Protein AF-A0A2S7NUE1-F1 (afdb_monomer_lite)

Radius of gyration: 26.09 Å; chains: 1; bounding box: 68×55×71 Å

pLDDT: mean 79.26, std 17.47, range [28.33, 97.88]

Foldseek 3Di:
DPPPPVVPVVVVVQVVLLVVLLVLLLVLLVLAQDPDPVLSVVLSVLLSQLQSSPNVLSVLLSVVLNVDNDSVVSSVSSVPDHRYDLRSVLVLLCVLVDPPDDPVLSVLLLQLLLCQLLAQAFDALQLSQLLSLDDLVHLAFDLVSGDDSCSVVSNPPQWDADPPRTIHGPAFDDDPLYTCGPVSCQQDPNDNDPRDHVDDNLNSLVSNLLSLLSLVLVLVCLFVVNDDLLSLLQVVLLPSNLNLLRSLQPNLVSVLSNLQVCVVVVHDDDPSSVVSLVSQLVQFDDCPPPPDDDDPPDDPPPDPPSVSLVSCVVPVSSSVLSVLQVVLLVCLLPDLCLPPDLVRLLVVSCVSRRGNSSVSVVSSLVSLVCLLDPCNCVVRVPDDPVSSVVSCVNQLQASAFASSSNDSCRSRHHNDPVVNVVVNVQSNQPAADPDPPDPRNVRHHNDPVVVVVVVVVVPD

Structure (mmCIF, N/CA/C/O backbone):
data_AF-A0A2S7NUE1-F1
#
_entry.id   AF-A0A2S7NUE1-F1
#
loop_
_atom_site.group_PDB
_atom_site.id
_atom_site.type_symbol
_atom_site.label_atom_id
_atom_site.label_alt_id
_atom_site.label_comp_id
_atom_site.label_asym_id
_atom_site.label_entity_id
_atom_site.label_seq_id
_atom_site.pdbx_PDB_ins_code
_atom_site.Cartn_x
_atom_site.Cartn_y
_atom_site.Cartn_z
_atom_site.occupancy
_atom_site.B_iso_or_equiv
_atom_site.auth_seq_id
_atom_site.auth_comp_id
_atom_site.auth_asym_id
_atom_site.auth_atom_id
_atom_site.pdbx_PDB_model_num
ATOM 1 N N . MET A 1 1 ? -44.461 29.853 4.801 1.00 36.41 1 MET A N 1
ATOM 2 C CA . MET A 1 1 ? -45.159 28.548 4.831 1.00 36.41 1 MET A CA 1
ATOM 3 C C . MET A 1 1 ? -44.475 27.494 3.939 1.00 36.41 1 MET A C 1
ATOM 5 O O . MET A 1 1 ? -45.148 26.612 3.442 1.00 36.41 1 MET A O 1
ATOM 9 N N . LEU A 1 2 ? -43.142 27.528 3.774 1.00 31.33 2 LEU A N 1
ATOM 10 C CA . LEU A 1 2 ? -42.403 26.625 2.865 1.00 31.33 2 LEU A CA 1
ATOM 11 C C . LEU A 1 2 ? -41.577 25.531 3.582 1.00 31.33 2 LEU A C 1
ATOM 13 O O . LEU A 1 2 ? -40.894 24.762 2.923 1.00 31.33 2 LEU A O 1
ATOM 17 N N . ASN A 1 3 ? -41.654 25.419 4.917 1.00 33.75 3 ASN A N 1
ATOM 18 C CA . ASN A 1 3 ? -40.869 24.433 5.685 1.00 33.75 3 ASN A CA 1
ATOM 19 C C . ASN A 1 3 ? -41.588 23.097 5.957 1.00 33.75 3 ASN A C 1
ATOM 21 O O . ASN A 1 3 ? -40.927 22.139 6.346 1.00 33.75 3 ASN A O 1
ATOM 25 N N . ASN A 1 4 ? -42.905 22.999 5.740 1.00 40.47 4 ASN A N 1
ATOM 26 C CA . ASN A 1 4 ? -43.677 21.817 6.157 1.00 40.47 4 ASN A CA 1
ATOM 27 C C . ASN A 1 4 ? -43.806 20.726 5.076 1.00 40.47 4 ASN A C 1
ATOM 29 O O . ASN A 1 4 ? -44.105 19.584 5.414 1.00 40.47 4 ASN A O 1
ATOM 33 N N . GLU A 1 5 ? -43.559 21.025 3.797 1.00 42.06 5 GLU A N 1
ATOM 34 C CA . GLU A 1 5 ? -43.763 20.052 2.704 1.00 42.06 5 GLU A CA 1
ATOM 35 C C . GLU A 1 5 ? -42.556 19.127 2.462 1.00 42.06 5 GLU A C 1
ATOM 37 O O . GLU A 1 5 ? -42.725 18.014 1.970 1.00 42.06 5 GLU A O 1
ATOM 42 N N . ILE A 1 6 ? -41.350 19.516 2.896 1.00 43.47 6 ILE A N 1
ATOM 43 C CA . ILE A 1 6 ? -40.135 18.679 2.805 1.00 43.47 6 ILE A CA 1
ATOM 44 C C . ILE A 1 6 ? -39.987 17.757 4.037 1.00 43.47 6 ILE A C 1
ATOM 46 O O . ILE A 1 6 ? -39.360 16.701 3.964 1.00 43.47 6 ILE A O 1
ATOM 50 N N . GLN A 1 7 ? -40.615 18.099 5.169 1.00 40.34 7 GLN A N 1
ATOM 51 C CA . GLN A 1 7 ? -40.546 17.308 6.407 1.00 40.34 7 GLN A CA 1
ATOM 52 C C . GLN A 1 7 ? -41.349 16.001 6.346 1.00 40.34 7 GLN A C 1
ATOM 54 O O . GLN A 1 7 ? -40.914 15.001 6.913 1.00 40.34 7 GLN A O 1
ATOM 59 N N . GLY A 1 8 ? -42.493 15.976 5.654 1.00 44.50 8 GLY A N 1
ATOM 60 C CA . GLY A 1 8 ? -43.377 14.803 5.585 1.00 44.50 8 GLY A CA 1
ATOM 61 C C . GLY A 1 8 ? -42.723 13.542 4.990 1.00 44.50 8 GLY A C 1
ATOM 62 O O . GLY A 1 8 ? -42.775 12.490 5.630 1.00 44.50 8 GLY A O 1
ATOM 63 N N . PRO A 1 9 ? -42.073 13.618 3.812 1.00 44.88 9 PRO A N 1
ATOM 64 C CA . PRO A 1 9 ? -41.364 12.484 3.209 1.00 44.88 9 PRO A CA 1
ATOM 65 C C . PRO A 1 9 ? -40.135 12.046 4.018 1.00 44.88 9 PRO A C 1
ATOM 67 O O . PRO A 1 9 ? -39.892 10.851 4.170 1.00 44.88 9 PRO A O 1
ATOM 70 N N . PHE A 1 10 ? -39.395 13.002 4.590 1.00 40.25 10 PHE A N 1
ATOM 71 C CA . PHE A 1 10 ? -38.196 12.740 5.391 1.00 40.25 10 PHE A CA 1
ATOM 72 C C . PHE A 1 10 ? -38.527 12.025 6.713 1.00 40.25 10 PHE A C 1
ATOM 74 O O . PHE A 1 10 ? -37.901 11.027 7.059 1.00 40.25 10 PHE A O 1
ATOM 81 N N . LEU A 1 11 ? -39.582 12.470 7.408 1.00 49.50 11 LEU A N 1
ATOM 82 C CA . LEU A 1 11 ? -40.103 11.822 8.618 1.00 49.50 11 LEU A CA 1
ATOM 83 C C . LEU A 1 11 ? -40.633 10.408 8.346 1.00 49.50 11 LEU A C 1
ATOM 85 O O . LEU A 1 11 ? -40.583 9.555 9.231 1.00 49.50 11 LEU A O 1
ATOM 89 N N . LYS A 1 12 ? -41.153 10.151 7.141 1.00 49.84 12 LYS A N 1
ATOM 90 C CA . LYS A 1 12 ? -41.652 8.830 6.743 1.00 49.84 12 LYS A CA 1
ATOM 91 C C . LYS A 1 12 ? -40.500 7.852 6.500 1.00 49.84 12 LYS A C 1
ATOM 93 O O . LYS A 1 12 ? -40.519 6.763 7.062 1.00 49.84 12 LYS A O 1
ATOM 98 N N . LEU A 1 13 ? -39.464 8.292 5.782 1.00 52.88 13 LEU A N 1
ATOM 99 C CA . LEU A 1 13 ? -38.241 7.516 5.552 1.00 52.88 13 LEU A CA 1
ATOM 100 C C . LEU A 1 13 ? -37.524 7.179 6.870 1.00 52.88 13 LEU A C 1
ATOM 102 O O . LEU A 1 13 ? -37.065 6.062 7.072 1.00 52.88 13 LEU A O 1
ATOM 106 N N . GLN A 1 14 ? -37.473 8.135 7.801 1.00 56.03 14 GLN A N 1
ATOM 107 C CA . GLN A 1 14 ? -36.833 7.945 9.103 1.00 56.03 14 GLN A CA 1
ATOM 108 C C . GLN A 1 14 ? -37.578 6.919 9.977 1.00 56.03 14 GLN A C 1
ATOM 110 O O . GLN A 1 14 ? -36.945 6.105 10.642 1.00 56.03 14 GLN A O 1
ATOM 115 N N . ARG A 1 15 ? -38.917 6.885 9.912 1.00 60.28 15 ARG A N 1
ATOM 116 C CA . ARG A 1 15 ? -39.732 5.865 10.598 1.00 60.28 15 ARG A CA 1
ATOM 117 C C . ARG A 1 15 ? -39.576 4.466 10.000 1.00 60.28 15 ARG A C 1
ATOM 119 O O . ARG A 1 15 ? -39.628 3.496 10.751 1.00 60.28 15 ARG A O 1
ATOM 126 N N . GLU A 1 16 ? -39.407 4.356 8.683 1.00 64.00 16 GLU A N 1
ATOM 127 C CA . GLU A 1 16 ? -39.150 3.073 8.010 1.00 64.00 16 GLU A CA 1
ATOM 128 C C . GLU A 1 16 ? -37.773 2.518 8.404 1.00 64.00 16 GLU A C 1
ATOM 130 O O . GLU A 1 16 ? -37.672 1.364 8.817 1.00 64.00 16 GLU A O 1
ATOM 135 N N . VAL A 1 17 ? -36.742 3.371 8.422 1.00 66.81 17 VAL A N 1
ATOM 136 C CA . VAL A 1 17 ? -35.389 3.000 8.871 1.00 66.81 17 VAL A CA 1
ATOM 137 C C . VAL A 1 17 ? -35.377 2.550 10.335 1.00 66.81 17 VAL A C 1
ATOM 139 O O . VAL A 1 17 ? -34.770 1.530 10.655 1.00 66.81 17 VAL A O 1
ATOM 142 N N . ASP A 1 18 ? -36.068 3.258 11.230 1.00 69.88 18 ASP A N 1
ATOM 143 C CA . ASP A 1 18 ? -36.134 2.874 12.646 1.00 69.88 18 ASP A CA 1
ATOM 144 C C . ASP A 1 18 ? -36.863 1.533 12.852 1.00 69.88 18 ASP A C 1
ATOM 146 O O . ASP A 1 18 ? -36.486 0.749 13.728 1.00 69.88 18 ASP A O 1
ATOM 150 N N . TRP A 1 19 ? -37.876 1.228 12.032 1.00 76.00 19 TRP A N 1
ATOM 151 C CA . TRP A 1 19 ? -38.579 -0.059 12.066 1.00 76.00 19 TRP A CA 1
ATOM 152 C C . TRP A 1 19 ? -37.692 -1.218 11.591 1.00 76.00 19 TRP A C 1
ATOM 154 O O . TRP A 1 19 ? -37.645 -2.271 12.240 1.00 76.00 19 TRP A O 1
ATOM 164 N N . ASP A 1 20 ? -36.936 -1.011 10.514 1.00 79.00 20 ASP A N 1
ATOM 165 C CA . ASP A 1 20 ? -35.977 -1.997 10.017 1.00 79.00 20 ASP A CA 1
ATOM 166 C C . ASP A 1 20 ? -34.842 -2.229 11.028 1.00 79.00 20 ASP A C 1
ATOM 168 O O . ASP A 1 20 ? -34.466 -3.375 11.297 1.00 79.00 20 ASP A O 1
ATOM 172 N N . ILE A 1 21 ? -34.331 -1.165 11.662 1.00 78.69 21 ILE A N 1
ATOM 173 C CA . ILE A 1 21 ? -33.324 -1.267 12.730 1.00 78.69 21 ILE A CA 1
ATOM 174 C C . ILE A 1 21 ? -33.877 -2.053 13.906 1.00 78.69 21 ILE A C 1
ATOM 176 O O . ILE A 1 21 ? -33.193 -2.936 14.414 1.00 78.69 21 ILE A O 1
ATOM 180 N N . ARG A 1 22 ? -35.113 -1.785 14.327 1.00 81.19 22 ARG A N 1
ATOM 181 C CA . ARG A 1 22 ? -35.749 -2.507 15.431 1.00 81.19 22 ARG A CA 1
ATOM 182 C C . ARG A 1 22 ? -35.871 -4.001 15.138 1.00 81.19 22 ARG A C 1
ATOM 184 O O . ARG A 1 22 ? -35.537 -4.825 15.988 1.00 81.19 22 ARG A O 1
ATOM 191 N N . SER A 1 23 ? -36.265 -4.355 13.916 1.00 82.69 23 SER A N 1
ATOM 192 C CA . SER A 1 23 ? -36.314 -5.747 13.454 1.00 82.69 23 SER A CA 1
ATOM 193 C C . SER A 1 23 ? -34.923 -6.394 13.435 1.00 82.69 23 SER A C 1
ATOM 195 O O . SER A 1 23 ? -34.749 -7.528 13.890 1.00 82.69 23 SER A O 1
ATOM 197 N N . PHE A 1 24 ? -33.908 -5.658 12.981 1.00 81.94 24 PHE A N 1
ATOM 198 C CA . PHE A 1 24 ? -32.519 -6.114 12.963 1.00 81.94 24 PHE A CA 1
ATOM 199 C C . PHE A 1 24 ? -31.927 -6.292 14.370 1.00 81.94 24 PHE A C 1
ATOM 201 O O . PHE A 1 24 ? -31.268 -7.301 14.630 1.00 81.94 24 PHE A O 1
ATOM 208 N N . VAL A 1 25 ? -32.192 -5.356 15.289 1.00 83.75 25 VAL A N 1
ATOM 209 C CA . VAL A 1 25 ? -31.811 -5.434 16.707 1.00 83.75 25 VAL A CA 1
ATOM 210 C C . VAL A 1 25 ? -32.432 -6.678 17.325 1.00 83.75 25 VAL A C 1
ATOM 212 O O . VAL A 1 25 ? -31.682 -7.502 17.839 1.00 83.75 25 VAL A O 1
ATOM 215 N N . LYS A 1 26 ? -33.754 -6.876 17.197 1.00 84.12 26 LYS A N 1
ATOM 216 C CA . LYS A 1 26 ? -34.457 -8.072 17.699 1.00 84.12 26 LYS A CA 1
ATOM 217 C C . LYS A 1 26 ? -33.812 -9.369 17.219 1.00 84.12 26 LYS A C 1
ATOM 219 O O . LYS A 1 26 ? -33.516 -10.252 18.020 1.00 84.12 26 LYS A O 1
ATOM 224 N N . TYR A 1 27 ? -33.533 -9.465 15.919 1.00 84.38 27 TYR A N 1
ATOM 225 C CA . TYR A 1 27 ? -32.870 -10.634 15.340 1.00 84.38 27 TYR A CA 1
ATOM 226 C C . TYR A 1 27 ? -31.459 -10.870 15.913 1.00 84.38 27 TYR A C 1
ATOM 228 O O . TYR A 1 27 ? -31.027 -12.014 16.074 1.00 84.38 27 TYR A O 1
ATOM 236 N N . LYS A 1 28 ? -30.719 -9.799 16.213 1.00 80.00 28 LYS A N 1
ATOM 237 C CA . LYS A 1 28 ? -29.347 -9.869 16.727 1.00 80.00 28 LYS A CA 1
ATOM 238 C C . LYS A 1 28 ? -29.286 -10.160 18.230 1.00 80.00 28 LYS A C 1
ATOM 240 O O . LYS A 1 28 ? -28.474 -10.997 18.620 1.00 80.00 28 LYS A O 1
ATOM 245 N N . ILE A 1 29 ? -30.135 -9.535 19.048 1.00 82.81 29 ILE A N 1
ATOM 246 C CA . ILE A 1 29 ? -30.161 -9.733 20.509 1.00 82.81 29 ILE A CA 1
ATOM 247 C C . ILE A 1 29 ? -30.726 -11.096 20.912 1.00 82.81 29 ILE A C 1
ATOM 249 O O . ILE A 1 29 ? -30.341 -11.622 21.948 1.00 82.81 29 ILE A O 1
ATOM 253 N N . ALA A 1 30 ? -31.546 -11.725 20.061 1.00 79.12 30 ALA A N 1
ATOM 254 C CA . ALA A 1 30 ? -32.018 -13.098 20.267 1.00 79.12 30 ALA A CA 1
ATOM 255 C C . ALA A 1 30 ? -30.879 -14.137 20.345 1.00 79.12 30 ALA A C 1
ATOM 257 O O . ALA A 1 30 ? -31.111 -15.286 20.709 1.00 79.12 30 ALA A O 1
ATOM 258 N N . LYS A 1 31 ? -29.649 -13.751 19.978 1.00 73.19 31 LYS A N 1
ATOM 259 C CA . LYS A 1 31 ? -28.441 -14.583 20.065 1.00 73.19 31 LYS A CA 1
ATOM 260 C C . LYS A 1 31 ? -27.600 -14.310 21.321 1.00 73.19 31 LYS A C 1
ATOM 262 O O . LYS A 1 31 ? -26.503 -14.851 21.412 1.00 73.19 31 LYS A O 1
ATOM 267 N N . LEU A 1 32 ? -28.056 -13.452 22.238 1.00 75.88 32 LEU A N 1
ATOM 268 C CA . LEU A 1 32 ? -27.384 -13.185 23.513 1.00 75.88 32 LEU A CA 1
ATOM 269 C C . LEU A 1 32 ? -27.686 -14.290 24.534 1.00 75.88 32 LEU A C 1
ATOM 271 O O . LEU A 1 32 ? -28.730 -14.936 24.482 1.00 75.88 32 LEU A O 1
ATOM 275 N N . HIS A 1 33 ? -26.771 -14.496 25.481 1.00 66.69 33 HIS A N 1
ATOM 276 C CA . HIS A 1 33 ? -26.870 -15.525 26.519 1.00 66.69 33 HIS A CA 1
ATOM 277 C C . HIS A 1 33 ? -27.750 -15.090 27.708 1.00 66.69 33 HIS A C 1
ATOM 279 O O . HIS A 1 33 ? -27.334 -15.217 28.854 1.00 66.69 33 HIS A O 1
ATOM 285 N N . THR A 1 34 ? -28.959 -14.579 27.452 1.00 68.56 34 THR A N 1
ATOM 286 C CA . THR A 1 34 ? -29.926 -14.223 28.506 1.00 68.56 34 THR A CA 1
ATOM 287 C C . THR A 1 34 ? -31.323 -14.750 28.175 1.00 68.56 34 THR A C 1
ATOM 289 O O . THR A 1 34 ? -31.729 -14.777 27.013 1.00 68.56 34 THR A O 1
ATOM 292 N N . SER A 1 35 ? -32.045 -15.228 29.193 1.00 73.12 35 SER A N 1
ATOM 293 C CA . SER A 1 35 ? -33.427 -15.728 29.063 1.00 73.12 35 SER A CA 1
ATOM 294 C C . SER A 1 35 ? -34.472 -14.715 29.549 1.00 73.12 35 SER A C 1
ATOM 296 O O . SER A 1 35 ? -35.669 -14.962 29.396 1.00 73.12 35 SER A O 1
ATOM 298 N N . ASP A 1 36 ? -34.033 -13.586 30.117 1.00 80.06 36 ASP A N 1
ATOM 299 C CA . ASP A 1 36 ? -34.903 -12.530 30.633 1.00 80.06 36 ASP A CA 1
ATOM 300 C C . ASP A 1 36 ? -35.465 -11.675 29.483 1.00 80.06 36 ASP A C 1
ATOM 302 O O . ASP A 1 36 ? -34.748 -10.950 28.788 1.00 80.06 36 ASP A O 1
ATOM 306 N N . GLN A 1 37 ? -36.779 -11.772 29.273 1.00 79.38 37 GLN A N 1
ATOM 307 C CA . GLN A 1 37 ? -37.479 -11.036 28.221 1.00 79.38 37 GLN A CA 1
ATOM 308 C C . GLN A 1 37 ? -37.615 -9.543 28.529 1.00 79.38 37 GLN A C 1
ATOM 310 O O . GLN A 1 37 ? -37.609 -8.732 27.601 1.00 79.38 37 GLN A O 1
ATOM 315 N N . ASP A 1 38 ? -37.707 -9.158 29.800 1.00 81.56 38 ASP A N 1
ATOM 316 C CA . ASP A 1 38 ? -37.833 -7.756 30.191 1.00 81.56 38 ASP A CA 1
ATOM 317 C C . ASP A 1 38 ? -36.501 -7.031 29.987 1.00 81.56 38 ASP A C 1
ATOM 319 O O . ASP A 1 38 ? -36.466 -5.933 29.416 1.00 81.56 38 ASP A O 1
ATOM 323 N N . LEU A 1 39 ? -35.391 -7.692 30.331 1.00 78.19 39 LEU A N 1
ATOM 324 C CA . LEU A 1 39 ? -34.050 -7.201 30.030 1.00 78.19 39 LEU A CA 1
ATOM 325 C C . LEU A 1 39 ? -33.822 -7.083 28.516 1.00 78.19 39 LEU A C 1
ATOM 327 O O . LEU A 1 39 ? -33.367 -6.039 28.049 1.00 78.19 39 LEU A O 1
ATOM 331 N N . LEU A 1 40 ? -34.198 -8.091 27.721 1.00 81.25 40 LEU A N 1
ATOM 332 C CA . LEU A 1 40 ? -34.079 -8.034 26.257 1.00 81.25 40 LEU A CA 1
ATOM 333 C C . LEU A 1 40 ? -34.885 -6.880 25.641 1.00 81.25 40 LEU A C 1
ATOM 335 O O . LEU A 1 40 ? -34.367 -6.179 24.771 1.00 81.25 40 LEU A O 1
ATOM 339 N N . ASN A 1 41 ? -36.108 -6.627 26.119 1.00 81.81 41 ASN A N 1
ATOM 340 C CA . ASN A 1 41 ? -36.934 -5.500 25.668 1.00 81.81 41 ASN A CA 1
ATOM 341 C C . ASN A 1 41 ? -36.305 -4.139 26.021 1.00 81.81 41 ASN A C 1
ATOM 343 O O . ASN A 1 41 ? -36.368 -3.179 25.237 1.00 81.81 41 ASN A O 1
ATOM 347 N N . ARG A 1 42 ? -35.675 -4.045 27.199 1.00 81.88 42 ARG A N 1
ATOM 348 C CA . ARG A 1 42 ? -34.966 -2.840 27.642 1.00 81.88 42 ARG A CA 1
ATOM 349 C C . ARG A 1 42 ? -33.712 -2.597 26.805 1.00 81.88 42 ARG A C 1
ATOM 351 O O . ARG A 1 42 ? -33.508 -1.481 26.326 1.00 81.88 42 ARG A O 1
ATOM 358 N N . ILE A 1 43 ? -32.931 -3.648 26.556 1.00 83.38 43 ILE A N 1
ATOM 359 C CA . ILE A 1 43 ? -31.753 -3.615 25.684 1.00 83.38 43 ILE A CA 1
ATOM 360 C C . ILE A 1 43 ? -32.156 -3.216 24.263 1.00 83.38 43 ILE A C 1
ATOM 362 O O . ILE A 1 43 ? -31.538 -2.319 23.697 1.00 83.38 43 ILE A O 1
ATOM 366 N N . GLU A 1 44 ? -33.213 -3.810 23.700 1.00 84.75 44 GLU A N 1
ATOM 367 C CA . GLU A 1 44 ? -33.727 -3.448 22.375 1.00 84.75 44 GLU A CA 1
ATOM 368 C C . GLU A 1 44 ? -34.001 -1.945 22.279 1.00 84.75 44 GLU A C 1
ATOM 370 O O . GLU A 1 44 ? -33.530 -1.284 21.352 1.00 84.75 44 GLU A O 1
ATOM 375 N N . SER A 1 45 ? -34.727 -1.398 23.256 1.00 83.62 45 SER A N 1
ATOM 376 C CA . SER A 1 45 ? -35.112 0.014 23.266 1.00 83.62 45 SER A CA 1
ATOM 377 C C . SER A 1 45 ? -33.890 0.937 23.329 1.00 83.62 45 SER A C 1
ATOM 379 O O . SER A 1 45 ? -33.804 1.891 22.555 1.00 83.62 45 SER A O 1
ATOM 381 N N . ILE A 1 46 ? -32.908 0.614 24.181 1.00 82.75 46 ILE A N 1
ATOM 382 C CA . ILE A 1 46 ? -31.658 1.382 24.304 1.00 82.75 46 ILE A CA 1
ATOM 383 C C . ILE A 1 46 ? -30.837 1.304 23.011 1.00 82.75 46 ILE A C 1
ATOM 385 O O . ILE A 1 46 ? -30.295 2.314 22.557 1.00 82.75 46 ILE A O 1
ATOM 389 N N . LEU A 1 47 ? -30.743 0.121 22.398 1.00 83.31 47 LEU A N 1
ATOM 390 C CA . LEU A 1 47 ? -29.982 -0.075 21.167 1.00 83.31 47 LEU A CA 1
ATOM 391 C C . LEU A 1 47 ? -30.603 0.676 19.988 1.00 83.31 47 LEU A C 1
ATOM 393 O O . LEU A 1 47 ? -29.865 1.309 19.241 1.00 83.31 47 LEU A O 1
ATOM 397 N N . VAL A 1 48 ? -31.929 0.654 19.827 1.00 83.94 48 VAL A N 1
ATOM 398 C CA . VAL A 1 48 ? -32.616 1.406 18.761 1.00 83.94 48 VAL A CA 1
ATOM 399 C C . VAL A 1 48 ? -32.390 2.910 18.930 1.00 83.94 48 VAL A C 1
ATOM 401 O O . VAL A 1 48 ? -32.031 3.585 17.966 1.00 83.94 48 VAL A O 1
ATOM 404 N N . GLU A 1 49 ? -32.515 3.431 20.154 1.00 81.81 49 GLU A N 1
ATOM 405 C CA . GLU A 1 49 ? -32.300 4.857 20.428 1.00 81.81 49 GLU A CA 1
ATOM 406 C C . GLU A 1 49 ? -30.845 5.286 20.164 1.00 81.81 49 GLU A C 1
ATOM 408 O O . GLU A 1 49 ? -30.583 6.334 19.562 1.00 81.81 49 GLU A O 1
ATOM 413 N N . LYS A 1 50 ? -29.872 4.475 20.598 1.00 78.00 50 LYS A N 1
ATOM 414 C CA . LYS A 1 50 ? -28.444 4.786 20.447 1.00 78.00 50 LYS A CA 1
ATOM 415 C C . LYS A 1 50 ? -27.905 4.528 19.039 1.00 78.00 50 LYS A C 1
ATOM 417 O O . LYS A 1 50 ? -26.938 5.188 18.648 1.00 78.00 50 LYS A O 1
ATOM 422 N N . ALA A 1 51 ? -28.532 3.633 18.273 1.00 74.44 51 ALA A N 1
ATOM 423 C CA . ALA A 1 51 ? -28.160 3.333 16.893 1.00 74.44 51 ALA A CA 1
ATOM 424 C C . ALA A 1 51 ? -28.321 4.537 15.965 1.00 74.44 51 ALA A C 1
ATOM 426 O O . ALA A 1 51 ? -27.570 4.637 14.996 1.00 74.44 51 ALA A O 1
ATOM 427 N N . ASN A 1 52 ? -29.263 5.446 16.254 1.00 73.62 52 ASN A N 1
ATOM 428 C CA . ASN A 1 52 ? -29.483 6.692 15.513 1.00 73.62 52 ASN A CA 1
ATOM 429 C C . ASN A 1 52 ? -29.473 6.484 13.981 1.00 73.62 52 ASN A C 1
ATOM 431 O O . ASN A 1 52 ? -28.710 7.132 13.262 1.00 73.62 52 ASN A O 1
ATOM 435 N N . GLY A 1 53 ? -30.261 5.519 13.494 1.00 70.12 53 GLY A N 1
ATOM 436 C CA . GLY A 1 53 ? -30.369 5.215 12.063 1.00 70.12 53 GLY A CA 1
ATOM 437 C C . GLY A 1 53 ? -29.277 4.301 11.479 1.00 70.12 53 GLY A C 1
ATOM 438 O O . GLY A 1 53 ? -29.231 4.131 10.264 1.00 70.12 53 GLY A O 1
ATOM 439 N N . MET A 1 54 ? -28.382 3.710 12.288 1.00 71.00 54 MET A N 1
ATOM 440 C CA . MET A 1 54 ? -27.214 2.967 11.781 1.00 71.00 54 MET A CA 1
ATOM 441 C C . MET A 1 54 ? -27.208 1.480 12.174 1.00 71.00 54 MET A C 1
ATOM 443 O O . MET A 1 54 ? -26.823 1.109 13.282 1.00 71.00 54 MET A O 1
ATOM 447 N N . PHE A 1 55 ? -27.513 0.597 11.217 1.00 73.94 55 PHE A N 1
ATOM 448 C CA . PHE A 1 55 ? -27.441 -0.868 11.384 1.00 73.94 55 PHE A CA 1
ATOM 449 C C . PHE A 1 55 ? -26.050 -1.380 11.771 1.00 73.94 55 PHE A C 1
ATOM 451 O O . PHE A 1 55 ? -25.926 -2.333 12.540 1.00 73.94 55 PHE A O 1
ATOM 458 N N . LEU A 1 56 ? -24.988 -0.756 11.253 1.00 70.25 56 LEU A N 1
ATOM 459 C CA . LEU A 1 56 ? -23.621 -1.159 11.579 1.00 70.25 56 LEU A CA 1
ATOM 460 C C . LEU A 1 56 ? -23.309 -0.942 13.060 1.00 70.25 56 LEU A C 1
ATOM 462 O O . LEU A 1 56 ? -22.678 -1.798 13.669 1.00 70.25 56 LEU A O 1
ATOM 466 N N . TRP A 1 57 ? -23.782 0.163 13.642 1.00 78.19 57 TRP A N 1
ATOM 467 C CA . TRP A 1 57 ? -23.617 0.415 15.071 1.00 78.19 57 TRP A CA 1
ATOM 468 C C . TRP A 1 57 ? -24.236 -0.726 15.883 1.00 78.19 57 TRP A C 1
ATOM 470 O O . TRP A 1 57 ? -23.568 -1.286 16.747 1.00 78.19 57 TRP A O 1
ATOM 480 N N . VAL A 1 58 ? -25.452 -1.156 15.519 1.00 77.94 58 VAL A N 1
ATOM 481 C CA . VAL A 1 58 ? -26.115 -2.311 16.147 1.00 77.94 58 VAL A CA 1
ATOM 482 C C . VAL A 1 58 ? -25.279 -3.575 15.982 1.00 77.94 58 VAL A C 1
ATOM 484 O O . VAL A 1 58 ? -25.108 -4.318 16.940 1.00 77.94 58 VAL A O 1
ATOM 487 N N . ARG A 1 59 ? -24.735 -3.834 14.787 1.00 75.19 59 ARG A N 1
ATOM 488 C CA . ARG A 1 59 ? -23.896 -5.015 14.545 1.00 75.19 59 ARG A CA 1
ATOM 489 C C . ARG A 1 59 ? -22.649 -5.008 15.434 1.00 75.19 59 ARG A C 1
ATOM 491 O O . ARG A 1 59 ? -22.407 -6.004 16.101 1.00 75.19 59 ARG A O 1
ATOM 498 N N . LEU A 1 60 ? -21.905 -3.898 15.452 1.00 71.75 60 LEU A N 1
ATOM 499 C CA . LEU A 1 60 ? -20.675 -3.732 16.236 1.00 71.75 60 LEU A CA 1
ATOM 500 C C . LEU A 1 60 ? -20.940 -3.914 17.730 1.00 71.75 60 LEU A C 1
ATOM 502 O O . LEU A 1 60 ? -20.256 -4.679 18.397 1.00 71.75 60 LEU A O 1
ATOM 506 N N . VAL A 1 61 ? -21.972 -3.244 18.235 1.00 76.19 61 VAL A N 1
ATOM 507 C CA . VAL A 1 61 ? -22.331 -3.275 19.649 1.00 76.19 61 VAL A CA 1
ATOM 508 C C . VAL A 1 61 ? -22.875 -4.637 20.067 1.00 76.19 61 VAL A C 1
ATOM 510 O O . VAL A 1 61 ? -22.458 -5.164 21.089 1.00 76.19 61 VAL A O 1
ATOM 513 N N . VAL A 1 62 ? -23.783 -5.243 19.298 1.00 77.31 62 VAL A N 1
ATOM 514 C CA . VAL A 1 62 ? -24.352 -6.544 19.682 1.00 77.31 62 VAL A CA 1
ATOM 515 C C . VAL A 1 62 ? -23.317 -7.662 19.577 1.00 77.31 62 VAL A C 1
ATOM 517 O O . VAL A 1 62 ? -23.360 -8.590 20.380 1.00 77.31 62 VAL A O 1
ATOM 520 N N . ASP A 1 63 ? -22.377 -7.591 18.631 1.00 72.19 63 ASP A N 1
ATOM 521 C CA . ASP A 1 63 ? -21.275 -8.554 18.578 1.00 72.19 63 ASP A CA 1
ATOM 522 C C . ASP A 1 63 ? -20.361 -8.444 19.816 1.00 72.19 63 ASP A C 1
ATOM 524 O O . ASP A 1 63 ? -19.937 -9.481 20.318 1.00 72.19 63 ASP A O 1
ATOM 528 N N . GLU A 1 64 ? -20.155 -7.245 20.377 1.00 69.31 64 GLU A N 1
ATOM 529 C CA . GLU A 1 64 ? -19.478 -7.064 21.675 1.00 69.31 64 GLU A CA 1
ATOM 530 C C . GLU A 1 64 ? -20.308 -7.617 22.845 1.00 69.31 64 GLU A C 1
ATOM 532 O O . GLU A 1 64 ? -19.777 -8.286 23.731 1.00 69.31 64 GLU A O 1
ATOM 537 N N . LEU A 1 65 ? -21.628 -7.399 22.835 1.00 74.81 65 LEU A N 1
ATOM 538 C CA . LEU A 1 65 ? -22.514 -7.824 23.924 1.00 74.81 65 LEU A CA 1
ATOM 539 C C . LEU A 1 65 ? -22.579 -9.352 24.109 1.00 74.81 65 LEU A C 1
ATOM 541 O O . LEU A 1 65 ? -22.937 -9.828 25.184 1.00 74.81 65 LEU A O 1
ATOM 545 N N . LYS A 1 66 ? -22.195 -10.135 23.093 1.00 72.44 66 LYS A N 1
ATOM 546 C CA . LYS A 1 66 ? -22.154 -11.607 23.161 1.00 72.44 66 LYS A CA 1
ATOM 547 C C . LYS A 1 66 ? -21.164 -12.155 24.183 1.00 72.44 66 LYS A C 1
ATOM 549 O O . LYS A 1 66 ? -21.310 -13.300 24.597 1.00 72.44 66 LYS A O 1
ATOM 554 N N . TYR A 1 67 ? -20.152 -11.377 24.559 1.00 67.88 67 TYR A N 1
ATOM 555 C CA . TYR A 1 67 ? -19.082 -11.840 25.443 1.00 67.88 67 TYR A CA 1
ATOM 556 C C . TYR A 1 67 ? -19.385 -11.635 26.936 1.00 67.88 67 TYR A C 1
ATOM 558 O O . TYR A 1 67 ? -18.563 -12.004 27.775 1.00 67.88 67 TYR A O 1
ATOM 566 N N . TYR A 1 68 ? -20.556 -11.089 27.286 1.00 73.31 68 TYR A N 1
ATOM 567 C CA . TYR A 1 68 ? -20.978 -10.889 28.673 1.00 73.31 68 TYR A CA 1
ATOM 568 C C . TYR A 1 68 ? -21.984 -11.966 29.097 1.00 73.31 68 TYR A C 1
ATOM 570 O O . TYR A 1 68 ? -23.025 -12.143 28.470 1.00 73.31 68 TYR A O 1
ATOM 578 N N . TYR A 1 69 ? -21.668 -12.675 30.185 1.00 68.19 69 TYR A N 1
ATOM 579 C CA . TYR A 1 69 ? -22.441 -13.819 30.700 1.00 68.19 69 TYR A CA 1
ATOM 580 C C . TYR A 1 69 ? -23.230 -13.506 31.985 1.00 68.19 69 TYR A C 1
ATOM 582 O O . TYR A 1 69 ? -23.769 -14.410 32.615 1.00 68.19 69 TYR A O 1
ATOM 590 N N . SER A 1 70 ? -23.255 -12.239 32.406 1.00 78.38 70 SER A N 1
ATOM 591 C CA . SER A 1 70 ? -23.981 -11.769 33.590 1.00 78.38 70 SER A CA 1
ATOM 592 C C . SER A 1 70 ? -24.936 -10.656 33.189 1.00 78.38 70 SER A C 1
ATOM 594 O O . SER A 1 70 ? -24.500 -9.666 32.600 1.00 78.38 70 SER A O 1
ATOM 596 N N . ASP A 1 71 ? -26.210 -10.800 33.550 1.00 77.44 71 ASP A N 1
ATOM 597 C CA . ASP A 1 71 ? -27.265 -9.833 33.230 1.00 77.44 71 ASP A CA 1
ATOM 598 C C . ASP A 1 71 ? -26.977 -8.442 33.822 1.00 77.44 71 ASP A C 1
ATOM 600 O O . ASP A 1 71 ? -27.197 -7.432 33.158 1.00 77.44 71 ASP A O 1
ATOM 604 N N . ALA A 1 72 ? -26.377 -8.371 35.017 1.00 74.25 72 A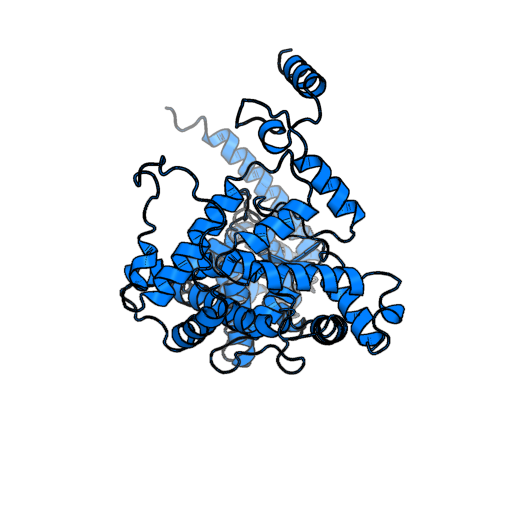LA A N 1
ATOM 605 C CA . ALA A 1 72 ? -25.991 -7.101 35.640 1.00 74.25 72 ALA A CA 1
ATOM 606 C C . ALA A 1 72 ? -24.899 -6.365 34.840 1.00 74.25 72 ALA A C 1
ATOM 608 O O . ALA A 1 72 ? -24.987 -5.158 34.617 1.00 74.25 72 ALA A O 1
ATOM 609 N N . VAL A 1 73 ? -23.889 -7.103 34.361 1.00 74.50 73 VAL A N 1
ATOM 610 C CA . VAL A 1 73 ? -22.808 -6.543 33.530 1.00 74.50 73 VAL A CA 1
ATOM 611 C C . VAL A 1 73 ? -23.338 -6.177 32.145 1.00 74.50 73 VAL A C 1
ATOM 613 O O . VAL A 1 73 ? -22.926 -5.170 31.571 1.00 74.50 73 VAL A O 1
ATOM 616 N N . LEU A 1 74 ? -24.274 -6.966 31.612 1.00 76.88 74 LEU A N 1
ATOM 617 C CA . LEU A 1 74 ? -24.929 -6.697 30.338 1.00 76.88 74 LEU A CA 1
ATOM 618 C C . LEU A 1 74 ? -25.725 -5.384 30.400 1.00 76.88 74 LEU A C 1
ATOM 620 O O . LEU A 1 74 ? -25.569 -4.540 29.519 1.00 76.88 74 LEU A O 1
ATOM 624 N N . GLU A 1 75 ? -26.521 -5.172 31.450 1.00 75.88 75 GLU A N 1
ATOM 625 C CA . GLU A 1 75 ? -27.319 -3.954 31.630 1.00 75.88 75 GLU A CA 1
ATOM 626 C C . GLU A 1 75 ? -26.439 -2.706 31.834 1.00 75.88 75 GLU A C 1
ATOM 628 O O . GLU A 1 75 ? -26.658 -1.674 31.189 1.00 75.88 75 GLU A O 1
ATOM 633 N N . GLU A 1 76 ? -25.385 -2.802 32.649 1.00 77.50 76 GLU A N 1
ATOM 634 C CA . GLU A 1 76 ? -24.401 -1.725 32.837 1.00 77.50 76 GLU A CA 1
ATOM 635 C C . GLU A 1 76 ? -23.681 -1.377 31.522 1.00 77.50 76 GLU A C 1
ATOM 637 O O . GLU A 1 76 ? -23.565 -0.204 31.138 1.00 77.50 76 GLU A O 1
ATOM 642 N N . THR A 1 77 ? -23.258 -2.399 30.774 1.00 73.44 77 THR A N 1
ATOM 643 C CA . THR A 1 77 ? -22.575 -2.222 29.488 1.00 73.44 77 THR A CA 1
ATOM 644 C C . THR A 1 77 ? -23.503 -1.556 28.478 1.00 73.44 77 THR A C 1
ATOM 646 O O . THR A 1 77 ? -23.128 -0.558 27.870 1.00 73.44 77 THR A O 1
ATOM 649 N N . VAL A 1 78 ? -24.748 -2.025 28.348 1.00 77.31 78 VAL A N 1
ATOM 650 C CA . VAL A 1 78 ? -25.740 -1.454 27.419 1.00 77.31 78 VAL A CA 1
ATOM 651 C C . VAL A 1 78 ? -26.026 0.021 27.735 1.00 77.31 78 VAL A C 1
ATOM 653 O O . VAL A 1 78 ? -26.127 0.875 26.839 1.00 77.31 78 VAL A O 1
ATOM 656 N N . THR A 1 79 ? -26.076 0.360 29.021 1.00 74.75 79 THR A N 1
ATOM 657 C CA . THR A 1 79 ? -26.309 1.732 29.485 1.00 74.75 79 THR A CA 1
ATOM 658 C C . THR A 1 79 ? -25.113 2.646 29.203 1.00 74.75 79 THR A C 1
ATOM 660 O O . THR A 1 79 ? -25.310 3.797 28.806 1.00 74.75 79 THR A O 1
ATOM 663 N N . SER A 1 80 ? -23.884 2.130 29.277 1.00 73.50 80 SER A N 1
ATOM 664 C CA . SER A 1 80 ? -22.651 2.872 28.962 1.00 73.50 80 SER A CA 1
ATOM 665 C C . SER A 1 80 ? -22.305 2.934 27.465 1.00 73.50 80 SER A C 1
ATOM 667 O O . SER A 1 80 ? -21.397 3.669 27.081 1.00 73.50 80 SER A O 1
ATOM 669 N N . LEU A 1 81 ? -23.061 2.244 26.596 1.00 73.38 81 LEU A N 1
ATOM 670 C CA . LEU A 1 81 ? -22.790 2.224 25.154 1.00 73.38 81 LEU A CA 1
ATOM 671 C C . LEU A 1 81 ? -22.725 3.622 24.508 1.00 73.38 81 LEU A C 1
ATOM 673 O O . LEU A 1 81 ? -23.563 4.483 24.803 1.00 73.38 81 LEU A O 1
ATOM 677 N N . PRO A 1 82 ? -21.818 3.822 23.542 1.00 70.06 82 PRO A N 1
ATOM 678 C CA . PRO A 1 82 ? -21.664 5.083 22.829 1.00 70.06 82 PRO A CA 1
ATOM 679 C C . PRO A 1 82 ? -22.866 5.392 21.930 1.00 70.06 82 PRO A C 1
ATOM 681 O O . PRO A 1 82 ? -23.310 4.533 21.177 1.00 70.06 82 PRO A O 1
ATOM 684 N N . LYS A 1 83 ? -23.365 6.635 21.921 1.00 73.25 83 LYS A N 1
ATOM 685 C CA . LYS A 1 83 ? -24.438 7.045 20.998 1.00 73.25 83 LYS A CA 1
ATOM 686 C C . LYS A 1 83 ? -23.869 7.323 19.601 1.00 73.25 83 LYS A C 1
ATOM 688 O O . LYS A 1 83 ? -23.099 8.263 19.408 1.00 73.25 83 LYS A O 1
ATOM 693 N N . GLY A 1 84 ? -24.283 6.526 18.621 1.00 67.12 84 GLY A N 1
ATOM 694 C CA . GLY A 1 84 ? -23.896 6.672 17.221 1.00 67.12 84 GLY A CA 1
ATOM 695 C C . GLY A 1 84 ? -22.488 6.173 16.857 1.00 67.12 84 GLY A C 1
ATOM 696 O O . GLY A 1 84 ? -21.670 5.796 17.694 1.00 67.12 84 GLY A O 1
ATOM 697 N N . LEU A 1 85 ? -22.204 6.152 15.551 1.00 68.25 85 LEU A N 1
ATOM 698 C CA . LEU A 1 85 ? -21.077 5.427 14.960 1.00 68.25 85 LEU A CA 1
ATOM 699 C C . LEU A 1 85 ? -19.708 6.039 15.279 1.00 68.25 85 LEU A C 1
ATOM 701 O O . LEU A 1 85 ? -18.779 5.299 15.570 1.00 68.25 85 LEU A O 1
ATOM 705 N N . LYS A 1 86 ? -19.582 7.373 15.305 1.00 70.88 86 LYS A N 1
ATOM 706 C CA . LYS A 1 86 ? -18.322 8.041 15.692 1.00 70.88 86 LYS A CA 1
ATOM 707 C C . LYS A 1 86 ? -17.888 7.668 17.110 1.00 70.88 86 LYS A C 1
ATOM 709 O O . LYS A 1 86 ? -16.716 7.404 17.342 1.00 70.88 86 LYS A O 1
ATOM 714 N N . ALA A 1 87 ? -18.831 7.632 18.048 1.00 73.06 87 ALA A N 1
ATOM 715 C CA . ALA A 1 87 ? -18.535 7.263 19.424 1.00 73.06 87 ALA A CA 1
ATOM 716 C C . ALA A 1 87 ? -18.222 5.757 19.544 1.00 73.06 87 ALA A C 1
ATOM 718 O O . ALA A 1 87 ? -17.303 5.393 20.268 1.00 73.06 87 ALA A O 1
ATOM 719 N N . ALA A 1 88 ? -18.899 4.892 18.775 1.00 73.56 88 ALA A N 1
ATOM 720 C CA . ALA A 1 88 ? -18.557 3.466 18.697 1.00 73.56 88 ALA A CA 1
ATOM 721 C C . ALA A 1 88 ? -17.148 3.219 18.142 1.00 73.56 88 ALA A C 1
ATOM 723 O O . ALA A 1 88 ? -16.399 2.423 18.700 1.00 73.56 88 ALA A O 1
ATOM 724 N N . TYR A 1 89 ? -16.759 3.947 17.096 1.00 77.00 89 TYR A N 1
ATOM 725 C CA . TYR A 1 89 ? -15.391 3.945 16.591 1.00 77.00 89 TYR A CA 1
ATOM 726 C C . TYR A 1 89 ? -14.386 4.379 17.654 1.00 77.00 89 TYR A C 1
ATOM 728 O O . TYR A 1 89 ? -13.400 3.677 17.859 1.00 77.00 89 TYR A O 1
ATOM 736 N N . GLY A 1 90 ? -14.667 5.469 18.373 1.00 78.19 90 GLY A N 1
ATOM 737 C CA . GLY A 1 90 ? -13.856 5.910 19.507 1.00 78.19 90 GLY A CA 1
ATOM 738 C C . GLY A 1 90 ? -13.652 4.804 20.544 1.00 78.19 90 GLY A C 1
ATOM 739 O O . GLY A 1 90 ? -12.514 4.508 20.879 1.00 78.19 90 GLY A O 1
ATOM 740 N N . CYS A 1 91 ? -14.720 4.120 20.969 1.00 79.19 91 CYS A N 1
ATOM 741 C CA . CYS A 1 91 ? -14.629 3.021 21.937 1.00 79.19 91 CYS A CA 1
ATOM 742 C C . CYS A 1 91 ? -13.781 1.839 21.443 1.00 79.19 91 CYS A C 1
ATOM 744 O O . CYS A 1 91 ? -13.002 1.277 22.211 1.00 79.19 91 CYS A O 1
ATOM 746 N N . ILE A 1 92 ? -13.908 1.455 20.169 1.00 80.81 92 ILE A N 1
ATOM 747 C CA . ILE A 1 92 ? -13.104 0.358 19.611 1.00 80.81 92 ILE A CA 1
ATOM 748 C C . ILE A 1 92 ? -11.628 0.762 19.552 1.00 80.81 92 ILE A C 1
ATOM 750 O O . ILE A 1 92 ? -10.760 -0.019 19.933 1.00 80.81 92 ILE A O 1
ATOM 754 N N . ILE A 1 93 ? -11.336 1.991 19.122 1.00 84.75 93 ILE A N 1
ATOM 755 C CA . ILE A 1 93 ? -9.967 2.511 19.097 1.00 84.75 93 ILE A CA 1
ATOM 756 C C . ILE A 1 93 ? -9.401 2.598 20.521 1.00 84.75 93 ILE A C 1
ATOM 758 O O . ILE A 1 93 ? -8.269 2.181 20.744 1.00 84.75 93 ILE A O 1
ATOM 762 N N . ASP A 1 94 ? -10.185 3.059 21.496 1.00 85.75 94 ASP A N 1
ATOM 763 C CA . ASP A 1 94 ? -9.786 3.118 22.904 1.00 85.75 94 ASP A CA 1
ATOM 764 C C . ASP A 1 94 ? -9.384 1.736 23.430 1.00 85.75 94 ASP A C 1
ATOM 766 O O . ASP A 1 94 ? -8.355 1.604 24.090 1.00 85.75 94 ASP A O 1
ATOM 770 N N . ARG A 1 95 ? -10.149 0.696 23.075 1.00 84.75 95 ARG A N 1
ATOM 771 C CA . ARG A 1 95 ? -9.842 -0.698 23.417 1.00 84.75 95 ARG A CA 1
ATOM 772 C C . ARG A 1 95 ? -8.572 -1.199 22.736 1.00 84.75 95 ARG A C 1
ATOM 774 O O . ARG A 1 95 ? -7.773 -1.878 23.376 1.00 84.75 95 ARG A O 1
ATOM 781 N N . ILE A 1 96 ? -8.364 -0.874 21.458 1.00 87.19 96 ILE A N 1
ATOM 782 C CA . ILE A 1 96 ? -7.114 -1.193 20.750 1.00 87.19 96 ILE A CA 1
ATOM 783 C C . ILE A 1 96 ? -5.938 -0.529 21.473 1.00 87.19 96 ILE A C 1
ATOM 785 O O . ILE A 1 96 ? -4.907 -1.163 21.698 1.00 87.19 96 ILE A O 1
ATOM 789 N N . MET A 1 97 ? -6.115 0.722 21.897 1.00 88.50 97 MET A N 1
ATOM 790 C CA . MET A 1 97 ? -5.085 1.542 22.526 1.00 88.50 97 MET A CA 1
ATOM 791 C C . MET A 1 97 ? -4.926 1.329 24.036 1.00 88.50 97 MET A C 1
ATOM 793 O O . MET A 1 97 ? -4.081 1.997 24.640 1.00 88.50 97 MET A O 1
ATOM 797 N N . ASP A 1 98 ? -5.663 0.391 24.637 1.00 88.31 98 ASP A N 1
ATOM 798 C CA . ASP A 1 98 ? -5.590 0.104 26.069 1.00 88.31 98 ASP A CA 1
ATOM 799 C C . ASP A 1 98 ? -4.153 -0.244 26.502 1.00 88.31 98 ASP A C 1
ATOM 801 O O . ASP A 1 98 ? -3.392 -0.925 25.797 1.00 88.31 98 ASP A O 1
ATOM 805 N N . SER A 1 99 ? -3.755 0.251 27.674 1.00 88.75 99 SER A N 1
ATOM 806 C CA . SER A 1 99 ? -2.424 0.025 28.232 1.00 88.75 99 SER A CA 1
ATOM 807 C C . SER A 1 99 ? -2.171 -1.449 28.571 1.00 88.75 99 SER A C 1
ATOM 809 O O . SER A 1 99 ? -1.011 -1.865 28.550 1.00 88.75 99 SER A O 1
ATOM 811 N N . SER A 1 100 ? -3.229 -2.243 28.783 1.00 87.62 100 SER A N 1
ATOM 812 C CA . SER A 1 100 ? -3.169 -3.694 28.979 1.00 87.62 100 SER A CA 1
ATOM 813 C C . SER A 1 100 ? -2.651 -4.445 27.751 1.00 87.62 100 SER A C 1
ATOM 815 O O . SER A 1 100 ? -2.093 -5.535 27.885 1.00 87.62 100 SER A O 1
ATOM 817 N N . ASN A 1 101 ? -2.820 -3.887 26.549 1.00 88.50 101 ASN A N 1
ATOM 818 C CA . ASN A 1 101 ? -2.327 -4.508 25.323 1.00 88.50 101 ASN A CA 1
ATOM 819 C C . ASN A 1 101 ? -0.799 -4.339 25.201 1.00 88.50 101 ASN A C 1
ATOM 821 O O . ASN A 1 101 ? -0.229 -3.348 25.667 1.00 88.50 101 ASN A O 1
ATOM 825 N N . PRO A 1 102 ? -0.082 -5.259 24.536 1.00 93.25 102 PRO A N 1
ATOM 826 C CA . PRO A 1 102 ? 1.337 -5.067 24.258 1.00 93.25 102 PRO A CA 1
ATOM 827 C C . PRO A 1 102 ? 1.586 -3.798 23.430 1.00 93.25 102 PRO A C 1
ATOM 829 O O . PRO A 1 102 ? 0.878 -3.538 22.456 1.00 93.25 102 PRO A O 1
ATOM 832 N N . LYS A 1 103 ? 2.640 -3.036 23.760 1.00 92.19 103 LYS A N 1
ATOM 833 C CA . LYS A 1 103 ? 3.010 -1.803 23.034 1.00 92.19 103 LYS A CA 1
ATOM 834 C C . LYS A 1 103 ? 3.126 -2.030 21.521 1.00 92.19 103 LYS A C 1
ATOM 836 O O . LYS A 1 103 ? 2.529 -1.283 20.756 1.00 92.19 103 LYS A O 1
ATOM 841 N N . ASN A 1 104 ? 3.801 -3.109 21.125 1.00 90.88 104 ASN A N 1
ATOM 842 C CA . ASN A 1 104 ? 3.963 -3.490 19.723 1.00 90.88 104 ASN A CA 1
ATOM 843 C C . ASN A 1 104 ? 2.615 -3.716 19.010 1.00 90.88 104 ASN A C 1
ATOM 845 O O . ASN A 1 104 ? 2.438 -3.294 17.876 1.00 90.88 104 ASN A O 1
ATOM 849 N N . ALA A 1 105 ? 1.635 -4.337 19.678 1.00 92.44 105 ALA A N 1
ATOM 850 C CA . ALA A 1 105 ? 0.316 -4.573 19.086 1.00 92.44 105 ALA A CA 1
ATOM 851 C C . ALA A 1 105 ? -0.422 -3.253 18.812 1.00 92.44 105 ALA A C 1
ATOM 853 O O . ALA A 1 105 ? -0.993 -3.078 17.738 1.00 92.44 105 ALA A O 1
ATOM 854 N N . ARG A 1 106 ? -0.348 -2.295 19.747 1.00 93.56 106 ARG A N 1
ATOM 855 C CA . ARG A 1 106 ? -0.921 -0.953 19.556 1.00 93.56 106 ARG A CA 1
ATOM 856 C C . ARG A 1 106 ? -0.270 -0.210 18.396 1.00 93.56 106 ARG A C 1
ATOM 858 O O . ARG A 1 106 ? -0.965 0.370 17.570 1.00 93.56 106 ARG A O 1
ATOM 865 N N . GLU A 1 107 ? 1.059 -0.235 18.333 1.00 92.62 107 GLU A N 1
ATOM 866 C CA . GLU A 1 107 ? 1.822 0.427 17.271 1.00 92.62 107 GLU A CA 1
ATOM 867 C C . GLU A 1 107 ? 1.488 -0.171 15.900 1.00 92.62 107 GLU A C 1
ATOM 869 O O . GLU A 1 107 ? 1.162 0.572 14.978 1.00 92.62 107 GLU A O 1
ATOM 874 N N . ILE A 1 108 ? 1.453 -1.502 15.785 1.00 93.88 108 ILE A N 1
ATOM 875 C CA . ILE A 1 108 ? 1.049 -2.195 14.554 1.00 93.88 108 ILE A CA 1
ATOM 876 C C . ILE A 1 108 ? -0.384 -1.824 14.150 1.00 93.88 108 ILE A C 1
ATOM 878 O O . ILE A 1 108 ? -0.620 -1.514 12.983 1.00 93.88 108 ILE A O 1
ATOM 882 N N . ALA A 1 109 ? -1.332 -1.795 15.091 1.00 94.12 109 ALA A N 1
ATOM 883 C CA . ALA A 1 109 ? -2.718 -1.437 14.792 1.00 94.12 109 ALA A CA 1
ATOM 884 C C . ALA A 1 109 ? -2.844 -0.001 14.253 1.00 94.12 109 ALA A C 1
ATOM 886 O O . ALA A 1 109 ? -3.511 0.226 13.244 1.00 94.12 109 ALA A O 1
ATOM 887 N N . VAL A 1 110 ? -2.150 0.966 14.865 1.00 93.06 110 VAL A N 1
ATOM 888 C CA . VAL A 1 110 ? -2.105 2.355 14.371 1.00 93.06 110 VAL A CA 1
ATOM 889 C C . VAL A 1 110 ? -1.538 2.412 12.952 1.00 93.06 110 VAL A C 1
ATOM 891 O O . VAL A 1 110 ? -2.081 3.123 12.105 1.00 93.06 110 VAL A O 1
ATOM 894 N N . ARG A 1 111 ? -0.482 1.642 12.665 1.00 94.56 111 ARG A N 1
ATOM 895 C CA . ARG A 1 111 ? 0.130 1.600 11.331 1.00 94.56 111 ARG A CA 1
ATOM 896 C C . ARG A 1 111 ? -0.790 0.983 10.281 1.00 94.56 111 ARG A C 1
ATOM 898 O O . ARG A 1 111 ? -0.910 1.560 9.206 1.00 94.56 111 ARG A O 1
ATOM 905 N N . ILE A 1 112 ? -1.491 -0.111 10.592 1.00 94.81 112 ILE A N 1
ATOM 906 C CA . ILE A 1 112 ? -2.492 -0.722 9.695 1.00 94.81 112 ILE A CA 1
ATOM 907 C C . ILE A 1 112 ? -3.564 0.305 9.321 1.00 94.81 112 ILE A C 1
ATOM 909 O O . ILE A 1 112 ? -3.791 0.569 8.139 1.00 94.81 112 ILE A O 1
ATOM 913 N N . LEU A 1 113 ? -4.185 0.925 10.330 1.00 92.38 113 LEU A N 1
ATOM 914 C CA . LEU A 1 113 ? -5.246 1.911 10.123 1.00 92.38 113 LEU A CA 1
ATOM 915 C C . LEU A 1 113 ? -4.719 3.130 9.347 1.00 92.38 113 LEU A C 1
ATOM 917 O O . LEU A 1 113 ? -5.390 3.619 8.443 1.00 92.38 113 LEU A O 1
ATOM 921 N N . GLY A 1 114 ? -3.497 3.586 9.639 1.00 91.88 114 GLY A N 1
ATOM 922 C CA . GLY A 1 114 ? -2.860 4.707 8.944 1.00 91.88 114 GLY A CA 1
ATOM 923 C C . GLY A 1 114 ? -2.575 4.414 7.474 1.00 91.88 114 GLY A C 1
ATOM 924 O O . GLY A 1 114 ? -2.886 5.236 6.613 1.00 91.88 114 GLY A O 1
ATOM 925 N N . TRP A 1 115 ? -2.056 3.225 7.169 1.00 93.44 115 TRP A N 1
ATOM 926 C CA . TRP A 1 115 ? -1.822 2.775 5.798 1.00 93.44 115 TRP A CA 1
ATOM 927 C C . TRP A 1 115 ? -3.101 2.734 4.984 1.00 93.44 115 TRP A C 1
ATOM 929 O O . TRP A 1 115 ? -3.144 3.279 3.881 1.00 93.44 115 TRP A O 1
ATOM 939 N N . MET A 1 116 ? -4.154 2.134 5.533 1.00 90.31 116 MET A N 1
ATOM 940 C CA . MET A 1 116 ? -5.459 2.082 4.878 1.00 90.31 116 MET A CA 1
ATOM 941 C C . MET A 1 116 ? -6.004 3.495 4.630 1.00 90.31 116 MET A C 1
ATOM 943 O O . MET A 1 116 ? -6.406 3.815 3.512 1.00 90.31 116 MET A O 1
ATOM 947 N N . ALA A 1 117 ? -5.912 4.376 5.630 1.00 87.50 117 ALA A N 1
ATOM 948 C CA . ALA A 1 117 ? -6.414 5.747 5.568 1.00 87.50 117 ALA A CA 1
ATOM 949 C C . ALA A 1 117 ? -5.648 6.651 4.589 1.00 87.50 117 ALA A C 1
ATOM 951 O O . ALA A 1 117 ? -6.234 7.515 3.927 1.00 87.50 117 ALA A O 1
ATOM 952 N N . CYS A 1 118 ? -4.338 6.466 4.458 1.00 89.38 118 CYS A N 1
ATOM 953 C CA . CYS A 1 118 ? -3.493 7.304 3.609 1.00 89.38 118 CYS A CA 1
ATOM 954 C C . CYS A 1 118 ? -3.319 6.759 2.183 1.00 89.38 118 CYS A C 1
ATOM 956 O O . CYS A 1 118 ? -2.791 7.473 1.335 1.00 89.38 118 CYS A O 1
ATOM 958 N N . SER A 1 119 ? -3.779 5.544 1.872 1.00 89.81 119 SER A N 1
ATOM 959 C CA . SER A 1 119 ? -3.478 4.892 0.589 1.00 89.81 119 SER A CA 1
ATOM 960 C C . SER A 1 119 ? -4.280 5.390 -0.605 1.00 89.81 119 SER A C 1
ATOM 962 O O . SER A 1 119 ? -5.420 5.764 -0.461 1.00 89.8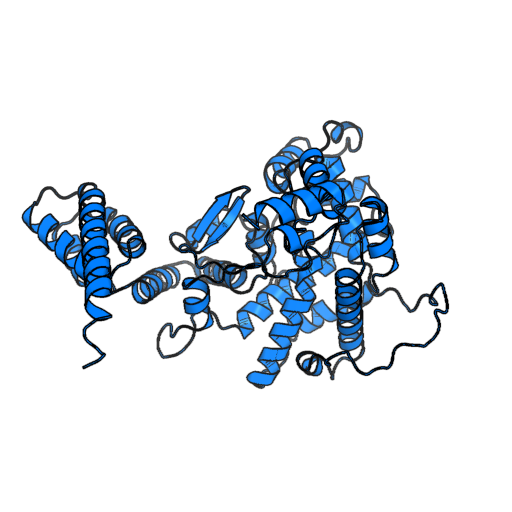1 119 SER A O 1
ATOM 964 N N . PHE A 1 120 ? -3.763 5.383 -1.833 1.00 84.88 120 PHE A N 1
ATOM 965 C CA . PHE A 1 120 ? -4.541 5.900 -2.982 1.00 84.88 120 PHE A CA 1
ATOM 966 C C . PHE A 1 120 ? -5.545 4.913 -3.586 1.00 84.88 120 PHE A C 1
ATOM 968 O O . PHE A 1 120 ? -6.308 5.298 -4.467 1.00 84.88 120 PHE A O 1
ATOM 975 N N . ARG A 1 121 ? -5.563 3.666 -3.112 1.00 84.56 121 ARG A N 1
ATOM 976 C CA . ARG A 1 121 ? -6.555 2.645 -3.458 1.00 84.56 121 ARG A CA 1
ATOM 977 C C . ARG A 1 121 ? -6.740 1.678 -2.295 1.00 84.56 121 ARG A C 1
ATOM 979 O O . ARG A 1 121 ? -5.929 1.679 -1.370 1.00 84.56 121 ARG A O 1
ATOM 986 N N . ILE A 1 122 ? -7.766 0.835 -2.387 1.00 85.12 122 ILE A N 1
ATOM 987 C CA . ILE A 1 122 ? -7.933 -0.303 -1.481 1.00 85.12 122 ILE A CA 1
ATOM 988 C C . ILE A 1 122 ? -6.701 -1.206 -1.625 1.00 85.12 122 ILE A C 1
ATOM 990 O O . ILE A 1 122 ? -6.270 -1.527 -2.739 1.00 85.12 122 ILE A O 1
ATOM 994 N N . LEU A 1 123 ? -6.106 -1.561 -0.492 1.00 89.44 123 LEU A N 1
ATOM 995 C CA . LEU A 1 123 ? -4.899 -2.373 -0.439 1.00 89.44 123 LEU A CA 1
ATOM 996 C C . LEU A 1 123 ? -5.243 -3.851 -0.320 1.00 89.44 123 LEU A C 1
ATOM 998 O O . LEU A 1 123 ? -6.273 -4.233 0.239 1.00 89.44 123 LEU A O 1
ATOM 1002 N N . LYS A 1 124 ? -4.348 -4.696 -0.816 1.00 91.50 124 LYS A N 1
ATOM 1003 C CA . LYS A 1 124 ? -4.358 -6.126 -0.518 1.00 91.50 124 LYS A CA 1
ATOM 1004 C C . LYS A 1 124 ? -3.766 -6.368 0.865 1.00 91.50 124 LYS A C 1
ATOM 1006 O O . LYS A 1 124 ? -2.915 -5.606 1.324 1.00 91.50 124 LYS A O 1
ATOM 1011 N N . SER A 1 125 ? -4.155 -7.464 1.509 1.00 93.81 125 SER A N 1
ATOM 1012 C CA . SER A 1 125 ? -3.638 -7.834 2.828 1.00 93.81 125 SER A CA 1
ATOM 1013 C C . SER A 1 125 ? -2.111 -7.897 2.829 1.00 93.81 125 SER A C 1
ATOM 1015 O O . SER A 1 125 ? -1.480 -7.329 3.711 1.00 93.81 125 SER A O 1
ATOM 1017 N N . TYR A 1 126 ? -1.505 -8.512 1.809 1.00 93.44 126 TYR A N 1
ATOM 1018 C CA . TYR A 1 126 ? -0.048 -8.609 1.702 1.00 93.44 126 TYR A CA 1
ATOM 1019 C C . TYR A 1 126 ? 0.628 -7.242 1.508 1.00 93.44 126 TYR A C 1
ATOM 1021 O O . TYR A 1 126 ? 1.738 -7.059 1.984 1.00 93.44 126 TYR A O 1
ATOM 1029 N N . GLU A 1 127 ? -0.030 -6.265 0.876 1.00 95.06 127 GLU A N 1
ATOM 1030 C CA . GLU A 1 127 ? 0.531 -4.918 0.684 1.00 95.06 127 GLU A CA 1
ATOM 1031 C C . GLU A 1 127 ? 0.583 -4.146 1.996 1.00 95.06 127 GLU A C 1
ATOM 1033 O O . GLU A 1 127 ? 1.579 -3.489 2.280 1.00 95.06 127 GLU A O 1
ATOM 1038 N N . ILE A 1 128 ? -0.465 -4.260 2.819 1.00 95.31 128 ILE A N 1
ATOM 1039 C CA . ILE A 1 128 ? -0.467 -3.673 4.163 1.00 95.31 128 ILE A CA 1
ATOM 1040 C C . ILE A 1 128 ? 0.642 -4.314 4.998 1.00 95.31 128 ILE A C 1
ATOM 1042 O O . ILE A 1 128 ? 1.440 -3.598 5.591 1.00 95.31 128 ILE A O 1
ATOM 1046 N N . LEU A 1 129 ? 0.713 -5.650 5.021 1.00 95.06 129 LEU A N 1
ATOM 1047 C CA . LEU A 1 129 ? 1.676 -6.397 5.839 1.00 95.06 129 LEU A CA 1
ATOM 1048 C C . LEU A 1 129 ? 3.132 -6.128 5.434 1.00 95.06 129 LEU A C 1
ATOM 1050 O O . LEU A 1 129 ? 3.978 -5.941 6.306 1.00 95.06 129 LEU A O 1
ATOM 1054 N N . ASP A 1 130 ? 3.417 -6.089 4.130 1.00 94.56 130 ASP A N 1
ATOM 1055 C CA . ASP A 1 130 ? 4.745 -5.761 3.603 1.00 94.56 130 ASP A CA 1
ATOM 1056 C C . ASP A 1 130 ? 5.085 -4.286 3.874 1.00 94.56 130 ASP A C 1
ATOM 1058 O O . ASP A 1 130 ? 6.216 -3.964 4.227 1.00 94.56 130 ASP A O 1
ATOM 1062 N N . GLY A 1 131 ? 4.103 -3.389 3.755 1.00 95.12 131 GLY A N 1
ATOM 1063 C CA . GLY A 1 131 ? 4.260 -1.959 3.992 1.00 95.12 131 GLY A CA 1
ATOM 1064 C C . GLY A 1 131 ? 4.599 -1.609 5.439 1.00 95.12 131 GLY A C 1
ATOM 1065 O O . GLY A 1 131 ? 5.593 -0.932 5.699 1.00 95.12 131 GLY A O 1
ATOM 1066 N N . ILE A 1 132 ? 3.818 -2.121 6.392 1.00 95.31 132 ILE A N 1
ATOM 1067 C CA . ILE A 1 132 ? 4.023 -1.865 7.827 1.00 95.31 132 ILE A CA 1
ATOM 1068 C C . ILE A 1 132 ? 5.238 -2.607 8.409 1.00 95.31 132 ILE A C 1
ATOM 1070 O O . ILE A 1 132 ? 5.541 -2.446 9.587 1.00 95.31 132 ILE A O 1
ATOM 1074 N N . ALA A 1 133 ? 5.929 -3.439 7.626 1.00 94.81 133 ALA A N 1
ATOM 1075 C CA . ALA A 1 133 ? 7.175 -4.074 8.049 1.00 94.81 133 ALA A CA 1
ATOM 1076 C C . ALA A 1 133 ? 8.372 -3.107 8.015 1.00 94.81 133 ALA A C 1
ATOM 1078 O O . ALA A 1 133 ? 9.384 -3.360 8.671 1.00 94.81 133 ALA A O 1
ATOM 1079 N N . PHE A 1 134 ? 8.281 -2.021 7.240 1.00 94.69 134 PHE A N 1
ATOM 1080 C CA . PHE A 1 134 ? 9.340 -1.022 7.134 1.00 94.69 134 PHE A CA 1
ATOM 1081 C C . PHE A 1 134 ? 9.225 0.012 8.244 1.00 94.69 134 PHE A C 1
ATOM 1083 O O . PHE A 1 134 ? 8.139 0.507 8.503 1.00 94.69 134 PHE A O 1
ATOM 1090 N N . ASP A 1 135 ? 10.328 0.393 8.868 1.00 90.62 135 ASP A N 1
ATOM 1091 C CA . ASP A 1 135 ? 10.402 1.544 9.768 1.00 90.62 135 ASP A CA 1
ATOM 1092 C C . ASP A 1 135 ? 11.840 2.081 9.818 1.00 90.62 135 ASP A C 1
ATOM 1094 O O . ASP A 1 135 ? 12.728 1.592 9.116 1.00 90.62 135 ASP A O 1
ATOM 1098 N N . ALA A 1 136 ? 12.091 3.099 10.642 1.00 88.38 136 ALA A N 1
ATOM 1099 C CA . ALA A 1 136 ? 13.422 3.687 10.781 1.00 88.38 136 ALA A CA 1
ATOM 1100 C C . ALA A 1 136 ? 14.508 2.675 11.207 1.00 88.38 136 ALA A C 1
ATOM 1102 O O . ALA A 1 136 ? 15.685 2.891 10.924 1.00 88.38 136 ALA A O 1
ATOM 1103 N N . SER A 1 137 ? 14.130 1.581 11.875 1.00 88.50 137 SER A N 1
ATOM 1104 C CA . SER A 1 137 ? 15.028 0.503 12.301 1.00 88.50 137 SER A CA 1
ATOM 1105 C C . SER A 1 137 ? 15.133 -0.642 11.288 1.00 88.50 137 SER A C 1
ATOM 1107 O O . SER A 1 137 ? 16.128 -1.367 11.289 1.00 88.50 137 SER A O 1
ATOM 1109 N N . ASN A 1 138 ? 14.144 -0.790 10.404 1.00 91.25 138 ASN A N 1
ATOM 1110 C CA . ASN A 1 138 ? 14.095 -1.835 9.394 1.00 91.25 138 ASN A CA 1
ATOM 1111 C C . ASN A 1 138 ? 13.757 -1.283 8.001 1.00 91.25 138 ASN A C 1
ATOM 1113 O O . ASN A 1 138 ? 12.599 -1.059 7.653 1.00 91.25 138 ASN A O 1
ATOM 1117 N N . THR A 1 139 ? 14.778 -1.142 7.158 1.00 92.06 139 THR A N 1
ATOM 1118 C CA . THR A 1 139 ? 14.655 -0.623 5.785 1.00 92.06 139 THR A CA 1
ATOM 1119 C C . THR A 1 139 ? 14.608 -1.718 4.718 1.00 92.06 139 THR A C 1
ATOM 1121 O O . THR A 1 139 ? 14.582 -1.410 3.528 1.00 92.06 139 THR A O 1
ATOM 1124 N N . THR A 1 140 ? 14.592 -2.995 5.116 1.00 89.69 140 THR A N 1
ATOM 1125 C CA . THR A 1 140 ? 14.617 -4.136 4.189 1.00 89.69 140 THR A CA 1
ATOM 1126 C C . THR A 1 140 ? 13.556 -5.176 4.531 1.00 89.69 140 THR A C 1
ATOM 1128 O O . THR A 1 140 ? 13.356 -5.539 5.694 1.00 89.69 140 THR A O 1
ATOM 1131 N N . LEU A 1 141 ? 12.894 -5.708 3.504 1.00 91.56 141 LEU A N 1
ATOM 1132 C CA . LEU A 1 141 ? 11.910 -6.769 3.680 1.00 91.56 141 LEU A CA 1
ATOM 1133 C C . LEU A 1 141 ? 12.552 -8.140 3.467 1.00 91.56 141 LEU A C 1
ATOM 1135 O O . LEU A 1 141 ? 13.056 -8.464 2.394 1.00 91.56 141 LEU A O 1
ATOM 1139 N N . THR A 1 142 ? 12.516 -8.960 4.508 1.00 90.44 142 THR A N 1
ATOM 1140 C CA . THR A 1 142 ? 13.067 -10.315 4.538 1.00 90.44 142 THR A CA 1
ATOM 1141 C C . THR A 1 142 ? 12.016 -11.261 5.113 1.00 90.44 142 THR A C 1
ATOM 1143 O O . THR A 1 142 ? 11.138 -10.806 5.849 1.00 90.44 142 THR A O 1
ATOM 1146 N N . PRO A 1 143 ? 12.125 -12.585 4.905 1.00 88.25 143 PRO A N 1
ATOM 1147 C CA . PRO A 1 143 ? 11.216 -13.552 5.529 1.00 88.25 143 PRO A CA 1
ATOM 1148 C C . PRO A 1 143 ? 11.092 -13.416 7.052 1.00 88.25 143 PRO A C 1
ATOM 1150 O O . PRO 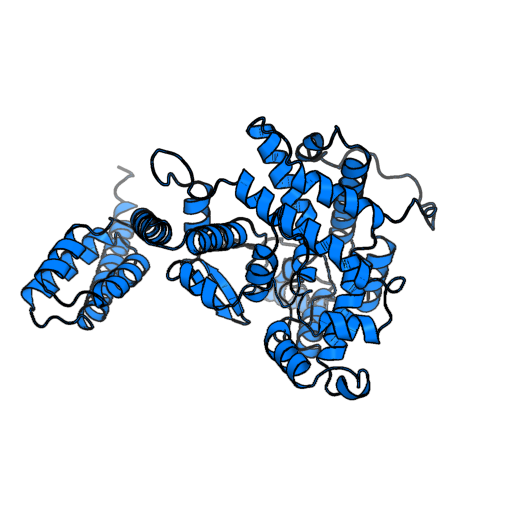A 1 143 ? 10.068 -13.775 7.622 1.00 88.25 143 PRO A O 1
ATOM 1153 N N . ARG A 1 144 ? 12.133 -12.895 7.718 1.00 88.31 144 ARG A N 1
ATOM 1154 C CA . ARG A 1 144 ? 12.154 -12.676 9.171 1.00 88.31 144 ARG A CA 1
ATOM 1155 C C . ARG A 1 144 ? 11.436 -11.399 9.598 1.00 88.31 144 ARG A C 1
ATOM 1157 O O . ARG A 1 144 ? 10.985 -11.335 10.735 1.00 88.31 144 ARG A O 1
ATOM 1164 N N . THR A 1 145 ? 11.364 -10.403 8.718 1.00 90.31 145 THR A N 1
ATOM 1165 C CA . THR A 1 145 ? 10.737 -9.105 8.996 1.00 90.31 145 THR A CA 1
ATOM 1166 C C . THR A 1 145 ? 9.306 -9.011 8.468 1.00 90.31 145 THR A C 1
ATOM 1168 O O . THR A 1 145 ? 8.584 -8.103 8.868 1.00 90.31 145 THR A O 1
ATOM 1171 N N . LYS A 1 146 ? 8.855 -9.958 7.628 1.00 89.62 146 LYS A N 1
ATOM 1172 C CA . LYS A 1 146 ? 7.455 -10.020 7.182 1.00 89.62 146 LYS A CA 1
ATOM 1173 C C . LYS A 1 146 ? 6.502 -10.151 8.368 1.00 89.62 146 LYS A C 1
ATOM 1175 O O . LYS A 1 146 ? 6.657 -11.018 9.231 1.00 89.62 146 LYS A O 1
ATOM 1180 N N . ILE A 1 147 ? 5.471 -9.315 8.356 1.00 91.19 147 ILE A N 1
ATOM 1181 C CA . ILE A 1 147 ? 4.423 -9.327 9.367 1.00 91.19 147 ILE A CA 1
ATOM 1182 C C . ILE A 1 147 ? 3.406 -10.417 9.032 1.00 91.19 147 ILE A C 1
ATOM 1184 O O . ILE A 1 147 ? 3.005 -10.594 7.881 1.00 91.19 147 ILE A O 1
ATOM 1188 N N . ARG A 1 148 ? 3.009 -11.185 10.050 1.00 92.25 148 ARG A N 1
ATOM 1189 C CA . ARG A 1 148 ? 2.061 -12.288 9.878 1.00 92.25 148 ARG A CA 1
ATOM 1190 C C . ARG A 1 148 ? 0.633 -11.767 9.749 1.00 92.25 148 ARG A C 1
ATOM 1192 O O . ARG A 1 148 ? 0.297 -10.745 10.337 1.00 92.25 148 ARG A O 1
ATOM 1199 N N . LYS A 1 149 ? -0.216 -12.481 9.009 1.00 92.31 149 LYS A N 1
ATOM 1200 C CA . LYS A 1 149 ? -1.568 -12.020 8.657 1.00 92.31 149 LYS A CA 1
ATOM 1201 C C . LYS A 1 149 ? -2.474 -11.796 9.874 1.00 92.31 149 LYS A C 1
ATOM 1203 O O . LYS A 1 149 ? -3.338 -10.925 9.821 1.00 92.31 149 LYS A O 1
ATOM 1208 N N . GLU A 1 150 ? -2.253 -12.517 10.971 1.00 92.94 150 GLU A N 1
ATOM 1209 C CA . GLU A 1 150 ? -3.084 -12.456 12.182 1.00 92.94 150 GLU A CA 1
ATOM 1210 C C . GLU A 1 150 ? -3.073 -11.066 12.835 1.00 92.94 150 GLU A C 1
ATOM 1212 O O . GLU A 1 150 ? -3.990 -10.728 13.575 1.00 92.94 150 GLU A O 1
ATOM 1217 N N . VAL A 1 151 ? -2.086 -10.207 12.538 1.00 93.69 151 VAL A N 1
ATOM 1218 C CA . VAL A 1 151 ? -2.087 -8.831 13.066 1.00 93.69 151 VAL A CA 1
ATOM 1219 C C . VAL A 1 151 ? -3.272 -8.003 12.572 1.00 93.69 151 VAL A C 1
ATOM 1221 O O . VAL A 1 151 ? -3.632 -7.026 13.220 1.00 93.69 151 VAL A O 1
ATOM 1224 N N . LEU A 1 152 ? -3.896 -8.377 11.448 1.00 93.19 152 LEU A N 1
ATOM 1225 C CA . LEU A 1 152 ? -5.106 -7.712 10.962 1.00 93.19 152 LEU A CA 1
ATOM 1226 C C . LEU A 1 152 ? -6.265 -7.869 11.959 1.00 93.19 152 LEU A C 1
ATOM 1228 O O . LEU A 1 152 ? -7.114 -6.984 12.059 1.00 93.19 152 LEU A O 1
ATOM 1232 N N . ASP A 1 153 ? -6.266 -8.935 12.765 1.00 90.31 153 ASP A N 1
ATOM 1233 C CA . ASP A 1 153 ? -7.292 -9.163 13.783 1.00 90.31 153 ASP A CA 1
ATOM 1234 C C . ASP A 1 153 ? -7.249 -8.111 14.902 1.00 90.31 153 ASP A C 1
ATOM 1236 O O . ASP A 1 153 ? -8.276 -7.848 15.522 1.00 90.31 153 ASP A O 1
ATOM 1240 N N . LEU A 1 154 ? -6.112 -7.423 15.092 1.00 89.94 154 LEU A N 1
ATOM 1241 C CA . LEU A 1 154 ? -5.987 -6.294 16.024 1.00 89.94 154 LEU A CA 1
ATOM 1242 C C . LEU A 1 154 ? -6.902 -5.123 15.654 1.00 89.94 154 LEU A C 1
ATOM 1244 O O . LEU A 1 154 ? -7.303 -4.353 16.521 1.00 89.94 154 LEU A O 1
ATOM 1248 N N . CYS A 1 155 ? -7.204 -4.969 14.366 1.00 89.25 155 CYS A N 1
ATOM 1249 C CA . CYS A 1 155 ? -8.041 -3.892 13.855 1.00 89.25 155 CYS A CA 1
ATOM 1250 C C . CYS A 1 155 ? -9.488 -4.339 13.622 1.00 89.25 155 CYS A C 1
ATOM 1252 O O . CYS A 1 155 ? -10.317 -3.520 13.229 1.00 89.25 155 CYS A O 1
ATOM 1254 N N . ARG A 1 156 ? -9.835 -5.611 13.857 1.00 84.69 156 ARG A N 1
ATOM 1255 C CA . ARG A 1 156 ? -11.239 -6.040 13.828 1.00 84.69 156 ARG A CA 1
ATOM 1256 C C . ARG A 1 156 ? -11.961 -5.494 15.068 1.00 84.69 156 ARG A C 1
ATOM 1258 O O . ARG A 1 156 ? -11.378 -5.477 16.148 1.00 84.69 156 ARG A O 1
ATOM 1265 N N . PRO A 1 157 ? -13.224 -5.047 14.950 1.00 82.25 157 PRO A N 1
ATOM 1266 C CA . PRO A 1 157 ? -14.118 -5.135 13.788 1.00 82.25 157 PRO A CA 1
ATOM 1267 C C . PRO A 1 157 ? -14.099 -3.911 12.844 1.00 82.25 157 PRO A C 1
ATOM 1269 O O . PRO A 1 157 ? -15.034 -3.744 12.067 1.00 82.25 157 PRO A O 1
ATOM 1272 N N . LEU A 1 158 ? -13.094 -3.028 12.909 1.00 82.62 158 LEU A N 1
ATOM 1273 C CA . LEU A 1 158 ? -13.029 -1.807 12.082 1.00 82.62 158 LEU A CA 1
ATOM 1274 C C . LEU A 1 158 ? -12.692 -2.082 10.615 1.00 82.62 158 LEU A C 1
ATOM 1276 O O . LEU A 1 158 ? -12.966 -1.240 9.759 1.00 82.62 158 LEU A O 1
ATOM 1280 N N . ILE A 1 159 ? -12.106 -3.245 10.333 1.00 87.81 159 ILE A N 1
ATOM 1281 C CA . ILE A 1 159 ? -11.697 -3.665 8.993 1.00 87.81 159 ILE A CA 1
ATOM 1282 C C . ILE A 1 159 ? -12.395 -4.962 8.575 1.00 87.81 159 ILE A C 1
ATOM 1284 O O . ILE A 1 159 ? -12.699 -5.822 9.408 1.00 87.81 159 ILE A O 1
ATOM 1288 N N . GLU A 1 160 ? -12.600 -5.118 7.272 1.00 85.50 160 GLU A N 1
ATOM 1289 C CA . GLU A 1 160 ? -13.142 -6.318 6.638 1.00 85.50 160 GLU A CA 1
ATOM 1290 C C . GLU A 1 160 ? -12.253 -6.764 5.469 1.00 85.50 160 GLU A C 1
ATOM 1292 O O . GLU A 1 160 ? -11.653 -5.952 4.761 1.00 85.50 160 GLU A O 1
ATOM 1297 N N . GLU A 1 161 ? -12.174 -8.081 5.269 1.00 86.25 161 GLU A N 1
ATOM 1298 C CA . GLU A 1 161 ? -11.517 -8.669 4.103 1.00 86.25 161 GLU A CA 1
ATOM 1299 C C . GLU A 1 161 ? -12.540 -8.865 2.981 1.00 86.25 161 GLU A C 1
ATOM 1301 O O . GLU A 1 161 ? -13.558 -9.537 3.153 1.00 86.25 161 GLU A O 1
ATOM 1306 N N . GLY A 1 162 ? -12.253 -8.264 1.832 1.00 83.00 162 GLY A N 1
ATOM 1307 C CA . GLY A 1 162 ? -13.042 -8.349 0.613 1.00 83.00 162 GLY A CA 1
ATOM 1308 C C . GLY A 1 162 ? -12.484 -9.349 -0.411 1.00 83.00 162 GLY A C 1
ATOM 1309 O O . GLY A 1 162 ? -11.538 -10.096 -0.137 1.00 83.00 162 GLY A O 1
ATOM 1310 N N . PRO A 1 163 ? -13.065 -9.373 -1.624 1.00 80.12 163 PRO A N 1
ATOM 1311 C CA . PRO A 1 163 ? -12.635 -10.254 -2.707 1.00 80.12 163 PRO A CA 1
ATOM 1312 C C . PRO A 1 163 ? -11.156 -10.077 -3.074 1.00 80.12 163 PRO A C 1
ATOM 1314 O O . PRO A 1 163 ? -10.613 -8.975 -3.026 1.00 80.12 163 PRO A O 1
ATOM 1317 N N . ALA A 1 164 ? -10.504 -11.164 -3.500 1.00 80.81 164 ALA A N 1
ATOM 1318 C CA . ALA A 1 164 ? -9.085 -11.167 -3.873 1.00 80.81 164 ALA A CA 1
ATOM 1319 C C . ALA A 1 164 ? -8.175 -10.554 -2.787 1.00 80.81 164 ALA A C 1
ATOM 1321 O O . ALA A 1 164 ? -7.262 -9.793 -3.111 1.00 80.81 164 ALA A O 1
ATOM 1322 N N . SER A 1 165 ? -8.463 -10.854 -1.515 1.00 87.31 165 SER A N 1
ATOM 1323 C CA . SER A 1 165 ? -7.680 -10.450 -0.338 1.00 87.31 165 SER A CA 1
ATOM 1324 C C . SER A 1 165 ? -7.518 -8.936 -0.165 1.00 87.31 165 SER A C 1
ATOM 1326 O O . SER A 1 165 ? -6.503 -8.483 0.362 1.00 87.31 165 SER A O 1
ATOM 1328 N N . THR A 1 166 ? -8.478 -8.128 -0.624 1.00 88.06 166 THR A N 1
ATOM 1329 C CA . THR A 1 166 ? -8.499 -6.690 -0.313 1.00 88.06 166 THR A CA 1
ATOM 1330 C C . THR A 1 166 ? -8.884 -6.460 1.142 1.00 88.06 166 THR A C 1
ATOM 1332 O O . THR A 1 166 ? -9.703 -7.200 1.676 1.00 88.06 166 THR A O 1
ATOM 1335 N N . VAL A 1 167 ? -8.359 -5.414 1.768 1.00 88.81 167 VAL A N 1
ATOM 1336 C CA . VAL A 1 167 ? -8.726 -5.011 3.130 1.00 88.81 167 VAL A CA 1
ATOM 1337 C C . VAL A 1 167 ? -9.286 -3.599 3.075 1.00 88.81 167 VAL A C 1
ATOM 1339 O O . VAL A 1 167 ? -8.627 -2.696 2.558 1.00 88.81 167 VAL A O 1
ATOM 1342 N N . ASP A 1 168 ? -10.496 -3.416 3.594 1.00 85.25 168 ASP A N 1
ATOM 1343 C CA . ASP A 1 168 ? -11.194 -2.130 3.596 1.00 85.25 168 ASP A CA 1
ATOM 1344 C C . ASP A 1 168 ? -11.805 -1.837 4.972 1.00 85.25 168 ASP A C 1
ATOM 1346 O O . ASP A 1 168 ? -11.965 -2.734 5.805 1.00 85.25 168 ASP A O 1
ATOM 1350 N N . PHE A 1 169 ? -12.120 -0.570 5.231 1.00 82.06 169 PHE A N 1
ATOM 1351 C CA . PHE A 1 169 ? -12.845 -0.172 6.430 1.00 82.06 169 PHE A CA 1
ATOM 1352 C C . PHE A 1 169 ? -14.311 -0.572 6.342 1.00 82.06 169 PHE A C 1
ATOM 1354 O O . PHE A 1 169 ? -14.934 -0.545 5.280 1.00 82.06 169 PHE A O 1
ATOM 1361 N N . VAL A 1 170 ? -14.904 -0.880 7.491 1.00 73.69 170 VAL A N 1
ATOM 1362 C CA . VAL A 1 170 ? -16.341 -1.136 7.538 1.00 73.69 170 VAL A CA 1
ATOM 1363 C C . VAL A 1 170 ? -17.110 0.174 7.297 1.00 73.69 170 VAL A C 1
ATOM 1365 O O . VAL A 1 170 ? -16.865 1.172 7.971 1.00 73.69 170 VAL A O 1
ATOM 1368 N N . HIS A 1 171 ? -18.083 0.135 6.371 1.00 64.31 171 HIS A N 1
ATOM 1369 C CA . HIS A 1 171 ? -18.982 1.217 5.913 1.00 64.31 171 HIS A CA 1
ATOM 1370 C C . HIS A 1 171 ? -18.515 2.044 4.695 1.00 64.31 171 HIS A C 1
ATOM 1372 O O . HIS A 1 171 ? -17.659 2.921 4.775 1.00 64.31 171 HIS A O 1
ATOM 1378 N N . PHE A 1 172 ? -19.240 1.870 3.588 1.00 51.16 172 PHE A N 1
ATOM 1379 C CA . PHE A 1 172 ? -19.020 2.504 2.286 1.00 51.16 172 PHE A CA 1
ATOM 1380 C C . PHE A 1 172 ? -19.461 3.980 2.221 1.00 51.16 172 PHE A C 1
ATOM 1382 O O . PHE A 1 172 ? -20.442 4.379 2.849 1.00 51.16 172 PHE A O 1
ATOM 1389 N N . SER A 1 173 ? -18.782 4.778 1.393 1.00 40.62 173 SER A N 1
ATOM 1390 C CA . SER A 1 173 ? -19.333 5.992 0.768 1.00 40.62 173 SER A CA 1
ATOM 1391 C C . SER A 1 173 ? -18.676 6.187 -0.599 1.00 40.62 173 SER A C 1
ATOM 1393 O O . SER A 1 173 ? -17.483 6.469 -0.691 1.00 40.62 173 SER A O 1
ATOM 1395 N N . ALA A 1 174 ? -19.427 5.954 -1.676 1.00 30.11 174 ALA A N 1
ATOM 1396 C CA . ALA A 1 174 ? -18.871 5.873 -3.021 1.00 30.11 174 ALA A CA 1
ATOM 1397 C C . ALA A 1 174 ? -18.347 7.227 -3.531 1.00 30.11 174 ALA A C 1
ATOM 1399 O O . ALA A 1 174 ? -19.094 8.201 -3.628 1.00 30.11 174 ALA A O 1
ATOM 1400 N N . LYS A 1 175 ? -17.079 7.257 -3.958 1.00 32.66 175 LYS A N 1
ATOM 1401 C CA . LYS A 1 175 ? -16.608 8.162 -5.011 1.00 32.66 175 LYS A CA 1
ATOM 1402 C C . LYS A 1 175 ? -15.512 7.471 -5.826 1.00 32.66 175 LYS A C 1
ATOM 1404 O O . LYS A 1 175 ? -14.708 6.714 -5.285 1.00 32.66 175 LYS A O 1
ATOM 1409 N N . GLU A 1 176 ? -15.548 7.673 -7.137 1.00 38.66 176 GLU A N 1
ATOM 1410 C CA . GLU A 1 176 ? -14.718 6.978 -8.127 1.00 38.66 176 GLU A CA 1
ATOM 1411 C C . GLU A 1 176 ? -13.211 7.127 -7.855 1.00 38.66 176 GLU A C 1
ATOM 1413 O O . GLU A 1 176 ? -12.717 8.211 -7.549 1.00 38.66 176 GLU A O 1
ATOM 1418 N N . GLY A 1 177 ? -12.470 6.021 -7.981 1.00 50.41 177 GLY A N 1
ATOM 1419 C CA . GLY A 1 177 ? -11.005 5.969 -7.884 1.00 50.41 177 GLY A CA 1
ATOM 1420 C C . GLY A 1 177 ? -10.429 5.764 -6.476 1.00 50.41 177 GLY A C 1
ATOM 1421 O O . GLY A 1 177 ? -9.361 5.175 -6.362 1.00 50.41 177 GLY A O 1
ATOM 1422 N N . ARG A 1 178 ? -11.141 6.175 -5.417 1.00 47.81 178 ARG A N 1
ATOM 1423 C CA . ARG A 1 178 ? -10.990 5.706 -4.025 1.00 47.81 178 ARG A CA 1
ATOM 1424 C C . ARG A 1 178 ? -12.215 6.161 -3.226 1.00 47.81 178 ARG A C 1
ATOM 1426 O O . ARG A 1 178 ? -12.468 7.356 -3.097 1.00 47.81 178 ARG A O 1
ATOM 1433 N N . ILE A 1 179 ? -12.942 5.202 -2.665 1.00 50.22 179 ILE A N 1
ATOM 1434 C CA . ILE A 1 179 ? -14.068 5.420 -1.751 1.00 50.22 179 ILE A CA 1
ATOM 1435 C C . ILE A 1 179 ? -13.476 5.937 -0.429 1.00 50.22 179 ILE A C 1
ATOM 1437 O O . ILE A 1 179 ? -12.801 5.185 0.263 1.00 50.22 179 ILE A O 1
ATOM 1441 N N . ILE A 1 180 ? -13.658 7.222 -0.101 1.00 53.41 180 ILE A N 1
ATOM 1442 C CA . ILE A 1 180 ? -13.331 7.744 1.238 1.00 53.41 180 ILE A CA 1
ATOM 1443 C C . ILE A 1 180 ? -14.507 7.381 2.143 1.00 53.41 180 ILE A C 1
ATOM 1445 O O . ILE A 1 180 ? -15.609 7.912 1.989 1.00 53.41 180 ILE A O 1
ATOM 1449 N N . THR A 1 181 ? -14.284 6.466 3.075 1.00 55.81 181 THR A N 1
ATOM 1450 C CA . THR A 1 181 ? -15.281 6.040 4.053 1.00 55.81 181 THR A CA 1
ATOM 1451 C C . THR A 1 181 ? -15.506 7.116 5.116 1.00 55.81 181 THR A C 1
ATOM 1453 O O . THR A 1 181 ? -14.671 7.986 5.381 1.00 55.81 181 THR A O 1
ATOM 1456 N N . ASN A 1 182 ? -16.650 7.041 5.797 1.00 56.84 182 ASN A N 1
ATOM 1457 C CA . ASN A 1 182 ? -16.896 7.881 6.972 1.00 56.84 182 ASN A CA 1
ATOM 1458 C C . ASN A 1 182 ? -15.856 7.634 8.083 1.00 56.84 182 ASN A C 1
ATOM 1460 O O . ASN A 1 182 ? -15.610 8.530 8.892 1.00 56.84 182 ASN A O 1
ATOM 1464 N N . PHE A 1 183 ? -15.243 6.444 8.113 1.00 61.31 183 PHE A N 1
ATOM 1465 C CA . PHE A 1 183 ? -14.185 6.106 9.058 1.00 61.31 183 PHE A CA 1
ATOM 1466 C C . PHE A 1 183 ? -12.846 6.751 8.688 1.00 61.31 183 PHE A C 1
ATOM 1468 O O . PHE A 1 183 ? -12.224 7.327 9.574 1.00 61.31 183 PHE A O 1
ATOM 1475 N N . ASP A 1 184 ? -12.462 6.784 7.403 1.00 60.88 184 ASP A N 1
ATOM 1476 C CA . ASP A 1 184 ? -11.279 7.526 6.921 1.00 60.88 184 ASP A CA 1
ATOM 1477 C C . ASP A 1 184 ? -11.312 8.977 7.407 1.00 60.88 184 ASP A C 1
ATOM 1479 O O . ASP A 1 184 ? -10.337 9.517 7.932 1.00 60.88 184 ASP A O 1
ATOM 1483 N N . ARG A 1 185 ? -12.483 9.606 7.274 1.00 63.75 185 ARG A N 1
ATOM 1484 C CA . ARG A 1 185 ? -12.691 10.974 7.733 1.00 63.75 185 ARG A CA 1
ATOM 1485 C C . ARG A 1 185 ? -12.615 11.089 9.250 1.00 63.75 185 ARG A C 1
ATOM 1487 O O . ARG A 1 185 ? -12.062 12.052 9.760 1.00 63.75 185 ARG A O 1
ATOM 1494 N N . TYR A 1 186 ? -13.155 10.119 9.979 1.00 63.62 186 TYR A N 1
ATOM 1495 C CA . TYR A 1 186 ? -13.108 10.118 11.437 1.00 63.62 186 TYR A CA 1
ATOM 1496 C C . TYR A 1 186 ? -11.677 9.977 11.974 1.00 63.62 186 TYR A C 1
ATOM 1498 O O . TYR A 1 186 ? -11.285 10.752 12.839 1.00 63.62 186 TYR A O 1
ATOM 1506 N N . ILE A 1 187 ? -10.877 9.053 11.440 1.00 72.94 187 ILE A N 1
ATOM 1507 C CA . ILE A 1 187 ? -9.515 8.810 11.940 1.00 72.94 187 ILE A CA 1
ATOM 1508 C C . ILE A 1 187 ? -8.516 9.894 11.526 1.00 72.94 187 ILE A C 1
ATOM 1510 O O . ILE A 1 187 ? -7.580 10.152 12.281 1.00 72.94 187 ILE A O 1
ATOM 1514 N N . LEU A 1 188 ? -8.710 10.534 10.364 1.00 71.81 188 LEU A N 1
ATOM 1515 C CA . LEU A 1 188 ? -7.802 11.567 9.843 1.00 71.81 188 LEU A CA 1
ATOM 1516 C C . LEU A 1 188 ? -8.231 13.006 10.163 1.00 71.81 188 LEU A C 1
ATOM 1518 O O . LEU A 1 188 ? -7.377 13.890 10.218 1.00 71.81 188 LEU A O 1
ATOM 1522 N N . GLU A 1 189 ? -9.535 13.261 10.300 1.00 66.56 189 GLU A N 1
ATOM 1523 C CA . GLU A 1 189 ? -10.109 14.612 10.435 1.00 66.56 189 GLU A CA 1
ATOM 1524 C C . GLU A 1 189 ? -11.040 14.752 11.651 1.00 66.56 189 GLU A C 1
ATOM 1526 O O . GLU A 1 189 ? -11.397 15.868 12.020 1.00 66.56 189 GLU A O 1
ATOM 1531 N N . GLY A 1 190 ? -11.480 13.647 12.257 1.00 61.44 190 GLY A N 1
ATOM 1532 C CA . GLY A 1 190 ? -12.384 13.670 13.403 1.00 61.44 190 GLY A CA 1
ATOM 1533 C C . GLY A 1 190 ? -11.658 13.983 14.706 1.00 61.44 190 GLY A C 1
ATOM 1534 O O . GLY A 1 190 ? -10.508 13.613 14.890 1.00 61.44 190 GLY A O 1
ATOM 1535 N N . GLU A 1 191 ? -12.346 14.631 15.643 1.00 63.88 191 GLU A N 1
ATOM 1536 C CA . GLU A 1 191 ? -11.824 14.860 16.991 1.00 63.88 191 GLU A CA 1
ATOM 1537 C C . GLU A 1 191 ? -11.877 13.554 17.804 1.00 63.88 191 GLU A C 1
ATOM 1539 O O . GLU A 1 191 ? -12.905 13.186 18.377 1.00 63.88 191 GLU A O 1
ATOM 1544 N N . TYR A 1 192 ? -10.762 12.830 17.841 1.00 63.72 192 TYR A N 1
ATOM 1545 C CA . TYR A 1 192 ? -10.538 11.684 18.713 1.00 63.72 192 TYR A CA 1
ATOM 1546 C C . TYR A 1 192 ? -9.834 12.157 19.991 1.00 63.72 192 TYR A C 1
ATOM 1548 O O . TYR A 1 192 ? -8.619 12.320 20.014 1.00 63.72 192 TYR A O 1
ATOM 1556 N N . ARG A 1 193 ? -10.625 12.375 21.055 1.00 59.69 193 ARG A N 1
ATOM 1557 C CA . ARG A 1 193 ? -10.207 12.870 22.385 1.00 59.69 193 ARG A CA 1
ATOM 1558 C C . ARG A 1 193 ? -9.453 14.223 22.330 1.00 59.69 193 ARG A C 1
ATOM 1560 O O . ARG A 1 193 ? -8.376 14.354 21.765 1.00 59.69 193 ARG A O 1
ATOM 1567 N N . VAL A 1 194 ? -10.022 15.255 22.964 1.00 58.16 194 VAL A N 1
ATOM 1568 C CA . VAL A 1 194 ? -9.421 16.606 23.105 1.00 58.16 194 VAL A CA 1
ATOM 1569 C C . VAL A 1 194 ? -8.969 17.215 21.759 1.00 58.16 194 VAL A C 1
ATOM 1571 O O . VAL A 1 194 ? -7.842 17.673 21.604 1.00 58.16 194 VAL A O 1
ATOM 1574 N N . GLY A 1 195 ? -9.854 17.204 20.756 1.00 63.94 195 GLY A N 1
ATOM 1575 C CA . GLY A 1 195 ? -9.683 17.995 19.529 1.00 63.94 195 GLY A CA 1
ATOM 1576 C C . GLY A 1 195 ? -8.595 17.535 18.547 1.00 63.94 195 GLY A C 1
ATOM 1577 O O . GLY A 1 195 ? -8.309 18.264 17.600 1.00 63.94 195 GLY A O 1
ATOM 1578 N N . SER A 1 196 ? -7.979 16.361 18.735 1.00 66.88 196 SER A N 1
ATOM 1579 C CA . SER A 1 196 ? -6.942 15.838 17.827 1.00 66.88 196 SER A CA 1
ATOM 1580 C C . SER A 1 196 ? -7.425 14.626 17.022 1.00 66.88 196 SER A C 1
ATOM 1582 O O . SER A 1 196 ? -8.209 13.841 17.547 1.00 66.88 196 SER A O 1
ATOM 1584 N N . PRO A 1 197 ? -6.994 14.436 15.761 1.00 80.50 197 PRO A N 1
ATOM 1585 C CA . PRO A 1 197 ? -7.300 13.218 15.018 1.00 80.50 197 PRO A CA 1
ATOM 1586 C C . PRO A 1 197 ? -6.556 12.014 15.589 1.00 80.50 197 PRO A C 1
ATOM 1588 O O . PRO A 1 197 ? -5.428 12.146 16.066 1.00 80.50 197 PRO A O 1
ATOM 1591 N N . PHE A 1 198 ? -7.169 10.830 15.486 1.00 84.50 198 PHE A N 1
ATOM 1592 C CA . PHE A 1 198 ? -6.548 9.585 15.946 1.00 84.50 198 PHE A CA 1
ATOM 1593 C C . PHE A 1 198 ? -5.222 9.330 15.219 1.00 84.50 198 PHE A C 1
ATOM 1595 O O . PHE A 1 198 ? -4.217 8.988 15.841 1.00 84.50 198 PHE A O 1
ATOM 1602 N N . ILE A 1 199 ? -5.207 9.559 13.903 1.00 86.25 199 ILE A N 1
ATOM 1603 C CA . ILE A 1 199 ? -4.011 9.480 13.071 1.00 86.25 199 ILE A CA 1
ATOM 1604 C C . ILE A 1 199 ? -3.756 10.854 12.469 1.00 86.25 199 ILE A C 1
ATOM 1606 O O . ILE A 1 199 ? -4.498 11.344 11.619 1.00 86.25 199 ILE A O 1
ATOM 1610 N N . GLN A 1 200 ? -2.655 11.476 12.882 1.00 87.88 200 GLN A N 1
ATOM 1611 C CA . GLN A 1 200 ? -2.193 12.714 12.263 1.00 87.88 200 GLN A CA 1
ATOM 1612 C C . GLN A 1 200 ? -1.806 12.442 10.806 1.00 87.88 200 GLN A C 1
ATOM 1614 O O . GLN A 1 200 ? -0.944 11.602 10.540 1.00 87.88 200 GLN A O 1
ATOM 1619 N N . ARG A 1 201 ? -2.405 13.181 9.861 1.00 87.69 201 ARG A N 1
ATOM 1620 C CA . ARG A 1 201 ? -2.154 12.997 8.418 1.00 87.69 201 ARG A CA 1
ATOM 1621 C C . ARG A 1 201 ? -0.672 13.095 8.070 1.00 87.69 201 ARG A C 1
ATOM 1623 O O . ARG A 1 201 ? -0.200 12.313 7.256 1.00 87.69 201 ARG A O 1
ATOM 1630 N N . GLU A 1 202 ? 0.054 14.014 8.707 1.00 90.25 202 GLU A N 1
ATOM 1631 C CA . GLU A 1 202 ? 1.501 14.165 8.519 1.00 90.25 202 GLU A CA 1
ATOM 1632 C C . GLU A 1 202 ? 2.241 12.857 8.829 1.00 90.25 202 GLU A C 1
ATOM 1634 O O . GLU A 1 202 ? 2.999 12.373 7.994 1.00 90.25 202 GLU A O 1
ATOM 1639 N N . LYS A 1 203 ? 1.956 12.239 9.983 1.00 90.81 203 LYS A N 1
ATOM 1640 C CA . LYS A 1 203 ? 2.561 10.963 10.390 1.00 90.81 203 LYS A CA 1
ATOM 1641 C C . LYS A 1 203 ? 2.148 9.812 9.478 1.00 90.81 203 LYS A C 1
ATOM 1643 O O . LYS A 1 203 ? 2.993 9.003 9.117 1.00 90.81 203 LYS A O 1
ATOM 1648 N N . GLY A 1 204 ? 0.876 9.757 9.080 1.00 91.88 204 GLY A N 1
ATOM 1649 C CA . GLY A 1 204 ? 0.380 8.734 8.157 1.00 91.88 204 GLY A CA 1
ATOM 1650 C C . GLY A 1 204 ? 1.070 8.796 6.792 1.00 91.88 204 GLY A C 1
ATOM 1651 O O . GLY A 1 204 ? 1.548 7.777 6.296 1.00 91.88 204 GLY A O 1
ATOM 1652 N N . TYR A 1 205 ? 1.196 9.996 6.208 1.00 93.69 205 TYR A N 1
ATOM 1653 C CA . TYR A 1 205 ? 1.911 10.166 4.942 1.00 93.69 205 TYR A CA 1
ATOM 1654 C C . TYR A 1 205 ? 3.423 9.976 5.082 1.00 93.69 205 TYR A C 1
ATOM 1656 O O . TYR A 1 205 ? 4.032 9.438 4.161 1.00 93.69 205 TYR A O 1
ATOM 1664 N N . LEU A 1 206 ? 4.034 10.355 6.208 1.00 95.44 206 LEU A N 1
ATOM 1665 C CA . LEU A 1 206 ? 5.440 10.057 6.485 1.00 95.44 206 LEU A CA 1
ATOM 1666 C C . LEU A 1 206 ? 5.695 8.543 6.491 1.00 95.44 206 LEU A C 1
ATOM 1668 O O . LEU A 1 206 ? 6.584 8.084 5.779 1.00 95.44 206 LEU A O 1
ATOM 1672 N N . ASP A 1 207 ? 4.891 7.771 7.228 1.00 95.56 207 ASP A N 1
ATOM 1673 C CA . ASP A 1 207 ? 5.055 6.317 7.369 1.00 95.56 207 ASP A CA 1
ATOM 1674 C C . ASP A 1 207 ? 4.938 5.581 6.025 1.00 95.56 207 ASP A C 1
ATOM 1676 O O . ASP A 1 207 ? 5.828 4.814 5.641 1.00 95.56 207 ASP A O 1
ATOM 1680 N N . ILE A 1 208 ? 3.879 5.867 5.257 1.00 96.44 208 ILE A N 1
ATOM 1681 C CA . ILE A 1 208 ? 3.668 5.231 3.950 1.00 96.44 208 ILE A CA 1
ATOM 1682 C C . ILE A 1 208 ? 4.710 5.682 2.919 1.00 96.44 208 ILE A C 1
ATOM 1684 O O . ILE A 1 208 ? 5.165 4.866 2.115 1.00 96.44 208 ILE A O 1
ATOM 1688 N N . THR A 1 209 ? 5.136 6.954 2.953 1.00 97.25 209 THR A N 1
ATOM 1689 C CA . THR A 1 209 ? 6.196 7.460 2.066 1.00 97.25 209 THR A CA 1
ATOM 1690 C C . THR A 1 209 ? 7.516 6.775 2.383 1.00 97.25 209 THR A C 1
ATOM 1692 O O . THR A 1 209 ? 8.151 6.251 1.472 1.00 97.25 209 THR A O 1
ATOM 1695 N N . PHE A 1 210 ? 7.911 6.735 3.659 1.00 97.88 210 PHE A N 1
ATOM 1696 C CA . PHE A 1 210 ? 9.141 6.085 4.105 1.00 97.88 210 PHE A CA 1
ATOM 1697 C C . PHE A 1 210 ? 9.190 4.635 3.639 1.00 97.88 210 PHE A C 1
ATOM 1699 O O . PHE A 1 210 ? 10.150 4.222 2.993 1.00 97.88 210 PHE A O 1
ATOM 1706 N N . SER A 1 211 ? 8.119 3.892 3.892 1.00 97.56 211 SER A N 1
ATOM 1707 C CA . SER A 1 211 ? 8.040 2.477 3.547 1.00 97.56 211 SER A CA 1
ATOM 1708 C C . SER A 1 211 ? 8.079 2.244 2.038 1.00 97.56 211 SER A C 1
ATOM 1710 O O . SER A 1 211 ? 8.804 1.372 1.570 1.00 97.56 211 SER A O 1
ATOM 1712 N N . CYS A 1 212 ? 7.371 3.063 1.250 1.00 97.75 212 CYS A N 1
ATOM 1713 C CA . CYS A 1 212 ? 7.447 3.016 -0.211 1.00 97.75 212 CYS A CA 1
ATOM 1714 C C . CYS A 1 212 ? 8.872 3.291 -0.717 1.00 97.75 212 CYS A C 1
ATOM 1716 O O . CYS A 1 212 ? 9.373 2.583 -1.584 1.00 97.75 212 CYS A O 1
ATOM 1718 N N . VAL A 1 213 ? 9.545 4.310 -0.185 1.00 97.62 213 VAL A N 1
ATOM 1719 C CA . VAL A 1 213 ? 10.901 4.688 -0.609 1.00 97.62 213 VAL A CA 1
ATOM 1720 C C . VAL A 1 213 ? 11.924 3.619 -0.200 1.00 97.62 213 VAL A C 1
ATOM 1722 O O . VAL A 1 213 ? 12.741 3.208 -1.025 1.00 97.62 213 VAL A O 1
ATOM 1725 N N . ALA A 1 214 ? 11.855 3.111 1.033 1.00 97.12 214 ALA A N 1
ATOM 1726 C CA . ALA A 1 214 ? 12.698 2.013 1.511 1.00 97.12 214 ALA A CA 1
ATOM 1727 C C . ALA A 1 214 ? 12.481 0.730 0.686 1.00 97.12 214 ALA A C 1
ATOM 1729 O O . ALA A 1 214 ? 13.437 0.057 0.290 1.00 97.12 214 ALA A O 1
ATOM 1730 N N . PHE A 1 215 ? 11.231 0.435 0.326 1.00 97.19 215 PHE A N 1
ATOM 1731 C CA . PHE A 1 215 ? 10.903 -0.666 -0.570 1.00 97.19 215 PHE A CA 1
ATOM 1732 C C . PHE A 1 215 ? 11.514 -0.477 -1.973 1.00 97.19 215 PHE A C 1
ATOM 1734 O O . PHE A 1 215 ? 12.166 -1.391 -2.486 1.00 97.19 215 PHE A O 1
ATOM 1741 N N . LEU A 1 216 ? 11.385 0.710 -2.588 1.00 96.69 216 LEU A N 1
ATOM 1742 C CA . LEU A 1 216 ? 12.006 1.002 -3.893 1.00 96.69 216 LEU A CA 1
ATOM 1743 C C . LEU A 1 216 ? 13.518 0.805 -3.862 1.00 96.69 216 LEU A C 1
ATOM 1745 O O . LEU A 1 216 ? 14.093 0.294 -4.821 1.00 96.69 216 LEU A O 1
ATOM 1749 N N . ASN A 1 217 ? 14.165 1.142 -2.748 1.00 95.94 217 ASN A N 1
ATOM 1750 C CA . ASN A 1 217 ? 15.592 0.904 -2.581 1.00 95.94 217 ASN A CA 1
ATOM 1751 C C . ASN A 1 217 ? 15.976 -0.582 -2.679 1.00 95.94 217 ASN A C 1
ATOM 1753 O O . ASN A 1 217 ? 17.082 -0.894 -3.127 1.00 95.94 217 ASN A O 1
ATOM 1757 N N . SER A 1 218 ? 15.075 -1.499 -2.332 1.00 93.56 218 SER A N 1
ATOM 1758 C CA . SER A 1 218 ? 15.294 -2.944 -2.480 1.00 93.56 218 SER A CA 1
ATOM 1759 C C . SER A 1 218 ? 15.110 -3.428 -3.928 1.00 93.56 218 SER A C 1
ATOM 1761 O O . SER A 1 218 ? 15.672 -4.449 -4.323 1.00 93.56 218 SER A O 1
ATOM 1763 N N . CYS A 1 219 ? 14.397 -2.661 -4.762 1.00 95.19 219 CYS A N 1
ATOM 1764 C CA . CYS A 1 219 ? 14.077 -3.016 -6.148 1.00 95.19 219 CYS A CA 1
ATOM 1765 C C . CYS A 1 219 ? 15.266 -2.951 -7.112 1.00 95.19 219 CYS A C 1
ATOM 1767 O O . CYS A 1 219 ? 15.134 -3.359 -8.264 1.00 95.19 219 CYS A O 1
ATOM 1769 N N . ILE A 1 220 ? 16.438 -2.495 -6.660 1.00 93.50 220 ILE A N 1
ATOM 1770 C CA . ILE A 1 220 ? 17.671 -2.544 -7.458 1.00 93.50 220 ILE A CA 1
ATOM 1771 C C . ILE A 1 220 ? 18.001 -3.983 -7.883 1.00 93.50 220 ILE A C 1
ATOM 1773 O O . ILE A 1 220 ? 18.413 -4.217 -9.013 1.00 93.50 220 ILE A O 1
ATOM 1777 N N . SER A 1 221 ? 17.698 -4.962 -7.026 1.00 92.75 221 SER A N 1
ATOM 1778 C CA . SER A 1 221 ? 17.894 -6.392 -7.296 1.00 92.75 221 SER A CA 1
ATOM 1779 C C . SER A 1 221 ? 16.987 -6.930 -8.410 1.00 92.75 221 SER A C 1
ATOM 1781 O O . SER A 1 221 ? 17.209 -8.031 -8.902 1.00 92.75 221 SER A O 1
ATOM 1783 N N . LEU A 1 222 ? 15.956 -6.182 -8.817 1.00 94.44 222 LEU A N 1
ATOM 1784 C CA . LEU A 1 222 ? 15.066 -6.554 -9.920 1.00 94.44 222 LEU A CA 1
ATOM 1785 C C . LEU A 1 222 ? 15.604 -6.111 -11.285 1.00 94.44 222 LEU A C 1
ATOM 1787 O O . LEU A 1 222 ? 15.044 -6.494 -12.312 1.00 94.44 222 LEU A O 1
ATOM 1791 N N . LEU A 1 223 ? 16.661 -5.297 -11.320 1.00 94.31 223 LEU A N 1
ATOM 1792 C CA . LEU A 1 223 ? 17.230 -4.802 -12.566 1.00 94.31 223 LEU A CA 1
ATOM 1793 C C . LEU A 1 223 ? 18.129 -5.866 -13.221 1.00 94.31 223 LEU A C 1
ATOM 1795 O O . LEU A 1 223 ? 18.877 -6.550 -12.517 1.00 94.31 223 LEU A O 1
ATOM 1799 N N . PRO A 1 224 ? 18.132 -5.983 -14.564 1.00 91.50 224 PRO A N 1
ATOM 1800 C CA . PRO A 1 224 ? 18.951 -6.972 -15.273 1.00 91.50 224 PRO A CA 1
ATOM 1801 C C . PRO A 1 224 ? 20.452 -6.841 -15.030 1.00 91.50 224 PRO A C 1
ATOM 1803 O O . PRO A 1 224 ? 21.172 -7.829 -15.093 1.00 91.50 224 PRO A O 1
ATOM 1806 N N . ILE A 1 225 ? 20.925 -5.629 -14.735 1.00 91.31 225 ILE A N 1
ATOM 1807 C CA . ILE A 1 225 ? 22.335 -5.375 -14.425 1.00 91.31 225 ILE A CA 1
ATOM 1808 C C . ILE A 1 225 ? 22.761 -5.969 -13.072 1.00 91.31 225 ILE A C 1
ATOM 1810 O O . ILE A 1 225 ? 23.948 -6.185 -12.848 1.00 91.31 225 ILE A O 1
ATOM 1814 N N . ASN A 1 226 ? 21.809 -6.246 -12.174 1.00 92.19 226 ASN A N 1
ATOM 1815 C CA . ASN A 1 226 ? 22.079 -6.723 -10.819 1.00 92.19 226 ASN A CA 1
ATOM 1816 C C . ASN A 1 226 ? 21.723 -8.197 -10.595 1.00 92.19 226 ASN A C 1
ATOM 1818 O O . ASN A 1 226 ? 22.260 -8.790 -9.663 1.00 92.19 226 ASN A O 1
ATOM 1822 N N . SER A 1 227 ? 20.849 -8.776 -11.424 1.00 93.81 227 SER A N 1
ATOM 1823 C CA . SER A 1 227 ? 20.365 -10.150 -11.252 1.00 93.81 227 SER A CA 1
ATOM 1824 C C . SER A 1 227 ? 20.046 -10.820 -12.586 1.00 93.81 227 SER A C 1
ATOM 1826 O O . SER A 1 227 ? 19.519 -10.182 -13.499 1.00 93.81 227 SER A O 1
ATOM 1828 N N . THR A 1 228 ? 20.264 -12.131 -12.675 1.00 95.38 228 THR A N 1
ATOM 1829 C CA . THR A 1 228 ? 19.756 -12.984 -13.764 1.00 95.38 228 THR A CA 1
ATOM 1830 C C . THR A 1 228 ? 18.252 -13.259 -13.617 1.00 95.38 228 THR A C 1
ATOM 1832 O O . THR A 1 228 ? 17.652 -12.954 -12.587 1.00 95.38 228 THR A O 1
ATOM 1835 N N . GLU A 1 229 ? 17.619 -13.851 -14.636 1.00 94.31 229 GLU A N 1
ATOM 1836 C CA . GLU A 1 229 ? 16.210 -14.284 -14.564 1.00 94.31 229 GLU A CA 1
ATOM 1837 C C . GLU A 1 229 ? 15.967 -15.277 -13.423 1.00 94.31 229 GLU A C 1
ATOM 1839 O O . GLU A 1 229 ? 15.078 -15.055 -12.605 1.00 94.31 229 GLU A O 1
ATOM 1844 N N . ALA A 1 230 ? 16.819 -16.299 -13.295 1.00 94.44 230 ALA A N 1
ATOM 1845 C CA . ALA A 1 230 ? 16.730 -17.278 -12.213 1.00 94.44 230 ALA A CA 1
ATOM 1846 C C . ALA A 1 230 ? 16.908 -16.636 -10.825 1.00 94.44 230 ALA A C 1
ATOM 1848 O O . ALA A 1 230 ? 16.150 -16.930 -9.902 1.00 94.44 230 ALA A O 1
ATOM 1849 N N . GLN A 1 231 ? 17.853 -15.699 -10.679 1.00 94.62 231 GLN A N 1
ATOM 1850 C CA . GLN A 1 231 ? 18.046 -14.964 -9.423 1.00 94.62 231 GLN A CA 1
ATOM 1851 C C . GLN A 1 231 ? 16.833 -14.094 -9.079 1.00 94.62 231 GLN A C 1
ATOM 1853 O O . GLN A 1 231 ? 16.411 -14.070 -7.923 1.00 94.62 231 GLN A O 1
ATOM 1858 N N . ARG A 1 232 ? 16.231 -13.415 -10.069 1.00 95.62 232 ARG A N 1
ATOM 1859 C CA . ARG A 1 232 ? 14.985 -12.656 -9.872 1.00 95.62 232 ARG A CA 1
ATOM 1860 C C . ARG A 1 232 ? 13.839 -13.564 -9.446 1.00 95.62 232 ARG A C 1
ATOM 1862 O O . ARG A 1 232 ? 13.117 -13.224 -8.512 1.00 95.62 232 ARG A O 1
ATOM 1869 N N . ALA A 1 233 ? 13.693 -14.719 -10.088 1.00 96.19 233 ALA A N 1
ATOM 1870 C CA . ALA A 1 233 ? 12.668 -15.694 -9.742 1.00 96.19 233 ALA A CA 1
ATOM 1871 C C . ALA A 1 233 ? 12.842 -16.184 -8.294 1.00 96.19 233 ALA A C 1
ATOM 1873 O O . ALA A 1 233 ? 11.880 -16.175 -7.523 1.00 96.19 233 ALA A O 1
ATOM 1874 N N . ALA A 1 234 ? 14.080 -16.480 -7.886 1.00 94.31 234 ALA A N 1
ATOM 1875 C CA . ALA A 1 234 ? 14.415 -16.901 -6.528 1.00 94.31 234 ALA A CA 1
ATOM 1876 C C . ALA A 1 234 ? 14.122 -15.832 -5.458 1.00 94.31 234 ALA A C 1
ATOM 1878 O O . ALA A 1 234 ? 13.669 -16.175 -4.371 1.00 94.31 234 ALA A O 1
ATOM 1879 N N . ILE A 1 235 ? 14.328 -14.538 -5.731 1.00 93.12 235 ILE A N 1
ATOM 1880 C CA . ILE A 1 235 ? 14.003 -13.476 -4.755 1.00 93.12 235 ILE A CA 1
ATOM 1881 C C . ILE A 1 235 ? 12.516 -13.085 -4.765 1.00 93.12 235 ILE A C 1
ATOM 1883 O O . ILE A 1 235 ? 11.987 -12.669 -3.733 1.00 93.12 235 ILE A O 1
ATOM 1887 N N . ILE A 1 236 ? 11.827 -13.207 -5.906 1.00 95.25 236 ILE A N 1
ATOM 1888 C CA . ILE A 1 236 ? 10.403 -12.864 -6.033 1.00 95.25 236 ILE A CA 1
ATOM 1889 C C . ILE A 1 236 ? 9.525 -13.942 -5.398 1.00 95.25 236 ILE A C 1
ATOM 1891 O O . ILE A 1 236 ? 8.578 -13.590 -4.694 1.00 95.25 236 ILE A O 1
ATOM 1895 N N . VAL A 1 237 ? 9.856 -15.228 -5.573 1.00 95.75 237 VAL A N 1
ATOM 1896 C CA . VAL A 1 237 ? 9.055 -16.345 -5.038 1.00 95.75 237 VAL A CA 1
ATOM 1897 C C . VAL A 1 237 ? 8.970 -16.337 -3.508 1.00 95.75 237 VAL A C 1
ATOM 1899 O O . VAL A 1 237 ? 7.962 -16.742 -2.937 1.00 95.75 237 VAL A O 1
ATOM 1902 N N . VAL A 1 238 ? 9.976 -15.772 -2.833 1.00 92.38 238 VAL A N 1
ATOM 1903 C CA . VAL A 1 238 ? 9.975 -15.543 -1.376 1.00 92.38 238 VAL A CA 1
ATOM 1904 C C . VAL A 1 238 ? 8.835 -14.603 -0.941 1.00 92.38 238 VAL A C 1
ATOM 1906 O O . VAL A 1 238 ? 8.384 -14.630 0.206 1.00 92.38 238 VAL A O 1
ATOM 1909 N N . GLY A 1 239 ? 8.345 -13.762 -1.854 1.00 89.12 239 GLY A N 1
ATOM 1910 C CA . GLY A 1 239 ? 7.232 -12.851 -1.617 1.00 89.12 239 GLY A CA 1
ATOM 1911 C C . GLY A 1 239 ? 7.631 -11.541 -0.936 1.00 89.12 239 GLY A C 1
ATOM 1912 O O . GLY A 1 239 ? 6.789 -10.907 -0.318 1.00 89.12 239 GLY A O 1
ATOM 1913 N N . CYS A 1 240 ? 8.888 -11.099 -1.000 1.00 90.00 240 CYS A N 1
ATOM 1914 C CA . CYS A 1 240 ? 9.293 -9.802 -0.427 1.00 90.00 240 CYS A CA 1
ATOM 1915 C C . CYS A 1 240 ? 9.043 -8.600 -1.360 1.00 90.00 240 CYS A C 1
ATOM 1917 O O . CYS A 1 240 ? 9.446 -7.487 -1.041 1.00 90.00 240 CYS A O 1
ATOM 1919 N N . TYR A 1 241 ? 8.407 -8.806 -2.516 1.00 92.75 241 TYR A N 1
ATOM 1920 C CA . TYR A 1 241 ? 8.182 -7.766 -3.530 1.00 92.75 241 TYR A CA 1
ATOM 1921 C C . TYR A 1 241 ? 6.694 -7.468 -3.777 1.00 92.75 241 TYR A C 1
ATOM 1923 O O . TYR A 1 241 ? 6.350 -6.852 -4.783 1.00 92.75 241 TYR A O 1
ATOM 1931 N N . GLY A 1 242 ? 5.803 -7.874 -2.862 1.00 88.81 242 GLY A N 1
ATOM 1932 C CA . GLY A 1 242 ? 4.351 -7.710 -3.013 1.00 88.81 242 GLY A CA 1
ATOM 1933 C C . GLY A 1 242 ? 3.899 -6.255 -3.174 1.00 88.81 242 GLY A C 1
ATOM 1934 O O . GLY A 1 242 ? 2.916 -5.984 -3.857 1.00 88.81 242 GLY A O 1
ATOM 1935 N N . LEU A 1 243 ? 4.650 -5.305 -2.614 1.00 92.69 243 LEU A N 1
ATOM 1936 C CA . LEU A 1 243 ? 4.327 -3.879 -2.664 1.00 92.69 243 LEU A CA 1
ATOM 1937 C C . LEU A 1 243 ? 4.719 -3.185 -3.988 1.00 92.69 243 LEU A C 1
ATOM 1939 O O . LEU A 1 243 ? 4.346 -2.034 -4.213 1.00 92.69 243 LEU A O 1
ATOM 1943 N N . GLN A 1 244 ? 5.428 -3.868 -4.897 1.00 93.19 244 GLN A N 1
ATOM 1944 C CA . GLN A 1 244 ? 6.064 -3.254 -6.075 1.00 93.19 244 GLN A CA 1
ATOM 1945 C C . GLN A 1 244 ? 5.115 -2.419 -6.934 1.00 93.19 244 GLN A C 1
ATOM 1947 O O . GLN A 1 244 ? 5.441 -1.315 -7.368 1.00 93.19 244 GLN A O 1
ATOM 1952 N N . ILE A 1 245 ? 3.911 -2.926 -7.147 1.00 91.69 245 ILE A N 1
ATOM 1953 C CA . ILE A 1 245 ? 2.908 -2.311 -8.016 1.00 91.69 245 ILE A CA 1
ATOM 1954 C C . ILE A 1 245 ? 2.334 -1.048 -7.388 1.00 91.69 245 ILE A C 1
ATOM 1956 O O . ILE A 1 245 ? 2.161 -0.028 -8.060 1.00 91.69 245 ILE A O 1
ATOM 1960 N N . TYR A 1 246 ? 2.026 -1.122 -6.095 1.00 92.44 246 TYR A N 1
ATOM 1961 C CA . TYR A 1 246 ? 1.517 0.010 -5.344 1.00 92.44 246 TYR A CA 1
ATOM 1962 C C . TYR A 1 246 ? 2.577 1.110 -5.251 1.00 92.44 246 TYR A C 1
ATOM 1964 O O . TYR A 1 246 ? 2.327 2.269 -5.592 1.00 92.44 246 TYR A O 1
ATOM 1972 N N . THR A 1 247 ? 3.785 0.733 -4.842 1.00 94.25 247 THR A N 1
ATOM 1973 C CA . THR A 1 247 ? 4.874 1.670 -4.612 1.00 94.25 247 THR A CA 1
ATOM 1974 C C . THR A 1 247 ? 5.332 2.356 -5.893 1.00 94.25 247 THR A C 1
ATOM 1976 O O . THR A 1 247 ? 5.396 3.585 -5.879 1.00 94.25 247 THR A O 1
ATOM 1979 N N . ASP A 1 248 ? 5.563 1.627 -6.998 1.00 91.88 248 ASP A N 1
ATOM 1980 C CA . ASP A 1 248 ? 5.909 2.225 -8.303 1.00 91.88 248 ASP A CA 1
ATOM 1981 C C . ASP A 1 248 ? 4.959 3.383 -8.631 1.00 91.88 248 ASP A C 1
ATOM 1983 O O . ASP A 1 248 ? 5.378 4.479 -9.010 1.00 91.88 248 ASP A O 1
ATOM 1987 N N . ARG A 1 249 ? 3.663 3.156 -8.413 1.00 88.31 249 ARG A N 1
ATOM 1988 C CA . ARG A 1 249 ? 2.609 4.076 -8.818 1.00 88.31 249 ARG A CA 1
ATOM 1989 C C . ARG A 1 249 ? 2.420 5.273 -7.891 1.00 88.31 249 ARG A C 1
ATOM 1991 O O . ARG A 1 249 ? 2.030 6.337 -8.374 1.00 88.31 249 ARG A O 1
ATOM 1998 N N . PHE A 1 250 ? 2.613 5.109 -6.585 1.00 91.75 250 PHE A N 1
ATOM 1999 C CA . PHE A 1 250 ? 2.085 6.062 -5.603 1.00 91.75 250 PHE A CA 1
ATOM 2000 C C . PHE A 1 250 ? 3.125 6.731 -4.701 1.00 91.75 250 PHE A C 1
ATOM 2002 O O . PHE A 1 250 ? 2.781 7.734 -4.073 1.00 91.75 250 PHE A O 1
ATOM 2009 N N . TRP A 1 251 ? 4.377 6.262 -4.662 1.00 95.69 251 TRP A N 1
ATOM 2010 C CA . TRP A 1 251 ? 5.397 6.787 -3.740 1.00 95.69 251 TRP A CA 1
ATOM 2011 C C . TRP A 1 251 ? 5.550 8.319 -3.811 1.00 95.69 251 TRP A C 1
ATOM 2013 O O . TRP A 1 251 ? 5.523 8.998 -2.786 1.00 95.69 251 TRP A O 1
ATOM 2023 N N . TYR A 1 252 ? 5.623 8.880 -5.024 1.00 94.69 252 TYR A N 1
ATOM 2024 C CA . TYR A 1 252 ? 5.821 10.315 -5.235 1.00 94.69 252 TYR A CA 1
ATOM 2025 C C . TYR A 1 252 ? 4.588 11.129 -4.827 1.00 94.69 252 TYR A C 1
ATOM 2027 O O . TYR A 1 252 ? 4.714 12.259 -4.364 1.00 94.69 252 TYR A O 1
ATOM 2035 N N . LYS A 1 253 ? 3.382 10.560 -4.954 1.00 93.00 253 LYS A N 1
ATOM 2036 C CA . LYS A 1 253 ? 2.145 11.227 -4.531 1.00 93.00 253 LYS A CA 1
ATOM 2037 C C . LYS A 1 253 ? 2.061 11.318 -3.010 1.00 93.00 253 LYS A C 1
ATOM 2039 O O . LYS A 1 253 ? 1.655 12.360 -2.500 1.00 93.00 253 LYS A O 1
ATOM 2044 N N . HIS A 1 254 ? 2.464 10.258 -2.303 1.00 94.81 254 HIS A N 1
ATOM 2045 C CA . HIS A 1 254 ? 2.565 10.269 -0.839 1.00 94.81 254 HIS A CA 1
ATOM 2046 C C . HIS A 1 254 ? 3.592 11.297 -0.369 1.00 94.81 254 HIS A C 1
ATOM 2048 O O . HIS A 1 254 ? 3.272 12.118 0.489 1.00 94.81 254 HIS A O 1
ATOM 2054 N N . LEU A 1 255 ? 4.761 11.337 -1.020 1.00 96.25 255 LEU A N 1
ATOM 2055 C CA . LEU A 1 255 ? 5.797 12.331 -0.740 1.00 96.25 255 LEU A CA 1
ATOM 2056 C C . LEU A 1 255 ? 5.285 13.764 -0.934 1.00 96.25 255 LEU A C 1
ATOM 2058 O O . LEU A 1 255 ? 5.474 14.601 -0.059 1.00 96.25 255 LEU A O 1
ATOM 2062 N N . LEU A 1 256 ? 4.600 14.055 -2.046 1.00 94.00 256 LEU A N 1
ATOM 2063 C CA . LEU A 1 256 ? 4.039 15.387 -2.297 1.00 94.00 256 LEU A CA 1
ATOM 2064 C C . LEU A 1 256 ? 3.003 15.783 -1.236 1.00 94.00 256 LEU A C 1
ATOM 2066 O O . LEU A 1 256 ? 2.986 16.934 -0.802 1.00 94.00 256 LEU A O 1
ATOM 2070 N N . LEU A 1 257 ? 2.157 14.851 -0.783 1.00 92.81 257 LEU A N 1
ATOM 2071 C CA . LEU A 1 257 ? 1.202 15.120 0.297 1.00 92.81 257 LEU A CA 1
ATOM 2072 C C . LEU A 1 257 ? 1.898 15.374 1.636 1.00 92.81 257 LEU A C 1
ATOM 2074 O O . LEU A 1 257 ? 1.533 16.328 2.320 1.00 92.81 257 LEU A O 1
ATOM 2078 N N . TYR A 1 258 ? 2.924 14.592 1.975 1.00 94.56 258 TYR A N 1
ATOM 2079 C CA . TYR A 1 258 ? 3.755 14.835 3.153 1.00 94.56 258 TYR A CA 1
ATOM 2080 C C . TYR A 1 258 ? 4.419 16.220 3.098 1.00 94.56 258 TYR A C 1
ATOM 2082 O O . TYR A 1 258 ? 4.253 17.017 4.019 1.00 94.56 258 TYR A O 1
ATOM 2090 N N . CYS A 1 259 ? 5.070 16.562 1.983 1.00 93.19 259 CYS A N 1
ATOM 2091 C CA . CYS A 1 259 ? 5.690 17.871 1.774 1.00 93.19 259 CYS A CA 1
ATOM 2092 C C . CYS A 1 259 ? 4.688 19.031 1.903 1.00 93.19 259 CYS A C 1
ATOM 2094 O O . CYS A 1 259 ? 5.002 20.056 2.505 1.00 93.19 259 CYS A O 1
ATOM 2096 N N . GLY A 1 260 ? 3.469 18.873 1.376 1.00 91.00 260 GLY A N 1
ATOM 2097 C CA . GLY A 1 260 ? 2.407 19.870 1.527 1.00 91.00 260 GLY A CA 1
ATOM 2098 C C . GLY A 1 260 ? 2.015 20.108 2.989 1.00 91.00 260 GLY A C 1
ATOM 2099 O O . GLY A 1 260 ? 1.856 21.257 3.402 1.00 91.00 260 GLY A O 1
ATOM 2100 N N . LEU A 1 261 ? 1.919 19.039 3.784 1.00 90.50 261 LEU A N 1
ATOM 2101 C CA . LEU A 1 261 ? 1.591 19.124 5.210 1.00 90.50 261 LEU A CA 1
ATOM 2102 C C . LEU A 1 261 ? 2.737 19.718 6.036 1.00 90.50 261 LEU A C 1
ATOM 2104 O O . LEU A 1 261 ? 2.469 20.526 6.921 1.00 90.50 261 LEU A O 1
ATOM 2108 N N . LEU A 1 262 ? 3.999 19.416 5.708 1.00 90.25 262 LEU A N 1
ATOM 2109 C CA . LEU A 1 262 ? 5.154 20.058 6.350 1.00 90.25 262 LEU A CA 1
ATOM 2110 C C . LEU A 1 262 ? 5.098 21.584 6.222 1.00 90.25 262 LEU A C 1
ATOM 2112 O O . LEU A 1 262 ? 5.346 22.293 7.194 1.00 90.25 262 LEU A O 1
ATOM 2116 N N . ARG A 1 263 ? 4.727 22.102 5.042 1.00 85.00 263 ARG A N 1
ATOM 2117 C CA . ARG A 1 263 ? 4.571 23.551 4.832 1.00 85.00 263 ARG A CA 1
ATOM 2118 C C . ARG A 1 263 ? 3.413 24.121 5.643 1.00 85.00 263 ARG A C 1
ATOM 2120 O O . ARG A 1 263 ? 3.552 25.197 6.216 1.00 85.00 263 ARG A O 1
ATOM 2127 N N . GLN A 1 264 ? 2.291 23.405 5.692 1.00 86.88 264 GLN A N 1
ATOM 2128 C CA . GLN A 1 264 ? 1.107 23.829 6.437 1.00 86.88 264 GLN A CA 1
ATOM 2129 C C . GLN A 1 264 ? 1.375 23.917 7.946 1.00 86.88 264 GLN A C 1
ATOM 2131 O O . GLN A 1 264 ? 0.913 24.859 8.586 1.00 86.88 264 GLN A O 1
ATOM 2136 N N . TYR A 1 265 ? 2.118 22.958 8.503 1.00 85.88 265 TYR A N 1
ATOM 2137 C CA . TYR A 1 265 ? 2.405 22.882 9.939 1.00 85.88 265 TYR A CA 1
ATOM 2138 C C . TYR A 1 265 ? 3.757 23.488 10.344 1.00 85.88 265 TYR A C 1
ATOM 2140 O O . TYR A 1 265 ? 4.051 23.553 11.533 1.00 85.88 265 TYR A O 1
ATOM 2148 N N . GLN A 1 266 ? 4.563 23.958 9.383 1.00 84.12 266 GLN A N 1
ATOM 2149 C CA . GLN A 1 266 ? 5.936 24.445 9.597 1.00 84.12 266 GLN A CA 1
ATOM 2150 C C . GLN A 1 266 ? 6.842 23.410 10.296 1.00 84.12 266 GLN A C 1
ATOM 2152 O O . GLN A 1 266 ? 7.736 23.755 11.068 1.00 84.12 266 GLN A O 1
ATOM 2157 N N . SER A 1 267 ? 6.606 22.129 10.010 1.00 86.44 267 SER A N 1
ATOM 2158 C CA . SER A 1 267 ? 7.344 20.999 10.578 1.00 86.44 267 SER A CA 1
ATOM 2159 C C . SER A 1 267 ? 8.691 20.790 9.872 1.00 86.44 267 SER A C 1
ATOM 2161 O O . SER A 1 267 ? 8.879 21.159 8.710 1.00 86.44 267 SER A O 1
ATOM 2163 N N . GLN A 1 268 ? 9.637 20.155 10.568 1.00 90.06 268 GLN A N 1
ATOM 2164 C CA . GLN A 1 268 ? 10.918 19.750 9.984 1.00 90.06 268 GLN A CA 1
ATOM 2165 C C . GLN A 1 268 ? 10.763 18.490 9.125 1.00 90.06 268 GLN A C 1
ATOM 2167 O O . GLN A 1 268 ? 9.975 17.596 9.432 1.00 90.06 268 GLN A O 1
ATOM 2172 N N . PHE A 1 269 ? 11.553 18.404 8.057 1.00 93.19 269 PHE A N 1
ATOM 2173 C CA . PHE A 1 269 ? 11.608 17.218 7.210 1.00 93.19 269 PHE A CA 1
ATOM 2174 C C . PHE A 1 269 ? 12.312 16.065 7.946 1.00 93.19 269 PHE A C 1
ATOM 2176 O O . PHE A 1 269 ? 13.383 16.269 8.516 1.00 93.19 269 PHE A O 1
ATOM 2183 N N . SER A 1 270 ? 11.746 14.853 7.913 1.00 95.00 270 SER A N 1
ATOM 2184 C CA . SER A 1 270 ? 12.345 13.679 8.573 1.00 95.00 270 SER A CA 1
ATOM 2185 C C . SER A 1 270 ? 13.713 13.318 7.983 1.00 95.00 270 SER A C 1
ATOM 2187 O O . SER A 1 270 ? 13.860 13.108 6.776 1.00 95.00 270 SER A O 1
ATOM 2189 N N . THR A 1 271 ? 14.707 13.179 8.860 1.00 95.25 271 THR A N 1
ATOM 2190 C CA . THR A 1 271 ? 16.077 12.770 8.523 1.00 95.25 271 THR A CA 1
ATOM 2191 C C . THR A 1 271 ? 16.146 11.342 7.989 1.00 95.25 271 THR A C 1
ATOM 2193 O O . THR A 1 271 ? 16.880 11.061 7.041 1.00 95.25 271 THR A O 1
ATOM 2196 N N . GLU A 1 272 ? 15.338 10.444 8.546 1.00 96.38 272 GLU A N 1
ATOM 2197 C CA . GLU A 1 272 ? 15.264 9.036 8.160 1.00 96.38 272 GLU A CA 1
ATOM 2198 C C . GLU A 1 272 ? 14.697 8.915 6.745 1.00 96.38 272 GLU A C 1
ATOM 2200 O O . GLU A 1 272 ? 15.302 8.265 5.891 1.00 96.38 272 GLU A O 1
ATOM 2205 N N . LEU A 1 273 ? 13.583 9.599 6.457 1.00 96.75 273 LEU A N 1
ATOM 2206 C CA . LEU A 1 273 ? 13.008 9.630 5.112 1.00 96.75 273 LEU A CA 1
ATOM 2207 C C . LEU A 1 273 ? 13.972 10.263 4.105 1.00 96.75 273 LEU A C 1
ATOM 2209 O O . LEU A 1 273 ? 14.141 9.732 3.007 1.00 96.75 273 LEU A O 1
ATOM 2213 N N . LEU A 1 274 ? 14.625 11.368 4.473 1.00 96.56 274 LEU A N 1
ATOM 2214 C CA . LEU A 1 274 ? 15.607 12.022 3.612 1.00 96.56 274 LEU A CA 1
ATOM 2215 C C . LEU A 1 274 ? 16.733 11.062 3.211 1.00 96.56 274 LEU A C 1
ATOM 2217 O O . LEU A 1 274 ? 17.071 10.989 2.030 1.00 96.56 274 LEU A O 1
ATOM 2221 N N . SER A 1 275 ? 17.264 10.287 4.163 1.00 96.06 275 SER A N 1
ATOM 2222 C CA . SER A 1 275 ? 18.314 9.298 3.885 1.00 96.06 275 SER A CA 1
ATOM 2223 C C . SER A 1 275 ? 17.865 8.259 2.851 1.00 96.06 275 SER A C 1
ATOM 2225 O O . SER A 1 275 ? 18.604 7.935 1.922 1.00 96.06 275 SER A O 1
ATOM 2227 N N . GLN A 1 276 ? 16.616 7.790 2.949 1.00 97.31 276 GLN A N 1
ATOM 2228 C CA . GLN A 1 276 ? 16.055 6.819 2.014 1.00 97.31 276 GLN A CA 1
ATOM 2229 C C . GLN A 1 276 ? 15.803 7.431 0.633 1.00 97.31 276 GLN A C 1
ATOM 2231 O O . GLN A 1 276 ? 16.049 6.776 -0.380 1.00 97.31 276 GLN A O 1
ATOM 2236 N N . LEU A 1 277 ? 15.361 8.690 0.576 1.00 97.19 277 LEU A N 1
ATOM 2237 C CA . LEU A 1 277 ? 15.153 9.420 -0.676 1.00 97.19 277 LEU A CA 1
ATOM 2238 C C . LEU A 1 277 ? 16.466 9.652 -1.424 1.00 97.19 277 LEU A C 1
ATOM 2240 O O . LEU A 1 277 ? 16.510 9.485 -2.640 1.00 97.19 277 LEU A O 1
ATOM 2244 N N . GLN A 1 278 ? 17.546 9.988 -0.716 1.00 96.56 278 GLN A N 1
ATOM 2245 C CA . GLN A 1 278 ? 18.872 10.159 -1.319 1.00 96.56 278 GLN A CA 1
ATOM 2246 C C . GLN A 1 278 ? 19.352 8.885 -2.020 1.00 96.56 278 GLN A C 1
ATOM 2248 O O . GLN A 1 278 ? 19.912 8.961 -3.112 1.00 96.56 278 GLN A O 1
ATOM 2253 N N . LEU A 1 279 ? 19.060 7.707 -1.462 1.00 96.06 279 LEU A N 1
ATOM 2254 C CA . LEU A 1 279 ? 19.381 6.432 -2.106 1.00 96.06 279 LEU A CA 1
ATOM 2255 C C . LEU A 1 279 ? 18.599 6.191 -3.406 1.00 96.06 279 LEU A C 1
ATOM 2257 O O . LEU A 1 279 ? 19.076 5.427 -4.245 1.00 96.06 279 LEU A O 1
ATOM 2261 N N . LEU A 1 280 ? 17.450 6.842 -3.625 1.00 96.25 280 LEU A N 1
ATOM 2262 C CA . LEU A 1 280 ? 16.720 6.729 -4.893 1.00 96.25 280 LEU A CA 1
ATOM 2263 C C . LEU A 1 280 ? 17.446 7.404 -6.059 1.00 96.25 280 LEU A C 1
ATOM 2265 O O . LEU A 1 280 ? 17.194 7.049 -7.209 1.00 96.25 280 LEU A O 1
ATOM 2269 N N . LEU A 1 281 ? 18.371 8.333 -5.794 1.00 94.94 281 LEU A N 1
ATOM 2270 C CA . LEU A 1 281 ? 19.113 9.030 -6.847 1.00 94.94 281 LEU A CA 1
ATOM 2271 C C . LEU A 1 281 ? 19.898 8.066 -7.748 1.00 94.94 281 LEU A C 1
ATOM 2273 O O . LEU A 1 281 ? 20.034 8.341 -8.934 1.00 94.94 281 LEU A O 1
ATOM 2277 N N . ARG A 1 282 ? 20.314 6.896 -7.238 1.00 94.25 282 ARG A N 1
ATOM 2278 C CA . ARG A 1 282 ? 20.990 5.849 -8.032 1.00 94.25 282 ARG A CA 1
ATOM 2279 C C . ARG A 1 282 ? 20.111 5.199 -9.106 1.00 94.25 282 ARG A C 1
ATOM 2281 O O . ARG A 1 282 ? 20.626 4.477 -9.947 1.00 94.25 282 ARG A O 1
ATOM 2288 N N . PHE A 1 283 ? 18.792 5.392 -9.045 1.00 94.56 283 PHE A N 1
ATOM 2289 C CA . PHE A 1 283 ? 17.866 4.900 -10.064 1.00 94.56 283 PHE A CA 1
ATOM 2290 C C . PHE A 1 283 ? 17.658 5.900 -11.195 1.00 94.56 283 PHE A C 1
ATOM 2292 O O . PHE A 1 283 ? 16.992 5.544 -12.165 1.00 94.56 283 PHE A O 1
ATOM 2299 N N . ARG A 1 284 ? 18.173 7.133 -11.088 1.00 94.19 284 ARG A N 1
ATOM 2300 C CA . ARG A 1 284 ? 18.115 8.093 -12.190 1.00 94.19 284 ARG A CA 1
ATOM 2301 C C . ARG A 1 284 ? 18.898 7.532 -13.364 1.00 94.19 284 ARG A C 1
ATOM 2303 O O . ARG A 1 284 ? 20.024 7.071 -13.204 1.00 94.19 284 ARG A O 1
ATOM 2310 N N . LYS A 1 285 ? 18.300 7.600 -14.544 1.00 90.81 285 LYS A N 1
ATOM 2311 C CA . LYS A 1 285 ? 19.072 7.528 -15.771 1.00 90.81 285 LYS A CA 1
ATOM 2312 C C . LYS A 1 285 ? 19.721 8.899 -15.889 1.00 90.81 285 LYS A C 1
ATOM 2314 O O . LYS A 1 285 ? 19.004 9.897 -15.952 1.00 90.81 285 LYS A O 1
ATOM 2319 N N . ASP A 1 286 ? 21.049 8.968 -15.823 1.00 72.31 286 ASP A N 1
ATOM 2320 C CA . ASP A 1 286 ? 21.764 10.189 -16.212 1.00 72.31 286 ASP A CA 1
ATOM 2321 C C . ASP A 1 286 ? 21.239 10.652 -17.575 1.00 72.31 286 ASP A C 1
ATOM 2323 O O . ASP A 1 286 ? 20.751 9.802 -18.320 1.00 72.31 286 ASP A O 1
ATOM 2327 N N . ASP A 1 287 ? 21.297 11.959 -17.877 1.00 49.47 287 ASP A N 1
ATOM 2328 C CA . ASP A 1 287 ? 20.827 12.564 -19.136 1.00 49.47 287 ASP A CA 1
ATOM 2329 C C . ASP A 1 287 ? 21.451 11.839 -20.352 1.00 49.47 287 ASP A C 1
ATOM 2331 O O . ASP A 1 287 ? 22.414 12.294 -20.970 1.00 49.47 287 ASP A O 1
ATOM 2335 N N . ALA A 1 288 ? 20.904 10.678 -20.708 1.00 38.81 288 ALA A N 1
ATOM 2336 C CA . ALA A 1 288 ? 21.083 10.036 -21.981 1.00 38.81 288 ALA A CA 1
ATOM 2337 C C . ALA A 1 288 ? 20.541 11.069 -22.952 1.00 38.81 288 ALA A C 1
ATOM 2339 O O . ALA A 1 288 ? 19.370 11.448 -22.855 1.00 38.81 288 ALA A O 1
ATOM 2340 N N . GLN A 1 289 ? 21.426 11.597 -23.803 1.00 36.44 289 GLN A N 1
ATOM 2341 C CA . GLN A 1 289 ? 21.062 12.527 -24.864 1.00 36.44 289 GLN A CA 1
ATOM 2342 C C . GLN A 1 289 ? 19.688 12.144 -25.416 1.00 36.44 289 GLN A C 1
ATOM 2344 O O . GLN A 1 289 ? 19.507 10.970 -25.751 1.00 36.44 289 GLN A O 1
ATOM 2349 N N . PRO A 1 290 ? 18.727 13.080 -25.503 1.00 33.03 290 PRO A N 1
ATOM 2350 C CA . PRO A 1 290 ? 17.406 12.742 -25.998 1.00 33.03 290 PRO A CA 1
ATOM 2351 C C . PRO A 1 290 ? 17.571 12.114 -27.386 1.00 33.03 290 PRO A C 1
ATOM 2353 O O . PRO A 1 290 ? 18.067 12.790 -28.297 1.00 33.03 290 PRO A O 1
ATOM 2356 N N . PRO A 1 291 ? 17.183 10.840 -27.590 1.00 36.72 291 PRO A N 1
ATOM 2357 C CA . PRO A 1 291 ? 16.988 10.361 -28.935 1.00 36.72 291 PRO A CA 1
ATOM 2358 C C . PRO A 1 291 ? 15.807 11.177 -29.459 1.00 36.72 291 PRO A C 1
ATOM 2360 O O . PRO A 1 291 ? 14.706 11.105 -28.918 1.00 36.72 291 PRO A O 1
ATOM 2363 N N . PHE A 1 292 ? 16.079 11.977 -30.487 1.00 34.31 292 PHE A N 1
ATOM 2364 C CA . PHE A 1 292 ? 15.159 12.871 -31.193 1.00 34.31 292 PHE A CA 1
ATOM 2365 C C . PHE A 1 292 ? 14.945 14.257 -30.560 1.00 34.31 292 PHE A C 1
ATOM 2367 O O . PHE A 1 292 ? 14.123 14.479 -29.673 1.00 34.31 292 PHE A O 1
ATOM 2374 N N . LEU A 1 293 ? 15.639 15.237 -31.150 1.00 36.50 293 LEU A N 1
ATOM 2375 C CA . LEU A 1 293 ? 15.198 16.628 -31.224 1.00 36.50 293 LEU A CA 1
ATOM 2376 C C . LEU A 1 293 ? 13.789 16.669 -31.840 1.00 36.50 293 LEU A C 1
ATOM 2378 O O . LEU A 1 293 ? 13.640 16.659 -33.061 1.00 36.50 293 LEU A O 1
ATOM 2382 N N . LEU A 1 294 ? 12.753 16.714 -31.005 1.00 33.75 294 LEU A N 1
ATOM 2383 C CA . LEU A 1 294 ? 11.437 17.186 -31.428 1.00 33.75 294 LEU A CA 1
ATOM 2384 C C . LEU A 1 294 ? 11.408 18.723 -31.363 1.00 33.75 294 LEU A C 1
ATOM 2386 O O . LEU A 1 294 ? 12.060 19.309 -30.491 1.00 33.75 294 LEU A O 1
ATOM 2390 N N . PRO A 1 295 ? 10.690 19.401 -32.279 1.00 32.06 295 PRO A N 1
ATOM 2391 C CA . PRO A 1 295 ? 10.682 20.855 -32.349 1.00 32.06 295 PRO A CA 1
ATOM 2392 C C . PRO A 1 295 ? 10.190 21.464 -31.036 1.00 32.06 295 PRO A C 1
ATOM 2394 O O . PRO A 1 295 ? 9.147 21.078 -30.508 1.00 32.06 295 PRO A O 1
ATOM 2397 N N . LYS A 1 296 ? 10.934 22.453 -30.532 1.00 35.88 296 LYS A N 1
ATOM 2398 C CA . LYS A 1 296 ? 10.507 23.337 -29.444 1.00 35.88 296 LYS A CA 1
ATOM 2399 C C . LYS A 1 296 ? 9.262 24.110 -29.886 1.00 35.88 296 LYS A C 1
ATOM 2401 O O . LYS A 1 296 ? 9.371 25.205 -30.427 1.00 35.88 296 LYS A O 1
ATOM 2406 N N . SER A 1 297 ? 8.080 23.551 -29.667 1.00 35.88 297 SER A N 1
ATOM 2407 C CA . SER A 1 297 ? 6.831 24.301 -29.783 1.00 35.88 297 SER A CA 1
ATOM 2408 C C . SER A 1 297 ? 5.787 23.795 -28.797 1.00 35.88 297 SER A C 1
ATOM 2410 O O . SER A 1 297 ? 4.738 23.311 -29.203 1.00 35.88 297 SER A O 1
ATOM 2412 N N . MET A 1 298 ? 6.052 23.925 -27.499 1.00 28.33 298 MET A N 1
ATOM 2413 C CA . MET A 1 298 ? 4.990 24.096 -26.507 1.00 28.33 298 MET A CA 1
ATOM 2414 C C . MET A 1 298 ? 5.500 25.068 -25.447 1.00 28.33 298 MET A C 1
ATOM 2416 O O . MET A 1 298 ? 6.501 24.825 -24.783 1.00 28.33 298 MET A O 1
ATOM 2420 N N . THR A 1 299 ? 4.847 26.220 -25.378 1.00 31.12 299 THR A N 1
ATOM 2421 C CA . THR A 1 299 ? 5.054 27.284 -24.397 1.00 31.12 299 THR A CA 1
ATOM 2422 C C . THR A 1 299 ? 5.003 26.749 -22.965 1.00 31.12 299 THR A C 1
ATOM 2424 O O . THR A 1 299 ? 4.084 26.009 -22.623 1.00 31.12 299 THR A O 1
ATOM 2427 N N . GLU A 1 300 ? 5.946 27.190 -22.128 1.00 35.72 300 GLU A N 1
ATOM 2428 C CA . GLU A 1 300 ? 6.151 26.887 -20.694 1.00 35.72 300 GLU A CA 1
ATOM 2429 C C . GLU A 1 300 ? 4.982 27.287 -19.756 1.00 35.72 300 GLU A C 1
ATOM 2431 O O . GLU A 1 300 ? 5.187 27.538 -18.575 1.00 35.72 300 GLU A O 1
ATOM 2436 N N . LYS A 1 301 ? 3.740 27.393 -20.246 1.00 32.19 301 LYS A N 1
ATOM 2437 C CA . LYS A 1 301 ? 2.662 28.122 -19.557 1.00 32.19 301 LYS A CA 1
ATOM 2438 C C . LYS A 1 301 ? 1.500 27.299 -18.990 1.00 32.19 301 LYS A C 1
ATOM 2440 O O . LYS A 1 301 ? 0.596 27.914 -18.443 1.00 32.19 301 LYS A O 1
ATOM 2445 N N . ASP A 1 302 ? 1.538 25.965 -19.047 1.00 31.41 302 ASP A N 1
ATOM 2446 C CA . ASP A 1 302 ? 0.416 25.109 -18.590 1.00 31.41 302 ASP A CA 1
ATOM 2447 C C . ASP A 1 302 ? 0.766 24.046 -17.528 1.00 31.41 302 ASP A C 1
ATOM 2449 O O . ASP A 1 302 ? -0.064 23.204 -17.182 1.00 31.41 302 ASP A O 1
ATOM 2453 N N . MET A 1 303 ? 1.968 24.076 -16.949 1.00 41.06 303 MET A N 1
ATOM 2454 C CA . MET A 1 303 ? 2.255 23.292 -15.744 1.00 41.06 303 MET A CA 1
ATOM 2455 C C . MET A 1 303 ? 1.981 24.177 -14.531 1.00 41.06 303 MET A C 1
ATOM 2457 O O . MET A 1 303 ? 2.790 25.031 -14.189 1.00 41.06 303 MET A O 1
ATOM 2461 N N . THR A 1 304 ? 0.840 23.986 -13.870 1.00 43.25 304 THR A N 1
ATOM 2462 C CA . THR A 1 304 ? 0.666 24.457 -12.491 1.00 43.25 304 THR A CA 1
ATOM 2463 C C . THR A 1 304 ? 1.805 23.866 -11.661 1.00 43.25 304 THR A C 1
ATOM 2465 O O . THR A 1 304 ? 1.793 22.663 -11.390 1.00 43.25 304 THR A O 1
ATOM 2468 N N . GLU A 1 305 ? 2.819 24.668 -11.328 1.00 58.66 305 GLU A N 1
ATOM 2469 C CA . GLU A 1 305 ? 3.908 24.248 -10.448 1.00 58.66 305 GLU A CA 1
ATOM 2470 C C . GLU A 1 305 ? 3.288 23.762 -9.138 1.00 58.66 305 GLU A C 1
ATOM 2472 O O . GLU A 1 305 ? 2.613 24.509 -8.429 1.00 58.66 305 GLU A O 1
ATOM 2477 N N . ASP A 1 306 ? 3.446 22.472 -8.847 1.00 71.25 306 ASP A N 1
ATOM 2478 C CA . ASP A 1 306 ? 2.946 21.895 -7.611 1.00 71.25 306 ASP A CA 1
ATOM 2479 C C . ASP A 1 306 ? 3.745 22.478 -6.441 1.00 71.25 306 ASP A C 1
ATOM 2481 O O . ASP A 1 306 ? 4.839 22.010 -6.122 1.00 71.25 306 ASP A O 1
ATOM 2485 N N . THR A 1 307 ? 3.199 23.513 -5.802 1.00 80.19 307 THR A N 1
ATOM 2486 C CA . THR A 1 307 ? 3.844 24.266 -4.713 1.00 80.19 307 THR A CA 1
ATOM 2487 C C . THR A 1 307 ? 4.264 23.375 -3.542 1.00 80.19 307 THR A C 1
ATOM 2489 O O . THR A 1 307 ? 5.149 23.730 -2.761 1.00 80.19 307 THR A O 1
ATOM 2492 N N . ARG A 1 308 ? 3.701 22.166 -3.409 1.00 85.38 308 ARG A N 1
ATOM 2493 C CA . ARG A 1 308 ? 4.116 21.193 -2.386 1.00 85.38 308 ARG A CA 1
ATOM 2494 C C . ARG A 1 308 ? 5.584 20.801 -2.531 1.00 85.38 308 ARG A C 1
ATOM 2496 O O . ARG A 1 308 ? 6.236 20.516 -1.531 1.00 85.38 308 ARG A O 1
ATOM 2503 N N . ILE A 1 309 ? 6.131 20.835 -3.745 1.00 86.94 309 ILE A N 1
ATOM 2504 C CA . ILE A 1 309 ? 7.511 20.426 -4.014 1.00 86.94 309 ILE A CA 1
ATOM 2505 C C . ILE A 1 309 ? 8.562 21.378 -3.429 1.00 86.94 309 ILE A C 1
ATOM 2507 O O . ILE A 1 309 ? 9.724 21.005 -3.281 1.00 86.94 309 ILE A O 1
ATOM 2511 N N . GLU A 1 310 ? 8.172 22.599 -3.058 1.00 87.00 310 GLU A N 1
ATOM 2512 C CA . GLU A 1 310 ? 9.083 23.595 -2.488 1.00 87.00 310 GLU A CA 1
ATOM 2513 C C . GLU A 1 310 ? 9.707 23.151 -1.156 1.00 87.00 310 GLU A C 1
ATOM 2515 O O . GLU A 1 310 ? 10.790 23.619 -0.810 1.00 87.00 310 GLU A O 1
ATOM 2520 N N . ALA A 1 311 ? 9.096 22.199 -0.438 1.00 88.25 311 ALA A N 1
ATOM 2521 C CA . ALA A 1 311 ? 9.707 21.590 0.749 1.00 88.25 311 ALA A CA 1
ATOM 2522 C C . ALA A 1 311 ? 11.059 20.909 0.441 1.00 88.25 311 ALA A C 1
ATOM 2524 O O . ALA A 1 311 ? 11.887 20.747 1.332 1.00 88.25 311 ALA A O 1
ATOM 2525 N N . LEU A 1 312 ? 11.303 20.546 -0.824 1.00 90.88 312 LEU A N 1
ATOM 2526 C CA . LEU A 1 312 ? 12.542 19.927 -1.297 1.00 90.88 312 LEU A CA 1
ATOM 2527 C C . LEU A 1 312 ? 13.560 20.944 -1.840 1.00 90.88 312 LEU A C 1
ATOM 2529 O O . LEU A 1 312 ? 14.581 20.538 -2.386 1.00 90.88 312 LEU A O 1
ATOM 2533 N N . ASN A 1 313 ? 13.327 22.257 -1.709 1.00 90.44 313 ASN A N 1
ATOM 2534 C CA . ASN A 1 313 ? 14.232 23.288 -2.241 1.00 90.44 313 ASN A CA 1
ATOM 2535 C C . ASN A 1 313 ? 15.666 23.191 -1.692 1.00 90.44 313 ASN A C 1
ATOM 2537 O O . ASN A 1 313 ? 16.606 23.562 -2.390 1.00 90.44 313 ASN A O 1
ATOM 2541 N N . TYR A 1 314 ? 15.841 22.662 -0.479 1.00 91.31 314 TYR A N 1
ATOM 2542 C CA . TYR A 1 314 ? 17.157 22.430 0.123 1.00 91.31 314 TYR A CA 1
ATOM 2543 C C . TYR A 1 314 ? 17.931 21.257 -0.513 1.00 91.31 314 TYR A C 1
ATOM 2545 O O . TYR A 1 314 ? 19.136 21.147 -0.303 1.00 91.31 314 TYR A O 1
ATOM 2553 N N . TRP A 1 315 ? 17.272 20.404 -1.310 1.00 95.00 315 TRP A N 1
ATOM 2554 C CA . TRP A 1 315 ? 17.868 19.237 -1.972 1.00 95.00 315 TRP A CA 1
ATOM 2555 C C . TRP A 1 315 ? 17.536 19.232 -3.473 1.00 95.00 315 TRP A C 1
ATOM 2557 O O . TRP A 1 315 ? 16.606 18.541 -3.904 1.00 95.00 315 TRP A O 1
ATOM 2567 N N . PRO A 1 316 ? 18.284 19.990 -4.297 1.00 92.81 316 PRO A N 1
ATOM 2568 C CA . PRO A 1 316 ? 17.948 20.216 -5.703 1.00 92.81 316 PRO A CA 1
ATOM 2569 C C . PRO A 1 316 ? 17.897 18.927 -6.532 1.00 92.81 316 PRO A C 1
ATOM 2571 O O . PRO A 1 316 ? 17.012 18.790 -7.375 1.00 92.81 316 PRO A O 1
ATOM 2574 N N . ASP A 1 317 ? 18.768 17.952 -6.260 1.00 93.25 317 ASP A N 1
ATOM 2575 C CA . ASP A 1 317 ? 18.763 16.667 -6.969 1.00 93.25 317 ASP A CA 1
ATOM 2576 C C . ASP A 1 317 ? 17.509 15.837 -6.682 1.00 93.25 317 ASP A C 1
ATOM 2578 O O . ASP A 1 317 ? 16.941 15.231 -7.591 1.00 93.25 317 ASP A O 1
ATOM 2582 N N . LEU A 1 318 ? 17.040 15.840 -5.428 1.00 94.75 318 LEU A N 1
ATOM 2583 C CA . LEU A 1 318 ? 15.794 15.174 -5.043 1.00 94.75 318 LEU A CA 1
ATOM 2584 C C . LEU A 1 318 ? 14.587 15.884 -5.643 1.00 94.75 318 LEU A C 1
ATOM 2586 O O . LEU A 1 318 ? 13.677 15.232 -6.153 1.00 94.75 318 LEU A O 1
ATOM 2590 N N . LYS A 1 319 ? 14.594 17.220 -5.626 1.00 94.56 319 LYS A N 1
ATOM 2591 C CA . LYS A 1 319 ? 13.562 18.021 -6.283 1.00 94.56 319 LYS A CA 1
ATOM 2592 C C . LYS A 1 319 ? 13.493 17.698 -7.779 1.00 94.56 319 LYS A C 1
ATOM 2594 O O . LYS A 1 319 ? 12.396 17.455 -8.276 1.00 94.56 319 LYS A O 1
ATOM 2599 N N . LYS A 1 320 ? 14.637 17.634 -8.474 1.00 93.19 320 LYS A N 1
ATOM 2600 C CA . LYS A 1 320 ? 14.710 17.259 -9.896 1.00 93.19 320 LYS A CA 1
ATOM 2601 C C . LYS A 1 320 ? 14.167 15.847 -10.129 1.00 93.19 320 LYS A C 1
ATOM 2603 O O . LYS A 1 320 ? 13.269 15.690 -10.944 1.00 93.19 320 LYS A O 1
ATOM 2608 N N . LEU A 1 321 ? 14.607 14.853 -9.349 1.00 94.62 321 LEU A N 1
ATOM 2609 C CA . LEU A 1 321 ? 14.092 13.477 -9.432 1.00 94.62 321 LEU A CA 1
ATOM 2610 C C . LEU A 1 321 ? 12.557 13.425 -9.336 1.00 94.62 321 LEU A C 1
ATOM 2612 O O . LEU A 1 321 ? 11.902 12.763 -10.140 1.00 94.62 321 LEU A O 1
ATOM 2616 N N . VAL A 1 322 ? 11.973 14.110 -8.349 1.00 94.94 322 VAL A N 1
ATOM 2617 C CA . VAL A 1 322 ? 10.516 14.114 -8.149 1.00 94.94 322 VAL A CA 1
ATOM 2618 C C . VAL A 1 322 ? 9.802 14.836 -9.295 1.00 94.94 322 VAL A C 1
ATOM 2620 O O . VAL A 1 322 ? 8.776 14.337 -9.755 1.00 94.94 322 VAL A O 1
ATOM 2623 N N . LEU A 1 323 ? 10.336 15.961 -9.788 1.00 93.44 323 LEU A N 1
ATOM 2624 C CA . LEU A 1 323 ? 9.787 16.673 -10.951 1.00 93.44 323 LEU A CA 1
ATOM 2625 C C . LEU A 1 323 ? 9.781 15.798 -12.204 1.00 93.44 323 LEU A C 1
ATOM 2627 O O . LEU A 1 323 ? 8.734 15.672 -12.838 1.00 93.44 323 LEU A O 1
ATOM 2631 N N . ASP A 1 324 ? 10.906 15.153 -12.510 1.00 93.25 324 ASP A N 1
ATOM 2632 C CA . ASP A 1 324 ? 11.049 14.284 -13.677 1.00 93.25 324 ASP A CA 1
ATOM 2633 C C . ASP A 1 324 ? 10.012 13.144 -13.616 1.00 93.25 324 ASP A C 1
ATOM 2635 O O . ASP A 1 324 ? 9.329 12.843 -14.599 1.00 93.25 324 ASP A O 1
ATOM 2639 N N . VAL A 1 325 ? 9.817 12.545 -12.434 1.00 92.94 325 VAL A N 1
ATOM 2640 C CA . VAL A 1 325 ? 8.820 11.484 -12.214 1.00 92.94 325 VAL A CA 1
ATOM 2641 C C . VAL A 1 325 ? 7.386 12.007 -12.345 1.00 92.94 325 VAL A C 1
ATOM 2643 O O . VAL A 1 325 ? 6.546 11.337 -12.953 1.00 92.94 325 VAL A O 1
ATOM 2646 N N . VAL A 1 326 ? 7.077 13.193 -11.815 1.00 91.50 326 VAL A N 1
ATOM 2647 C CA . VAL A 1 326 ? 5.755 13.825 -11.971 1.00 91.50 326 VAL A CA 1
ATOM 2648 C C . VAL A 1 326 ? 5.459 14.096 -13.446 1.00 91.50 326 VAL A C 1
ATOM 2650 O O . VAL A 1 326 ? 4.374 13.756 -13.927 1.00 91.50 326 VAL A O 1
ATOM 2653 N N . GLU A 1 327 ? 6.423 14.649 -14.180 1.00 90.56 327 GLU A N 1
ATOM 2654 C CA . GLU A 1 327 ? 6.291 14.941 -15.605 1.00 90.56 327 GLU A CA 1
ATOM 2655 C C . GLU A 1 327 ? 6.107 13.655 -16.423 1.00 90.56 327 GLU A C 1
ATOM 2657 O O . GLU A 1 327 ? 5.196 13.570 -17.252 1.00 90.56 327 GLU A O 1
ATOM 2662 N N . PHE A 1 328 ? 6.905 12.622 -16.146 1.00 90.19 328 PHE A N 1
ATOM 2663 C CA . PHE A 1 328 ? 6.762 11.293 -16.738 1.00 90.19 328 PHE A CA 1
ATOM 2664 C C . PHE A 1 328 ? 5.352 10.722 -16.530 1.00 90.19 328 PHE A C 1
ATOM 2666 O O . PHE A 1 328 ? 4.701 10.293 -17.487 1.00 90.19 328 PHE A O 1
ATOM 2673 N N . ARG A 1 329 ? 4.827 10.765 -15.300 1.00 87.38 329 ARG A N 1
ATOM 2674 C CA . ARG A 1 329 ? 3.485 10.246 -14.985 1.00 87.38 329 ARG A CA 1
ATOM 2675 C C . ARG A 1 329 ? 2.383 11.055 -15.672 1.00 87.38 329 ARG A C 1
ATOM 2677 O O . ARG A 1 329 ? 1.391 10.472 -16.119 1.00 87.38 329 ARG A O 1
ATOM 2684 N N . ALA A 1 330 ? 2.560 12.368 -15.812 1.00 85.12 330 ALA A N 1
ATOM 2685 C CA . ALA A 1 330 ? 1.649 13.224 -16.565 1.00 85.12 330 ALA A CA 1
ATOM 2686 C C . ALA A 1 330 ? 1.680 12.908 -18.073 1.00 85.12 330 ALA A C 1
ATOM 2688 O O . ALA A 1 330 ? 0.622 12.812 -18.695 1.00 85.12 330 ALA A O 1
ATOM 2689 N N . LYS A 1 331 ? 2.867 12.674 -18.654 1.00 83.81 331 LYS A N 1
ATOM 2690 C CA . LYS A 1 331 ? 3.035 12.240 -20.054 1.00 83.81 331 LYS A CA 1
A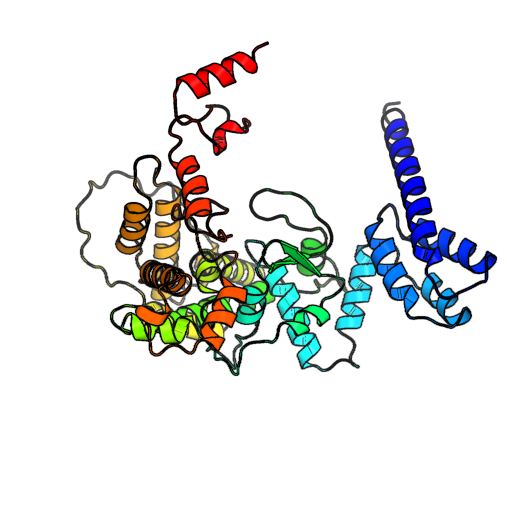TOM 2691 C C . LYS A 1 331 ? 2.342 10.901 -20.314 1.00 83.81 331 LYS A C 1
ATOM 2693 O O . LYS A 1 331 ? 1.548 10.813 -21.244 1.00 83.81 331 LYS A O 1
ATOM 2698 N N . ILE A 1 332 ? 2.565 9.899 -19.460 1.00 80.44 332 ILE A N 1
ATOM 2699 C CA . ILE A 1 332 ? 1.904 8.583 -19.555 1.00 80.44 332 ILE A CA 1
ATOM 2700 C C . ILE A 1 332 ? 0.377 8.703 -19.460 1.00 80.44 332 ILE A C 1
ATOM 2702 O O . ILE A 1 332 ? -0.333 7.979 -20.149 1.00 80.44 332 ILE A O 1
ATOM 2706 N N . SER A 1 333 ? -0.133 9.617 -18.629 1.00 74.50 333 SER A N 1
ATOM 2707 C CA . SER A 1 333 ? -1.580 9.820 -18.459 1.00 74.50 333 SER A CA 1
ATOM 2708 C C . SER A 1 333 ? -2.250 10.487 -19.666 1.00 74.50 333 SER A C 1
ATOM 2710 O O . SER A 1 333 ? -3.446 10.302 -19.867 1.00 74.50 333 SER A O 1
ATOM 2712 N N . ARG A 1 334 ? -1.492 11.261 -20.455 1.00 70.69 334 ARG A N 1
ATOM 2713 C CA . ARG A 1 334 ? -1.971 11.954 -21.664 1.00 70.69 334 ARG A CA 1
ATOM 2714 C C . ARG A 1 334 ? -1.752 11.169 -22.959 1.00 70.69 334 ARG A C 1
ATOM 2716 O O . ARG A 1 334 ? -2.361 11.521 -23.963 1.00 70.69 334 ARG A O 1
ATOM 2723 N N . ASP A 1 335 ? -0.868 10.171 -22.967 1.00 70.00 335 ASP A N 1
ATOM 2724 C CA . ASP A 1 335 ? -0.561 9.390 -24.170 1.00 70.00 335 ASP A CA 1
ATOM 2725 C C . ASP A 1 335 ? -1.792 8.586 -24.609 1.00 70.00 335 ASP A C 1
ATOM 2727 O O . ASP A 1 335 ? -2.252 7.699 -23.886 1.00 70.00 335 ASP A O 1
ATOM 2731 N N . ASP A 1 336 ? -2.308 8.880 -25.805 1.00 62.00 336 ASP A N 1
ATOM 2732 C CA . ASP A 1 336 ? -3.349 8.061 -26.417 1.00 62.00 336 ASP A CA 1
ATOM 2733 C C . ASP A 1 336 ? -2.741 6.696 -26.769 1.00 62.00 336 ASP A C 1
ATOM 2735 O O . ASP A 1 336 ? -1.799 6.558 -27.565 1.00 62.00 336 ASP A O 1
ATOM 2739 N N . ALA A 1 337 ? -3.218 5.681 -26.060 1.00 63.66 337 ALA A N 1
ATOM 2740 C CA . ALA A 1 337 ? -2.737 4.313 -26.148 1.00 63.66 337 ALA A CA 1
ATOM 2741 C C . ALA A 1 337 ? -3.656 3.428 -26.999 1.00 63.66 337 ALA A C 1
ATOM 2743 O O . ALA A 1 337 ? -3.384 2.235 -27.121 1.00 63.66 337 ALA A O 1
ATOM 2744 N N . SER A 1 338 ? -4.737 3.987 -27.555 1.00 61.34 338 SER A N 1
ATOM 2745 C CA . SER A 1 338 ? -5.774 3.232 -28.267 1.00 61.34 338 SER A CA 1
ATOM 2746 C C . SER A 1 338 ? -5.236 2.427 -29.459 1.00 61.34 338 SER A C 1
ATOM 2748 O O . SER A 1 338 ? -5.722 1.324 -29.699 1.00 61.34 338 SER A O 1
ATOM 2750 N N . ASP A 1 339 ? -4.177 2.913 -30.115 1.00 63.22 339 ASP A N 1
ATOM 2751 C CA . ASP A 1 339 ? -3.565 2.283 -31.298 1.00 63.22 339 ASP A CA 1
ATOM 2752 C C . ASP A 1 339 ? -2.299 1.452 -31.003 1.00 63.22 339 ASP A C 1
ATOM 2754 O O . ASP A 1 339 ? -1.684 0.902 -31.918 1.00 63.22 339 ASP A O 1
ATOM 2758 N N . LYS A 1 340 ? -1.863 1.358 -29.738 1.00 67.81 340 LYS A N 1
ATOM 2759 C CA . LYS A 1 340 ? -0.598 0.697 -29.362 1.00 67.81 340 LYS A CA 1
ATOM 2760 C C . LYS A 1 340 ? -0.848 -0.669 -28.727 1.00 67.81 340 LYS A C 1
ATOM 2762 O O . LYS A 1 340 ? -1.768 -0.832 -27.923 1.00 67.81 340 LYS A O 1
ATOM 2767 N N . SER A 1 341 ? 0.004 -1.650 -29.042 1.00 77.19 341 SER A N 1
ATOM 2768 C CA . SER A 1 341 ? -0.061 -2.958 -28.383 1.00 77.19 341 SER A CA 1
ATOM 2769 C C . SER A 1 341 ? 0.330 -2.847 -26.901 1.00 77.19 341 SER A C 1
ATOM 2771 O O . SER A 1 341 ? 1.197 -2.033 -26.560 1.00 77.19 341 SER A O 1
ATOM 2773 N N . PRO A 1 342 ? -0.242 -3.674 -26.012 1.00 77.25 342 PRO A N 1
ATOM 2774 C CA . PRO A 1 342 ? 0.101 -3.667 -24.589 1.00 77.25 342 PRO A CA 1
ATOM 2775 C C . PRO A 1 342 ? 1.603 -3.842 -24.296 1.00 77.25 342 PRO A C 1
ATOM 2777 O O . PRO A 1 342 ? 2.148 -3.210 -23.390 1.00 77.25 342 PRO A O 1
ATOM 2780 N N . GLU A 1 343 ? 2.295 -4.675 -25.072 1.00 77.38 343 GLU A N 1
ATOM 2781 C CA . GLU A 1 343 ? 3.732 -4.931 -24.943 1.00 77.38 343 GLU A CA 1
ATOM 2782 C C . GLU A 1 343 ? 4.550 -3.689 -25.319 1.00 77.38 343 GLU A C 1
ATOM 2784 O O . GLU A 1 343 ? 5.460 -3.297 -24.584 1.00 77.38 343 GLU A O 1
ATOM 2789 N N . SER A 1 344 ? 4.175 -3.014 -26.413 1.00 80.31 344 SER A N 1
ATOM 2790 C CA . SER A 1 344 ? 4.830 -1.773 -26.846 1.00 80.31 344 SER A CA 1
ATOM 2791 C C . SER A 1 344 ? 4.650 -0.642 -25.830 1.00 80.31 344 SER A C 1
ATOM 2793 O O . SER A 1 344 ? 5.575 0.135 -25.605 1.00 80.31 344 SER A O 1
ATOM 2795 N N . LEU A 1 345 ? 3.498 -0.583 -25.151 1.00 79.38 345 LEU A N 1
ATOM 2796 C CA . LEU A 1 345 ? 3.236 0.388 -24.087 1.00 79.38 345 LEU A CA 1
ATOM 2797 C C . LEU A 1 345 ? 4.142 0.162 -22.875 1.00 79.38 345 LEU A C 1
ATOM 2799 O O . LEU A 1 345 ? 4.691 1.121 -22.329 1.00 79.38 345 LEU A O 1
ATOM 2803 N N . SER A 1 346 ? 4.331 -1.098 -22.473 1.00 80.25 346 SER A N 1
ATOM 2804 C CA . SER A 1 346 ? 5.224 -1.437 -21.365 1.00 80.25 346 SER A CA 1
ATOM 2805 C C . SER A 1 346 ? 6.669 -1.043 -21.678 1.00 80.25 346 SER A C 1
ATOM 2807 O O . SER A 1 346 ? 7.310 -0.402 -20.843 1.00 80.25 346 SER A O 1
ATOM 2809 N N . LEU A 1 347 ? 7.173 -1.378 -22.870 1.00 84.19 347 LEU A N 1
ATOM 2810 C CA . LEU A 1 347 ? 8.540 -1.041 -23.285 1.00 84.19 347 LEU A CA 1
ATOM 2811 C C . LEU A 1 347 ? 8.735 0.471 -23.422 1.00 84.19 347 LEU A C 1
ATOM 2813 O O . LEU A 1 347 ? 9.646 1.019 -22.806 1.00 84.19 347 LEU A O 1
ATOM 2817 N N . LYS A 1 348 ? 7.807 1.168 -24.091 1.00 85.69 348 LYS A N 1
ATOM 2818 C CA . LYS A 1 348 ? 7.821 2.634 -24.190 1.00 85.69 348 LYS A CA 1
ATOM 2819 C C . LYS A 1 348 ? 7.852 3.288 -22.810 1.00 85.69 348 LYS A C 1
ATOM 2821 O O . LYS A 1 348 ? 8.578 4.255 -22.609 1.00 85.69 348 LYS A O 1
ATOM 2826 N N . SER A 1 349 ? 7.094 2.761 -21.841 1.00 85.75 349 SER A N 1
ATOM 2827 C CA . SER A 1 349 ? 7.127 3.280 -20.468 1.00 85.75 349 SER A CA 1
ATOM 2828 C C . SER A 1 349 ? 8.504 3.125 -19.826 1.00 85.75 349 SER A C 1
ATOM 2830 O O . SER A 1 349 ? 8.936 4.031 -19.128 1.00 85.75 349 SER A O 1
ATOM 2832 N N . CYS A 1 350 ? 9.214 2.026 -20.099 1.00 89.88 350 CYS A N 1
ATOM 2833 C CA . CYS A 1 350 ? 10.571 1.811 -19.606 1.00 89.88 350 CYS A CA 1
ATOM 2834 C C . CYS A 1 350 ? 11.584 2.733 -20.282 1.00 89.88 350 CYS A C 1
ATOM 2836 O O . CYS A 1 350 ? 12.543 3.119 -19.628 1.00 89.88 350 CYS A O 1
ATOM 2838 N N . GLU A 1 351 ? 11.390 3.092 -21.550 1.00 88.81 351 GLU A N 1
ATOM 2839 C CA . GLU A 1 351 ? 12.276 4.001 -22.286 1.00 88.81 351 GLU A CA 1
ATOM 2840 C C . GLU A 1 351 ? 12.146 5.442 -21.791 1.00 88.81 351 GLU A C 1
ATOM 2842 O O . GLU A 1 351 ? 13.148 6.061 -21.442 1.00 88.81 351 GLU A O 1
ATOM 2847 N N . ILE A 1 352 ? 10.914 5.954 -21.710 1.00 89.75 352 ILE A N 1
ATOM 2848 C CA . ILE A 1 352 ? 10.656 7.363 -21.374 1.00 89.75 352 ILE A CA 1
ATOM 2849 C C . ILE A 1 352 ? 10.686 7.656 -19.866 1.00 89.75 352 ILE A C 1
ATOM 2851 O O . ILE A 1 352 ? 10.605 8.821 -19.478 1.00 89.75 352 ILE A O 1
ATOM 2855 N N . ASP A 1 353 ? 10.742 6.627 -19.014 1.00 91.88 353 ASP A N 1
ATOM 2856 C CA . ASP A 1 353 ? 10.916 6.794 -17.568 1.00 91.88 353 ASP A CA 1
ATOM 2857 C C . ASP A 1 353 ? 12.296 7.415 -17.284 1.00 91.88 353 ASP A C 1
ATOM 2859 O O . ASP A 1 353 ? 13.302 6.816 -17.670 1.00 91.88 353 ASP A O 1
ATOM 2863 N N . PRO A 1 354 ? 12.386 8.568 -16.598 1.00 93.94 354 PRO A N 1
ATOM 2864 C CA . PRO A 1 354 ? 13.661 9.187 -16.213 1.00 93.94 354 PRO A CA 1
ATOM 2865 C C . PRO A 1 354 ? 14.444 8.363 -15.178 1.00 93.94 354 PRO A C 1
ATOM 2867 O O . PRO A 1 354 ? 15.589 8.667 -14.847 1.00 93.94 354 PRO A O 1
ATOM 2870 N N . THR A 1 355 ? 13.830 7.312 -14.644 1.00 95.31 355 THR A N 1
ATOM 2871 C CA . THR A 1 355 ? 14.405 6.385 -13.679 1.00 95.31 355 THR A CA 1
ATOM 2872 C C . THR A 1 355 ? 14.362 4.944 -14.190 1.00 95.31 355 THR A C 1
ATOM 2874 O O . THR A 1 355 ? 13.783 4.625 -15.231 1.00 95.31 355 THR A O 1
ATOM 2877 N N . HIS A 1 356 ? 14.955 4.032 -13.427 1.00 95.19 356 HIS A N 1
ATOM 2878 C CA . HIS A 1 356 ? 14.846 2.592 -13.641 1.00 95.19 356 HIS A CA 1
ATOM 2879 C C . HIS A 1 356 ? 13.616 1.948 -12.960 1.00 95.19 356 HIS A C 1
ATOM 2881 O O . HIS A 1 356 ? 13.504 0.721 -12.965 1.00 95.19 356 HIS A O 1
ATOM 2887 N N . PHE A 1 357 ? 12.664 2.717 -12.406 1.00 95.12 357 PHE A N 1
ATOM 2888 C CA . PHE A 1 357 ? 11.500 2.153 -11.701 1.00 95.12 357 PHE A CA 1
ATOM 2889 C C . PHE A 1 357 ? 10.559 1.364 -12.619 1.00 95.12 357 PHE A C 1
ATOM 2891 O O . PHE A 1 357 ? 10.192 0.234 -12.291 1.00 95.12 357 PHE A O 1
ATOM 2898 N N . SER A 1 358 ? 10.240 1.879 -13.809 1.00 93.38 358 SER A N 1
ATOM 2899 C CA . SER A 1 358 ? 9.407 1.158 -14.781 1.00 93.38 358 SER A CA 1
ATOM 2900 C C . SER A 1 358 ? 10.080 -0.124 -15.271 1.00 93.38 358 SER A C 1
ATOM 2902 O O . SER A 1 358 ? 9.390 -1.122 -15.469 1.00 93.38 358 SER A O 1
ATOM 2904 N N . ALA A 1 359 ? 11.414 -0.134 -15.390 1.00 94.56 359 ALA A N 1
ATOM 2905 C CA . ALA A 1 359 ? 12.178 -1.337 -15.721 1.00 94.56 359 ALA A CA 1
ATOM 2906 C C . ALA A 1 359 ? 12.116 -2.375 -14.585 1.00 94.56 359 ALA A C 1
ATOM 2908 O O . ALA A 1 359 ? 11.828 -3.545 -14.835 1.00 94.56 359 ALA A O 1
ATOM 2909 N N . ALA A 1 360 ? 12.294 -1.953 -13.329 1.00 95.50 360 ALA A N 1
ATOM 2910 C CA . ALA A 1 360 ? 12.134 -2.834 -12.172 1.00 95.50 360 ALA A CA 1
ATOM 2911 C C . ALA A 1 360 ? 10.709 -3.414 -12.088 1.00 95.50 360 ALA A C 1
ATOM 2913 O O . ALA A 1 360 ? 10.537 -4.606 -11.835 1.00 95.50 360 ALA A O 1
ATOM 2914 N N . ARG A 1 361 ? 9.672 -2.600 -12.338 1.00 93.94 361 ARG A N 1
ATOM 2915 C CA . ARG A 1 361 ? 8.276 -3.066 -12.421 1.00 93.94 361 ARG A CA 1
ATOM 2916 C C . ARG A 1 361 ? 8.090 -4.074 -13.553 1.00 93.94 361 ARG A C 1
ATOM 2918 O O . ARG A 1 361 ? 7.442 -5.093 -13.344 1.00 93.94 361 ARG A O 1
ATOM 2925 N N . HIS A 1 362 ? 8.644 -3.799 -14.732 1.00 93.12 362 HIS A N 1
ATOM 2926 C CA . HIS A 1 362 ? 8.538 -4.675 -15.897 1.00 93.12 362 HIS A CA 1
ATOM 2927 C C . HIS A 1 362 ? 9.119 -6.065 -15.617 1.00 93.12 362 HIS A C 1
ATOM 2929 O O . HIS A 1 362 ? 8.423 -7.060 -15.808 1.00 93.12 362 HIS A O 1
ATOM 2935 N N . HIS A 1 363 ? 10.339 -6.143 -15.081 1.00 95.06 363 HIS A N 1
ATOM 2936 C CA . HIS A 1 363 ? 10.963 -7.429 -14.765 1.00 95.06 363 HIS A CA 1
ATOM 2937 C C . HIS A 1 363 ? 10.298 -8.149 -13.594 1.00 95.06 363 HIS A C 1
ATOM 2939 O O . HIS A 1 363 ? 10.185 -9.375 -13.630 1.00 95.06 363 HIS A O 1
ATOM 2945 N N . TYR A 1 364 ? 9.806 -7.418 -12.590 1.00 95.38 364 TYR A N 1
ATOM 2946 C CA . TYR A 1 364 ? 8.965 -8.005 -11.549 1.00 95.38 364 TYR A CA 1
ATOM 2947 C C . TYR A 1 364 ? 7.712 -8.653 -12.142 1.00 95.38 364 TYR A C 1
ATOM 2949 O O . TYR A 1 364 ? 7.410 -9.799 -11.820 1.00 95.38 364 TYR A O 1
ATOM 2957 N N . GLN A 1 365 ? 7.014 -7.946 -13.033 1.00 93.06 365 GLN A N 1
ATOM 2958 C CA . GLN A 1 365 ? 5.788 -8.426 -13.662 1.00 93.06 365 GLN A CA 1
ATOM 2959 C C . GLN A 1 365 ? 6.049 -9.663 -14.528 1.00 93.06 365 GLN A C 1
ATOM 2961 O O . GLN A 1 365 ? 5.370 -10.670 -14.362 1.00 93.06 365 GLN A O 1
ATOM 2966 N N . GLN A 1 366 ? 7.062 -9.617 -15.399 1.00 93.19 366 GLN A N 1
ATOM 2967 C CA . GLN A 1 366 ? 7.451 -10.755 -16.239 1.00 93.19 366 GLN A CA 1
ATOM 2968 C C . GLN A 1 366 ? 7.795 -11.989 -15.405 1.00 93.19 366 GLN A C 1
ATOM 2970 O O . GLN A 1 366 ? 7.273 -13.071 -15.654 1.00 93.19 366 GLN A O 1
ATOM 2975 N N . THR A 1 367 ? 8.634 -11.816 -14.382 1.00 95.56 367 THR A N 1
ATOM 2976 C CA . THR A 1 367 ? 9.067 -12.932 -13.534 1.00 95.56 367 THR A CA 1
ATOM 2977 C C . THR A 1 367 ? 7.906 -13.475 -12.698 1.00 95.56 367 THR A C 1
ATOM 2979 O O . THR A 1 367 ? 7.774 -14.683 -12.537 1.00 95.56 367 THR A O 1
ATOM 2982 N N . SER A 1 368 ? 7.027 -12.603 -12.193 1.00 95.31 368 SER A N 1
ATOM 2983 C CA . SER A 1 368 ? 5.834 -13.024 -11.450 1.00 95.31 368 SER A CA 1
ATOM 2984 C C . SER A 1 368 ? 4.881 -13.831 -12.329 1.00 95.31 368 SER A C 1
ATOM 2986 O O . SER A 1 368 ? 4.369 -14.847 -11.878 1.00 95.31 368 SER A O 1
ATOM 2988 N N . GLU A 1 369 ? 4.671 -13.426 -13.586 1.00 94.56 369 GLU A N 1
ATOM 2989 C CA . GLU A 1 369 ? 3.868 -14.197 -14.543 1.00 94.56 369 GLU A CA 1
ATOM 2990 C C . GLU A 1 369 ? 4.506 -15.561 -14.849 1.00 94.56 369 GLU A C 1
ATOM 2992 O O . GLU A 1 369 ? 3.800 -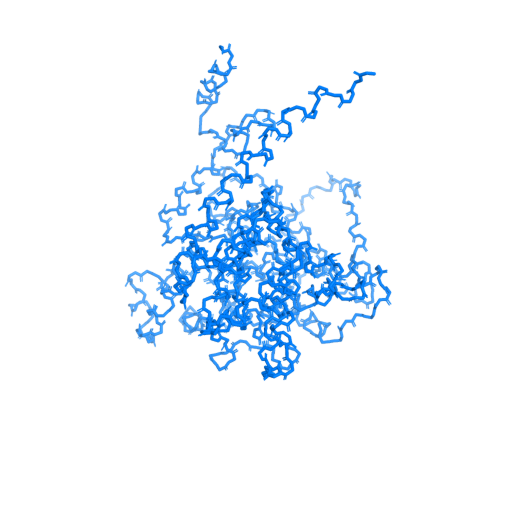16.565 -14.812 1.00 94.56 369 GLU A O 1
ATOM 2997 N N . ALA A 1 370 ? 5.829 -15.624 -15.040 1.00 95.38 370 ALA A N 1
ATOM 2998 C CA . ALA A 1 370 ? 6.549 -16.883 -15.261 1.00 95.38 370 ALA A CA 1
ATOM 2999 C C . ALA A 1 370 ? 6.451 -17.844 -14.057 1.00 95.38 370 ALA A C 1
ATOM 3001 O O . ALA A 1 370 ? 6.258 -19.043 -14.226 1.00 95.38 370 ALA A O 1
ATOM 3002 N N . LEU A 1 371 ? 6.490 -17.330 -12.821 1.00 96.12 371 LEU A N 1
ATOM 3003 C CA . LEU A 1 371 ? 6.295 -18.135 -11.603 1.00 96.12 371 LEU A CA 1
ATOM 3004 C C . LEU A 1 371 ? 4.867 -18.704 -11.474 1.00 96.12 371 LEU A C 1
ATOM 3006 O O . LEU A 1 371 ? 4.648 -19.748 -10.843 1.00 96.12 371 LEU A O 1
ATOM 3010 N N . LEU A 1 372 ? 3.877 -18.030 -12.055 1.00 94.50 372 LEU A N 1
ATOM 3011 C CA . LEU A 1 372 ? 2.489 -18.494 -12.065 1.00 94.50 372 LEU A CA 1
ATOM 3012 C C . LEU A 1 372 ? 2.200 -19.488 -13.189 1.00 94.50 372 LEU A C 1
ATOM 3014 O O . LEU A 1 372 ? 1.211 -20.212 -13.090 1.00 94.50 372 LEU A O 1
ATOM 3018 N N . ASP A 1 373 ? 3.060 -19.556 -14.204 1.00 93.62 373 ASP A N 1
ATOM 3019 C CA . ASP A 1 373 ? 2.928 -20.507 -15.300 1.00 93.62 373 ASP A CA 1
ATOM 3020 C C . ASP A 1 373 ? 3.102 -21.961 -14.823 1.00 93.62 373 ASP A C 1
ATOM 3022 O O . ASP A 1 373 ? 3.828 -22.265 -13.869 1.00 93.62 373 ASP A O 1
ATOM 3026 N N . GLU A 1 374 ? 2.431 -22.899 -15.483 1.00 90.44 374 GLU A N 1
ATOM 3027 C CA . GLU A 1 374 ? 2.541 -24.325 -15.172 1.00 90.44 374 GLU A CA 1
ATOM 3028 C C . GLU A 1 374 ? 3.974 -24.848 -15.367 1.00 90.44 374 GLU A C 1
ATOM 3030 O O . GLU A 1 374 ? 4.398 -25.753 -14.642 1.00 90.44 374 GLU A O 1
ATOM 3035 N N . THR A 1 375 ? 4.757 -24.232 -16.260 1.00 92.88 375 THR A N 1
ATOM 3036 C CA . THR A 1 375 ? 6.150 -24.603 -16.542 1.00 92.88 375 THR A CA 1
ATOM 3037 C C . THR A 1 375 ? 7.176 -23.965 -15.605 1.00 92.88 375 THR A C 1
ATOM 3039 O O . THR A 1 375 ? 8.369 -24.206 -15.782 1.00 92.88 375 THR A O 1
ATOM 3042 N N . ALA A 1 376 ? 6.764 -23.218 -14.573 1.00 94.06 376 ALA A N 1
ATOM 3043 C CA . ALA A 1 376 ? 7.678 -22.492 -13.681 1.00 94.06 376 ALA A CA 1
ATOM 3044 C C . ALA A 1 376 ? 8.804 -23.360 -13.082 1.00 94.06 376 ALA A C 1
ATOM 3046 O O . ALA A 1 376 ? 9.939 -22.913 -12.980 1.00 94.06 376 ALA A O 1
ATOM 3047 N N . LEU A 1 377 ? 8.520 -24.613 -12.699 1.00 94.06 377 LEU A N 1
ATOM 3048 C CA . LEU A 1 377 ? 9.531 -25.529 -12.137 1.00 94.06 377 LEU A CA 1
ATOM 3049 C C . LEU A 1 377 ? 10.482 -26.118 -13.190 1.00 94.06 377 LEU A C 1
ATOM 3051 O O . LEU A 1 377 ? 11.529 -26.650 -12.833 1.00 94.06 377 LEU A O 1
ATOM 3055 N N . VAL A 1 378 ? 10.112 -26.057 -14.471 1.00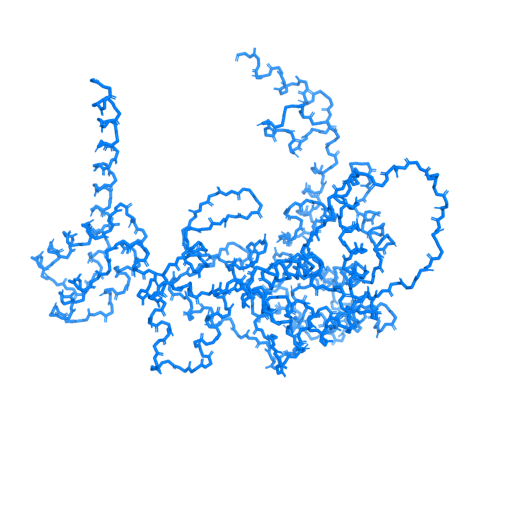 93.94 378 VAL A N 1
ATOM 3056 C CA . VAL A 1 378 ? 10.991 -26.433 -15.587 1.00 93.94 378 VAL A CA 1
ATOM 3057 C C . VAL A 1 378 ? 11.936 -25.278 -15.905 1.00 93.94 378 VAL A C 1
ATOM 3059 O O . VAL A 1 378 ? 13.127 -25.499 -16.100 1.00 93.94 378 VAL A O 1
ATOM 3062 N N . GLU A 1 379 ? 11.410 -24.053 -15.919 1.00 93.69 379 GLU A N 1
ATOM 3063 C CA . GLU A 1 379 ? 12.177 -22.829 -16.174 1.00 93.69 379 GLU A CA 1
ATOM 3064 C C . GLU A 1 379 ? 13.104 -22.472 -14.999 1.00 93.69 379 GLU A C 1
ATOM 3066 O O . GLU A 1 379 ? 14.250 -22.070 -15.201 1.00 93.69 379 GLU A O 1
ATOM 3071 N N . PHE A 1 380 ? 12.643 -22.699 -13.765 1.00 94.94 380 PHE A N 1
ATOM 3072 C CA . PHE A 1 380 ? 13.362 -22.393 -12.528 1.00 94.94 380 PHE A CA 1
ATOM 3073 C C . PHE A 1 380 ? 13.460 -23.635 -11.620 1.00 94.94 380 PHE A C 1
ATOM 3075 O O . PHE A 1 380 ? 12.785 -23.713 -10.587 1.00 94.94 380 PHE A O 1
ATOM 3082 N N . PRO A 1 381 ? 14.315 -24.619 -11.962 1.00 92.25 381 PRO A N 1
ATOM 3083 C CA . PRO A 1 381 ? 14.404 -25.890 -11.235 1.00 92.25 381 PRO A CA 1
ATOM 3084 C C . PRO A 1 381 ? 14.930 -25.750 -9.798 1.00 92.25 381 PRO A C 1
ATOM 3086 O O . PRO A 1 381 ? 14.723 -26.637 -8.973 1.00 92.25 381 PRO A O 1
ATOM 3089 N N . GLU A 1 382 ? 15.600 -24.640 -9.484 1.00 91.38 382 GLU A N 1
ATOM 3090 C CA . GLU A 1 382 ? 16.165 -24.362 -8.158 1.00 91.38 382 GLU A CA 1
ATOM 3091 C C . GLU A 1 382 ? 15.117 -23.877 -7.139 1.00 91.38 382 GLU A C 1
ATOM 3093 O O . GLU A 1 382 ? 15.394 -23.829 -5.939 1.00 91.38 382 GLU A O 1
ATOM 3098 N N . ILE A 1 383 ? 13.906 -23.525 -7.586 1.00 94.88 383 ILE A N 1
ATOM 3099 C CA . ILE A 1 383 ? 12.861 -22.981 -6.716 1.00 94.88 383 ILE A CA 1
ATOM 3100 C C . ILE A 1 383 ? 12.194 -24.084 -5.894 1.00 94.88 383 ILE A C 1
ATOM 3102 O O . ILE A 1 383 ? 11.755 -25.119 -6.402 1.00 94.88 383 ILE A O 1
ATOM 3106 N N . ASN A 1 384 ? 12.032 -23.829 -4.595 1.00 94.19 384 ASN A N 1
ATOM 3107 C CA . ASN A 1 384 ? 11.320 -24.740 -3.717 1.00 94.19 384 ASN A CA 1
ATOM 3108 C C . ASN A 1 384 ? 9.822 -24.790 -4.067 1.00 94.19 384 ASN A C 1
ATOM 3110 O O . ASN A 1 384 ? 9.114 -23.783 -4.022 1.00 94.19 384 ASN A O 1
ATOM 3114 N N . LYS A 1 385 ? 9.299 -25.996 -4.319 1.00 94.69 385 LYS A N 1
ATOM 3115 C CA . LYS A 1 385 ? 7.881 -26.213 -4.652 1.00 94.69 385 LYS A CA 1
ATOM 3116 C C . LYS A 1 385 ? 6.905 -25.660 -3.602 1.00 94.69 385 LYS A C 1
ATOM 3118 O O . LYS A 1 385 ? 5.826 -25.202 -3.966 1.00 94.69 385 LYS A O 1
ATOM 3123 N N . LYS A 1 386 ? 7.250 -25.708 -2.309 1.00 94.69 386 LYS A N 1
ATOM 3124 C CA . LYS A 1 386 ? 6.394 -25.169 -1.237 1.00 94.69 386 LYS A CA 1
ATOM 3125 C C . LYS A 1 386 ? 6.359 -23.645 -1.270 1.00 94.69 386 LYS A C 1
ATOM 3127 O O . LYS A 1 386 ? 5.283 -23.077 -1.135 1.00 94.69 386 LYS A O 1
ATOM 3132 N N . GLU A 1 387 ? 7.504 -22.999 -1.478 1.00 94.19 387 GLU A N 1
ATOM 3133 C CA . GLU A 1 387 ? 7.583 -21.536 -1.599 1.00 94.19 387 GLU A CA 1
ATOM 3134 C C . GLU A 1 387 ? 6.804 -21.052 -2.822 1.00 94.19 387 GLU A C 1
ATOM 3136 O O . GLU A 1 387 ? 6.010 -20.121 -2.716 1.00 94.19 387 GLU A O 1
ATOM 3141 N N . LEU A 1 388 ? 6.931 -21.757 -3.950 1.00 96.38 388 LEU A N 1
ATOM 3142 C CA . LEU A 1 388 ? 6.163 -21.468 -5.158 1.00 96.38 388 LEU A CA 1
ATOM 3143 C C . LEU A 1 388 ? 4.650 -21.578 -4.937 1.00 96.38 388 LEU A C 1
ATOM 3145 O O . LEU A 1 388 ? 3.893 -20.744 -5.433 1.00 96.38 388 LEU A O 1
ATOM 3149 N N . GLN A 1 389 ? 4.199 -22.583 -4.182 1.00 96.00 389 GLN A N 1
ATOM 3150 C CA . GLN A 1 389 ? 2.781 -22.724 -3.858 1.00 96.00 389 GLN A CA 1
ATOM 3151 C C . GLN A 1 389 ? 2.292 -21.568 -2.978 1.00 96.00 389 GLN A C 1
ATOM 3153 O O . GLN A 1 389 ? 1.276 -20.959 -3.292 1.00 96.00 389 GLN A O 1
ATOM 3158 N N . VAL A 1 390 ? 3.050 -21.200 -1.939 1.00 94.62 390 VAL A N 1
ATOM 3159 C CA . VAL A 1 390 ? 2.722 -20.046 -1.082 1.00 94.62 390 VAL A CA 1
ATOM 3160 C C . VAL A 1 390 ? 2.665 -18.754 -1.900 1.00 94.62 390 VAL A C 1
ATOM 3162 O O . VAL A 1 390 ? 1.759 -17.940 -1.705 1.00 94.62 390 VAL A O 1
ATOM 3165 N N . PHE A 1 391 ? 3.591 -18.573 -2.844 1.00 95.44 391 PHE A N 1
ATOM 3166 C CA . PHE A 1 391 ? 3.587 -17.438 -3.761 1.00 95.44 391 PHE A CA 1
ATOM 3167 C C . PHE A 1 391 ? 2.310 -17.404 -4.613 1.00 95.44 391 PHE A C 1
ATOM 3169 O O . PHE A 1 391 ? 1.635 -16.376 -4.672 1.00 95.44 391 PHE A O 1
ATOM 3176 N N . ARG A 1 392 ? 1.936 -18.535 -5.224 1.00 95.38 392 ARG A N 1
ATOM 3177 C CA . ARG A 1 392 ? 0.710 -18.666 -6.031 1.00 95.38 392 ARG A CA 1
ATOM 3178 C C . ARG A 1 392 ? -0.544 -18.356 -5.224 1.00 95.38 392 ARG A C 1
ATOM 3180 O O . ARG A 1 392 ? -1.365 -17.561 -5.675 1.00 95.38 392 ARG A O 1
ATOM 3187 N N . ASP A 1 393 ? -0.649 -18.915 -4.023 1.00 93.62 393 ASP A N 1
ATOM 3188 C CA . ASP A 1 393 ? -1.807 -18.732 -3.145 1.00 93.62 393 ASP A CA 1
ATOM 3189 C C . ASP A 1 393 ? -1.943 -17.274 -2.676 1.00 93.62 393 ASP A C 1
ATOM 3191 O O . ASP A 1 393 ? -3.052 -16.760 -2.531 1.00 93.62 393 ASP A O 1
ATOM 3195 N N . THR A 1 394 ? -0.815 -16.588 -2.464 1.00 92.06 394 THR A N 1
ATOM 3196 C CA . THR A 1 394 ? -0.797 -15.217 -1.931 1.00 92.06 394 THR A CA 1
ATOM 3197 C C . THR A 1 394 ? -0.990 -14.159 -3.017 1.00 92.06 394 THR A C 1
ATOM 3199 O O . THR A 1 394 ? -1.761 -13.218 -2.825 1.00 92.06 394 THR A O 1
ATOM 3202 N N . TYR A 1 395 ? -0.289 -14.290 -4.146 1.00 91.94 395 TYR A N 1
ATOM 3203 C CA . TYR A 1 395 ? -0.183 -13.236 -5.162 1.00 91.94 395 TYR A CA 1
ATOM 3204 C C . TYR A 1 395 ? -0.964 -13.547 -6.445 1.00 91.94 395 TYR A C 1
ATOM 3206 O O . TYR A 1 395 ? -1.315 -12.625 -7.181 1.00 91.94 395 TYR A O 1
ATOM 3214 N N . GLY A 1 396 ? -1.281 -14.819 -6.715 1.00 90.62 396 GLY A N 1
ATOM 3215 C CA . GLY A 1 396 ? -1.824 -15.265 -8.002 1.00 90.62 396 GLY A CA 1
ATOM 3216 C C . GLY A 1 396 ? -3.151 -14.613 -8.396 1.00 90.62 396 GLY A C 1
ATOM 3217 O O . GLY A 1 396 ? -3.359 -14.311 -9.567 1.00 90.62 396 GLY A O 1
ATOM 3218 N N . VAL A 1 397 ? -4.020 -14.308 -7.426 1.00 89.12 397 VAL A N 1
ATOM 3219 C CA . VAL A 1 397 ? -5.358 -13.724 -7.662 1.00 89.12 397 VAL A CA 1
ATOM 3220 C C . VAL A 1 397 ? -5.343 -12.319 -8.277 1.00 89.12 397 VAL A C 1
ATOM 3222 O O . VAL A 1 397 ? -6.355 -11.881 -8.823 1.00 89.12 397 VAL A O 1
ATOM 3225 N N . SER A 1 398 ? -4.225 -11.600 -8.179 1.00 88.00 398 SER A N 1
ATOM 3226 C CA . SER A 1 398 ? -4.071 -10.223 -8.671 1.00 88.00 398 SER A CA 1
ATOM 3227 C C . SER A 1 398 ? -2.730 -9.983 -9.363 1.00 88.00 398 SER A C 1
ATOM 3229 O O . SER A 1 398 ? -2.305 -8.841 -9.523 1.00 88.00 398 SER A O 1
ATOM 3231 N N . ALA A 1 399 ? -2.041 -11.041 -9.780 1.00 89.62 399 ALA A N 1
ATOM 3232 C CA . ALA A 1 399 ? -0.703 -10.912 -10.336 1.00 89.62 399 ALA A CA 1
ATOM 3233 C C . ALA A 1 399 ? -0.681 -10.351 -11.759 1.00 89.62 399 ALA A C 1
ATOM 3235 O O . ALA A 1 399 ? 0.312 -9.749 -12.149 1.00 89.62 399 ALA A O 1
ATOM 3236 N N . PHE A 1 400 ? -1.744 -10.527 -12.550 1.00 89.81 400 PHE A N 1
ATOM 3237 C CA . PHE A 1 400 ? -1.773 -10.062 -13.938 1.00 89.81 400 PHE A CA 1
ATOM 3238 C C . PHE A 1 400 ? -2.285 -8.629 -14.004 1.00 89.81 400 PHE A C 1
ATOM 3240 O O . PHE A 1 400 ? -3.468 -8.380 -13.808 1.00 89.81 400 PHE A O 1
ATOM 3247 N N . ILE A 1 401 ? -1.413 -7.672 -14.301 1.00 88.06 401 ILE A N 1
ATOM 3248 C CA . ILE A 1 401 ? -1.719 -6.240 -14.167 1.00 88.06 401 ILE A CA 1
ATOM 3249 C C . ILE A 1 401 ? -1.926 -5.615 -15.539 1.00 88.06 401 ILE A C 1
ATOM 3251 O O . ILE A 1 401 ? -1.281 -6.003 -16.513 1.00 88.06 401 ILE A O 1
ATOM 3255 N N . CYS A 1 402 ? -2.858 -4.665 -15.629 1.00 85.62 402 CYS A N 1
ATOM 3256 C CA . CYS A 1 402 ? -3.161 -3.997 -16.889 1.00 85.62 402 CYS A CA 1
ATOM 3257 C C . CYS A 1 402 ? -1.965 -3.159 -17.352 1.00 85.62 402 CYS A C 1
ATOM 3259 O O . CYS A 1 402 ? -1.457 -2.312 -16.613 1.00 85.62 402 CYS A O 1
ATOM 3261 N N . ARG A 1 403 ? -1.547 -3.354 -18.603 1.00 84.69 403 ARG A N 1
ATOM 3262 C CA . ARG A 1 403 ? -0.382 -2.669 -19.184 1.00 84.69 403 ARG A CA 1
ATOM 3263 C C . ARG A 1 403 ? -0.682 -1.230 -19.623 1.00 84.69 403 ARG A C 1
ATOM 3265 O O . ARG A 1 403 ? 0.236 -0.464 -19.904 1.00 84.69 403 ARG A O 1
ATOM 3272 N N . TYR A 1 404 ? -1.951 -0.820 -19.594 1.00 76.94 404 TYR A N 1
ATOM 3273 C CA . TYR A 1 404 ? -2.383 0.567 -19.777 1.00 76.94 404 TYR A CA 1
ATOM 3274 C C . TYR A 1 404 ? -2.251 1.342 -18.453 1.00 76.94 404 TYR A C 1
ATOM 3276 O O . TYR A 1 404 ? -3.176 1.440 -17.646 1.00 76.94 404 TYR A O 1
ATOM 3284 N N . LEU A 1 405 ? -1.060 1.898 -18.215 1.00 68.69 405 LEU A N 1
ATOM 3285 C CA . LEU A 1 405 ? -0.655 2.486 -16.927 1.00 68.69 405 LEU A CA 1
ATOM 3286 C C . LEU A 1 405 ? -1.468 3.717 -16.482 1.00 68.69 405 LEU A C 1
ATOM 3288 O O . LEU A 1 405 ? -1.465 4.056 -15.296 1.00 68.69 405 LEU A O 1
ATOM 3292 N N . HIS A 1 406 ? -2.166 4.386 -17.400 1.00 65.00 406 HIS A N 1
ATOM 3293 C CA . HIS A 1 406 ? -2.952 5.590 -17.113 1.00 65.00 406 HIS A CA 1
ATOM 3294 C C . HIS A 1 406 ? -4.320 5.302 -16.474 1.00 65.00 406 HIS A C 1
ATOM 3296 O O . HIS A 1 406 ? -4.925 6.204 -15.901 1.00 65.00 406 HIS A O 1
ATOM 3302 N N . PHE A 1 407 ? -4.816 4.061 -16.523 1.00 65.88 407 PHE A N 1
ATOM 3303 C CA . PHE A 1 407 ? -6.153 3.740 -16.025 1.00 65.88 407 PHE A CA 1
ATOM 3304 C C . PHE A 1 407 ? -6.180 3.524 -14.506 1.00 65.88 407 PHE A C 1
ATOM 3306 O O . PHE A 1 407 ? -5.315 2.838 -13.962 1.00 65.88 407 PHE A O 1
ATOM 3313 N N . ALA A 1 408 ? -7.176 4.080 -13.807 1.00 54.38 408 ALA A N 1
ATOM 3314 C CA . ALA A 1 408 ? -7.250 4.080 -12.338 1.00 54.38 408 ALA A CA 1
ATOM 3315 C C . ALA A 1 408 ? -7.162 2.670 -11.720 1.00 54.38 408 ALA A C 1
ATOM 3317 O O . ALA A 1 408 ? -6.454 2.477 -10.736 1.00 54.38 408 ALA A O 1
ATOM 3318 N N . PHE A 1 409 ? -7.778 1.677 -12.365 1.00 54.16 409 PHE A N 1
ATOM 3319 C CA . PHE A 1 409 ? -7.837 0.291 -11.886 1.00 54.16 409 PHE A CA 1
ATOM 3320 C C . PHE A 1 409 ? -6.699 -0.594 -12.403 1.00 54.16 409 PHE A C 1
ATOM 3322 O O . PHE A 1 409 ? -6.702 -1.804 -12.190 1.00 54.16 409 PHE A O 1
ATOM 3329 N N . SER A 1 410 ? -5.705 -0.025 -13.100 1.00 57.78 410 SER A N 1
ATOM 3330 C CA . SER A 1 410 ? -4.642 -0.843 -13.693 1.00 57.78 410 SER A CA 1
ATOM 3331 C C . SER A 1 410 ? -3.844 -1.640 -12.661 1.00 57.78 410 SER A C 1
ATOM 3333 O O . SER A 1 410 ? -3.306 -2.675 -13.024 1.00 57.78 410 SER A O 1
ATOM 3335 N N . SER A 1 411 ? -3.827 -1.211 -11.393 1.00 64.25 411 SER A N 1
ATOM 3336 C CA . SER A 1 411 ? -3.065 -1.810 -10.290 1.00 64.25 411 SER A CA 1
ATOM 3337 C C . SER A 1 411 ? -3.814 -2.847 -9.445 1.00 64.25 411 SER A C 1
ATOM 3339 O O . SER A 1 411 ? -3.224 -3.341 -8.489 1.00 64.25 411 SER A O 1
ATOM 3341 N N . ASP A 1 412 ? -5.081 -3.149 -9.745 1.00 74.81 412 ASP A N 1
ATOM 3342 C CA . ASP A 1 412 ? -5.884 -4.084 -8.933 1.00 74.81 412 ASP A CA 1
ATOM 3343 C C . ASP A 1 412 ? -5.614 -5.552 -9.285 1.00 74.81 412 ASP A C 1
ATOM 3345 O O . ASP A 1 412 ? -5.791 -6.441 -8.447 1.00 74.81 412 ASP A O 1
ATOM 3349 N N . GLY A 1 413 ? -5.137 -5.772 -10.513 1.00 83.88 413 GLY A N 1
ATOM 3350 C CA . GLY A 1 413 ? -4.731 -7.069 -11.028 1.00 83.88 413 GLY A CA 1
ATOM 3351 C C . GLY A 1 413 ? -5.886 -8.002 -11.395 1.00 83.88 413 GLY A C 1
ATOM 3352 O O . GLY A 1 413 ? -7.045 -7.797 -11.039 1.00 83.88 413 GLY A O 1
ATOM 3353 N N . PHE A 1 414 ? -5.544 -9.053 -12.129 1.00 87.62 414 PHE A N 1
ATOM 3354 C CA . PHE A 1 414 ? -6.420 -10.146 -12.529 1.00 87.62 414 PHE A CA 1
ATOM 3355 C C . PHE A 1 414 ? -5.786 -11.476 -12.113 1.00 87.62 414 PHE A C 1
ATOM 3357 O O . PHE A 1 414 ? -4.564 -11.579 -12.005 1.00 87.62 414 PHE A O 1
ATOM 3364 N N . ASP A 1 415 ? -6.615 -12.505 -11.943 1.00 88.62 415 ASP A N 1
ATOM 3365 C CA . ASP A 1 415 ? -6.172 -13.859 -11.576 1.00 88.62 415 ASP A CA 1
ATOM 3366 C C . ASP A 1 415 ? -5.610 -14.673 -12.752 1.00 88.62 415 ASP A C 1
ATOM 3368 O O . ASP A 1 415 ? -5.149 -15.796 -12.578 1.00 88.62 415 ASP A O 1
ATOM 3372 N N . SER A 1 416 ? -5.680 -14.134 -13.971 1.00 90.06 416 SER A N 1
ATOM 3373 C CA . SER A 1 416 ? -5.227 -14.815 -15.181 1.00 90.06 416 SER A CA 1
ATOM 3374 C C . SER A 1 416 ? -4.906 -13.834 -16.307 1.00 90.06 416 SER A C 1
ATOM 3376 O O . SER A 1 416 ? -5.570 -12.802 -16.478 1.00 90.06 416 SER A O 1
ATOM 3378 N N . SER A 1 417 ? -3.938 -14.210 -17.150 1.00 90.44 417 SER A N 1
ATOM 3379 C CA . SER A 1 417 ? -3.586 -13.465 -18.367 1.00 90.44 417 SER A CA 1
ATOM 3380 C C . SER A 1 417 ? -4.794 -13.288 -19.300 1.00 90.44 417 SER A C 1
ATOM 3382 O O . SER A 1 417 ? -4.991 -12.215 -19.867 1.00 90.44 417 SER A O 1
ATOM 3384 N N . SER A 1 418 ? -5.679 -14.288 -19.378 1.00 90.00 418 SER A N 1
ATOM 3385 C CA . SER A 1 418 ? -6.909 -14.244 -20.180 1.00 90.00 418 SER A CA 1
ATOM 3386 C C . SER A 1 418 ? -7.892 -13.163 -19.715 1.00 90.00 418 SER A C 1
ATOM 3388 O O . SER A 1 418 ? -8.447 -12.435 -20.542 1.00 90.00 418 SER A O 1
ATOM 3390 N N . LYS A 1 419 ? -8.102 -13.005 -18.398 1.00 89.44 419 LYS A N 1
ATOM 3391 C CA . LYS A 1 419 ? -8.960 -11.928 -17.870 1.00 89.44 419 LYS A CA 1
ATOM 3392 C C . LYS A 1 419 ? -8.335 -10.554 -18.082 1.00 89.44 419 LYS A C 1
ATOM 3394 O O . LYS A 1 419 ? -9.055 -9.639 -18.488 1.00 89.44 419 LYS A O 1
ATOM 3399 N N . ARG A 1 420 ? -7.014 -10.428 -17.904 1.00 89.31 420 ARG A N 1
ATOM 3400 C CA . ARG A 1 420 ? -6.277 -9.209 -18.268 1.00 89.31 420 ARG A CA 1
ATOM 3401 C C . ARG A 1 420 ? -6.473 -8.870 -19.744 1.00 89.31 420 ARG A C 1
ATOM 3403 O O . ARG A 1 420 ? -6.874 -7.754 -20.039 1.00 89.31 420 ARG A O 1
ATOM 3410 N N . ALA A 1 421 ? -6.256 -9.813 -20.660 1.00 87.50 421 ALA A N 1
ATOM 3411 C CA . ALA A 1 421 ? -6.394 -9.582 -22.099 1.00 87.50 421 ALA A CA 1
ATOM 3412 C C . ALA A 1 421 ? -7.823 -9.158 -22.479 1.00 87.50 421 ALA A C 1
ATOM 3414 O O . ALA A 1 421 ? -8.022 -8.219 -23.252 1.00 87.50 421 ALA A O 1
ATOM 3415 N N . LYS A 1 422 ? -8.839 -9.788 -21.871 1.00 86.50 422 LYS A N 1
ATOM 3416 C CA . LYS A 1 422 ? -10.242 -9.386 -22.043 1.00 86.50 422 LYS A CA 1
ATOM 3417 C C . LYS A 1 422 ? -10.483 -7.947 -21.578 1.00 86.50 422 LYS A C 1
ATOM 3419 O O . LYS A 1 422 ? -11.171 -7.206 -22.276 1.00 86.50 422 LYS A O 1
ATOM 3424 N N . HIS A 1 423 ? -9.928 -7.541 -20.438 1.00 84.62 423 HIS A N 1
ATOM 3425 C CA . HIS A 1 423 ? -9.988 -6.151 -19.981 1.00 84.62 423 HIS A CA 1
ATOM 3426 C C . HIS A 1 423 ? -9.226 -5.206 -20.923 1.00 84.62 423 HIS A C 1
ATOM 3428 O O . HIS A 1 423 ? -9.765 -4.180 -21.321 1.00 84.62 423 HIS A O 1
ATOM 3434 N N . GLU A 1 424 ? -8.015 -5.568 -21.345 1.00 84.06 424 GLU A N 1
ATOM 3435 C CA . GLU A 1 424 ? -7.178 -4.753 -22.231 1.00 84.06 424 GLU A CA 1
ATOM 3436 C C . GLU A 1 424 ? -7.817 -4.511 -23.606 1.00 84.06 424 GLU A C 1
ATOM 3438 O O . GLU A 1 424 ? -7.698 -3.413 -24.146 1.00 84.06 424 GLU A O 1
ATOM 3443 N N . SER A 1 425 ? -8.607 -5.462 -24.119 1.00 80.25 425 SER A N 1
ATOM 3444 C CA . SER A 1 425 ? -9.409 -5.271 -25.340 1.00 80.25 425 SER A CA 1
ATOM 3445 C C . SER A 1 425 ? -10.431 -4.125 -25.238 1.00 80.25 425 SER A C 1
ATOM 3447 O O . SER A 1 425 ? -10.907 -3.614 -26.252 1.00 80.25 425 SER A O 1
ATOM 3449 N N . GLN A 1 426 ? -10.781 -3.696 -24.021 1.00 75.94 426 GLN A N 1
ATOM 3450 C CA . GLN A 1 426 ? -11.672 -2.559 -23.792 1.00 75.94 426 GLN A CA 1
ATOM 3451 C C . GLN A 1 426 ? -10.942 -1.216 -23.937 1.00 75.94 426 GLN A C 1
ATOM 3453 O O . GLN A 1 426 ? -11.576 -0.238 -24.319 1.00 75.94 426 GLN A O 1
ATOM 3458 N N . HIS A 1 427 ? -9.621 -1.166 -23.720 1.00 73.69 427 HIS A N 1
ATOM 3459 C CA . HIS A 1 427 ? -8.814 0.049 -23.929 1.00 73.69 427 HIS A CA 1
ATOM 3460 C C . HIS A 1 427 ? -8.604 0.367 -25.413 1.00 73.69 427 HIS A C 1
ATOM 3462 O O . HIS A 1 427 ? -8.463 1.530 -25.779 1.00 73.69 427 HIS A O 1
ATOM 3468 N N . GLN A 1 428 ? -8.671 -0.647 -26.280 1.00 63.12 428 GLN A N 1
ATOM 3469 C CA . GLN A 1 428 ? -8.575 -0.520 -27.744 1.00 63.12 428 GLN A CA 1
ATOM 3470 C C . GLN A 1 428 ? -9.866 0.012 -28.402 1.00 63.12 428 GLN A C 1
ATOM 3472 O O . GLN A 1 428 ? -9.993 0.062 -29.625 1.00 63.12 428 GLN A O 1
ATOM 3477 N N . ARG A 1 429 ? -10.869 0.403 -27.607 1.00 63.38 429 ARG A N 1
ATOM 3478 C CA . ARG A 1 429 ? -12.151 0.920 -28.097 1.00 63.38 429 ARG A CA 1
ATOM 3479 C C . ARG A 1 429 ? -12.030 2.389 -28.508 1.00 63.38 429 ARG A C 1
ATOM 3481 O O . ARG A 1 429 ? -12.228 3.294 -27.699 1.00 63.38 429 ARG A O 1
ATOM 3488 N N . GLN A 1 430 ? -11.720 2.602 -29.786 1.00 56.94 430 GLN A N 1
ATOM 3489 C CA . GLN A 1 430 ? -11.443 3.911 -30.396 1.00 56.94 430 GLN A CA 1
ATOM 3490 C C . GLN A 1 430 ? -12.627 4.900 -30.381 1.00 56.94 430 GLN A C 1
ATOM 3492 O O . GLN A 1 430 ? -12.418 6.110 -30.413 1.00 56.94 430 GLN A O 1
ATOM 3497 N N . PHE A 1 431 ? -13.882 4.435 -30.343 1.00 59.00 431 PHE A N 1
ATOM 3498 C CA . PHE A 1 431 ? -15.048 5.313 -30.514 1.00 59.00 431 PHE A CA 1
ATOM 3499 C C . PHE A 1 431 ? -15.750 5.586 -29.189 1.00 59.00 431 PHE A C 1
ATOM 3501 O O . PHE A 1 431 ? -16.501 4.749 -28.704 1.00 59.00 431 PHE A O 1
ATOM 3508 N N . ARG A 1 432 ? -15.541 6.762 -28.601 1.00 63.03 432 ARG A N 1
ATOM 3509 C CA . ARG A 1 432 ? -16.185 7.162 -27.339 1.00 63.03 432 ARG A CA 1
ATOM 3510 C C . ARG A 1 432 ? -17.409 8.038 -27.591 1.00 63.03 432 ARG A C 1
ATOM 3512 O O . ARG A 1 432 ? -17.518 8.681 -28.636 1.00 63.03 432 ARG A O 1
ATOM 3519 N N . CYS A 1 433 ? -18.339 8.045 -26.638 1.00 61.56 433 CYS A N 1
ATOM 3520 C CA . CYS A 1 433 ? -19.398 9.054 -26.629 1.00 61.56 433 CYS A CA 1
ATOM 3521 C C . CYS A 1 433 ? -18.773 10.449 -26.460 1.00 61.56 433 CYS A C 1
ATOM 3523 O O . CYS A 1 433 ? -17.733 10.569 -25.820 1.00 61.56 433 CYS A O 1
ATOM 3525 N N . ALA A 1 434 ? -19.382 11.489 -27.030 1.00 58.03 434 ALA A N 1
ATOM 3526 C CA . ALA A 1 434 ? -18.909 12.866 -26.863 1.00 58.03 434 ALA A CA 1
ATOM 3527 C C . ALA A 1 434 ? -19.325 13.479 -25.511 1.00 58.03 434 ALA A C 1
ATOM 3529 O O . ALA A 1 434 ? -18.717 14.446 -25.062 1.00 58.03 434 ALA A O 1
ATOM 3530 N N . ASP A 1 435 ? -20.351 12.919 -24.866 1.00 59.16 435 ASP A N 1
ATOM 3531 C CA . ASP A 1 435 ? -20.879 13.387 -23.586 1.00 59.16 435 ASP A CA 1
ATOM 3532 C C . ASP A 1 435 ? -20.106 12.764 -22.417 1.00 59.16 435 ASP A C 1
ATOM 3534 O O . ASP A 1 435 ? -20.128 11.545 -22.244 1.00 59.16 435 ASP A O 1
ATOM 3538 N N . SER A 1 436 ? -19.452 13.598 -21.604 1.00 43.94 436 SER A N 1
ATOM 3539 C CA . SER A 1 436 ? -18.654 13.185 -20.443 1.00 43.94 436 SER A CA 1
ATOM 3540 C C . SER A 1 436 ? -19.467 12.563 -19.303 1.00 43.94 436 SER A C 1
ATOM 3542 O O . SER A 1 436 ? -18.885 11.902 -18.445 1.00 43.94 436 SER A O 1
ATOM 3544 N N . SER A 1 437 ? -20.792 12.731 -19.298 1.00 46.66 437 SER A N 1
ATOM 3545 C CA . SER A 1 437 ? -21.709 12.107 -18.335 1.00 46.66 437 SER A CA 1
ATOM 3546 C C . SER A 1 437 ? -22.212 10.723 -18.776 1.00 46.66 437 SER A C 1
ATOM 3548 O O . SER A 1 437 ? -22.815 9.990 -17.992 1.00 46.66 437 SER A O 1
ATOM 3550 N N . CYS A 1 438 ? -21.942 10.325 -20.024 1.00 54.25 438 CYS A N 1
ATOM 3551 C CA . CYS A 1 438 ? -22.365 9.040 -20.567 1.00 54.25 438 CYS A CA 1
ATOM 3552 C C . CYS A 1 438 ? -21.469 7.896 -20.063 1.00 54.25 438 CYS A C 1
ATOM 3554 O O . CYS A 1 438 ? -20.250 7.941 -20.201 1.00 54.25 438 CYS A O 1
ATOM 3556 N N . PHE A 1 439 ? -22.062 6.785 -19.611 1.00 47.84 439 PHE A N 1
ATOM 3557 C CA . PHE A 1 439 ? -21.325 5.564 -19.232 1.00 47.84 439 PHE A CA 1
ATOM 3558 C C . PHE A 1 439 ? -20.372 5.049 -20.337 1.00 47.84 439 PHE A C 1
ATOM 3560 O O . PHE A 1 439 ? -19.309 4.473 -20.078 1.00 47.84 439 PHE A O 1
ATOM 3567 N N . SER A 1 440 ? -20.728 5.297 -21.600 1.00 50.72 440 SER A N 1
ATOM 3568 C CA . SER A 1 440 ? -19.936 4.897 -22.770 1.00 50.72 440 SER A CA 1
ATOM 3569 C C . SER A 1 440 ? -18.820 5.886 -23.136 1.00 50.72 440 SER A C 1
ATOM 3571 O O . SER A 1 440 ? -18.047 5.619 -24.057 1.00 50.72 440 SER A O 1
ATOM 3573 N N . PHE A 1 441 ? -18.704 7.012 -22.426 1.00 50.12 441 PHE A N 1
ATOM 3574 C CA . PHE A 1 441 ? -17.580 7.945 -22.538 1.00 50.12 441 PHE A CA 1
ATOM 3575 C C . PHE A 1 441 ? -16.278 7.295 -22.068 1.00 50.12 441 PHE A C 1
ATOM 3577 O O . PHE A 1 441 ? -15.275 7.322 -22.776 1.00 50.12 441 PHE A O 1
ATOM 3584 N N . ALA A 1 442 ? -16.321 6.644 -20.902 1.00 45.12 442 ALA A N 1
ATOM 3585 C CA . ALA A 1 442 ? -15.183 5.922 -20.341 1.00 45.12 442 ALA A CA 1
ATOM 3586 C C . ALA A 1 442 ? -14.986 4.542 -20.992 1.00 45.12 442 ALA A C 1
ATOM 3588 O O . ALA A 1 442 ? -13.854 4.116 -21.201 1.00 45.12 442 ALA A O 1
ATOM 3589 N N . SER A 1 443 ? -16.083 3.854 -21.332 1.00 53.56 443 SER A N 1
ATOM 3590 C CA . SER A 1 443 ? -16.046 2.465 -21.814 1.00 53.56 443 SER A CA 1
ATOM 3591 C C . SER A 1 443 ? -15.708 2.316 -23.304 1.00 53.56 443 SER A C 1
ATOM 3593 O O . SER A 1 443 ? -15.190 1.273 -23.699 1.00 53.56 443 SER A O 1
ATOM 3595 N N . GLY A 1 444 ? -16.021 3.319 -24.136 1.00 56.41 444 GLY A N 1
ATOM 3596 C CA . GLY A 1 444 ? -15.798 3.300 -25.586 1.00 56.41 444 GLY A CA 1
ATOM 3597 C C . GLY A 1 444 ? -16.516 2.174 -26.350 1.00 56.41 444 GLY A C 1
ATOM 3598 O O . GLY A 1 444 ? -17.084 1.237 -25.786 1.00 56.41 444 GLY A O 1
ATOM 3599 N N . PHE A 1 445 ? -16.460 2.245 -27.677 1.00 58.06 445 PHE A N 1
ATOM 3600 C CA . PHE A 1 445 ? -16.954 1.241 -28.617 1.00 58.06 445 PHE A CA 1
ATOM 3601 C C . PHE A 1 445 ? -15.849 0.808 -29.582 1.00 58.06 445 PHE A C 1
ATOM 3603 O O . PHE A 1 445 ? -14.984 1.598 -29.965 1.00 58.06 445 PHE A O 1
ATOM 3610 N N . LEU A 1 446 ? -15.909 -0.458 -30.008 1.00 49.78 446 LEU A N 1
ATOM 3611 C CA . LEU A 1 446 ? -14.971 -1.028 -30.982 1.00 49.78 446 LEU A CA 1
ATOM 3612 C C . LEU A 1 446 ? -15.240 -0.508 -32.403 1.00 49.78 446 LEU A C 1
ATOM 3614 O O . LEU A 1 446 ? -14.337 -0.470 -33.228 1.00 49.78 446 LEU A O 1
ATOM 3618 N N . THR A 1 447 ? -16.479 -0.100 -32.710 1.00 56.41 447 THR A N 1
ATOM 3619 C CA . THR A 1 447 ? -16.864 0.381 -34.048 1.00 56.41 447 THR A CA 1
ATOM 3620 C C . THR A 1 447 ? -17.773 1.611 -33.989 1.00 56.41 447 THR A C 1
ATOM 3622 O O . THR A 1 447 ? -18.580 1.764 -33.069 1.00 56.41 447 THR A O 1
ATOM 3625 N N . ARG A 1 448 ? -17.725 2.463 -35.029 1.00 57.59 448 ARG A N 1
ATOM 3626 C CA . ARG A 1 448 ? -18.669 3.590 -35.200 1.00 57.59 448 ARG A CA 1
ATOM 3627 C C . ARG A 1 448 ? -20.131 3.152 -35.233 1.00 57.59 448 ARG A C 1
ATOM 3629 O O . ARG A 1 448 ? -20.988 3.921 -34.816 1.00 57.59 448 ARG A O 1
ATOM 3636 N N . ASN A 1 449 ? -20.428 1.954 -35.736 1.00 65.06 449 ASN A N 1
ATOM 3637 C CA . ASN A 1 449 ? -21.804 1.457 -35.804 1.00 65.06 449 ASN A CA 1
ATOM 3638 C C . ASN A 1 449 ? -22.365 1.139 -34.417 1.00 65.06 449 ASN A C 1
ATOM 3640 O O . ASN A 1 449 ? -23.521 1.450 -34.161 1.00 65.06 449 ASN A O 1
ATOM 3644 N N . GLN A 1 450 ? -21.548 0.607 -33.505 1.00 61.56 450 GLN A N 1
ATOM 3645 C CA . GLN A 1 450 ? -21.958 0.414 -32.113 1.00 61.56 450 GLN A CA 1
ATOM 3646 C C . GLN A 1 450 ? -22.235 1.754 -31.426 1.00 61.56 450 GLN A C 1
ATOM 3648 O O . GLN A 1 450 ? -23.304 1.909 -30.856 1.00 61.56 450 GLN A O 1
ATOM 3653 N N . LEU A 1 451 ? -21.352 2.751 -31.576 1.00 65.31 451 LEU A N 1
ATOM 3654 C CA . LEU A 1 451 ? -21.600 4.108 -31.067 1.00 65.31 451 LEU A CA 1
ATOM 3655 C C . LEU A 1 451 ? -22.908 4.700 -31.626 1.00 65.31 451 LEU A C 1
ATOM 3657 O O . LEU A 1 451 ? -23.719 5.234 -30.874 1.00 65.31 451 LEU A O 1
ATOM 3661 N N . LYS A 1 452 ? -23.130 4.578 -32.942 1.00 67.06 452 LYS A N 1
ATOM 3662 C CA . LYS A 1 452 ? -24.340 5.081 -33.613 1.00 67.06 452 LYS A CA 1
ATOM 3663 C C . LYS A 1 452 ? -25.617 4.379 -33.153 1.00 67.06 452 LYS A C 1
ATOM 3665 O O . LYS A 1 452 ? -26.648 5.036 -33.084 1.00 67.06 452 LYS A O 1
ATOM 3670 N N . ASN A 1 453 ? -25.569 3.080 -32.870 1.00 66.62 453 ASN A N 1
ATOM 3671 C CA . ASN A 1 453 ? -26.735 2.337 -32.395 1.00 66.62 453 ASN A CA 1
ATOM 3672 C C . ASN A 1 453 ? -27.099 2.749 -30.965 1.00 66.62 453 ASN A C 1
ATOM 3674 O O . ASN A 1 453 ? -28.251 3.078 -30.716 1.00 66.62 453 ASN A O 1
ATOM 3678 N N . THR A 1 454 ? -26.117 2.884 -30.071 1.00 63.81 454 THR A N 1
ATOM 3679 C CA . THR A 1 454 ? -26.371 3.336 -28.694 1.00 63.81 454 THR A CA 1
ATOM 3680 C C . THR A 1 454 ? -26.858 4.785 -28.639 1.00 63.81 454 THR A C 1
ATOM 3682 O O . THR A 1 454 ? -27.688 5.112 -27.807 1.00 63.81 454 THR A O 1
ATOM 3685 N N . MET A 1 455 ? -26.390 5.660 -29.542 1.00 58.47 455 MET A N 1
ATOM 3686 C CA . MET A 1 455 ? -26.913 7.030 -29.668 1.00 58.47 455 MET A CA 1
ATOM 3687 C C . MET A 1 455 ? -28.359 7.075 -30.182 1.00 58.47 455 MET A C 1
ATOM 3689 O O . MET A 1 455 ? -29.087 8.005 -29.850 1.00 58.47 455 MET A O 1
ATOM 3693 N N . LYS A 1 456 ? -28.789 6.094 -30.986 1.00 58.16 456 LYS A N 1
ATOM 3694 C CA . LYS A 1 456 ? -30.180 6.006 -31.457 1.00 58.16 456 LYS A CA 1
ATOM 3695 C C . LYS A 1 456 ? -31.134 5.562 -30.348 1.00 58.16 456 LYS A C 1
ATOM 3697 O O . LYS A 1 456 ? -32.224 6.117 -30.267 1.00 58.16 456 LYS A O 1
ATOM 3702 N N . ASP A 1 457 ? -30.707 4.647 -29.482 1.00 54.00 457 ASP A N 1
ATOM 3703 C CA . ASP A 1 457 ? -31.540 4.123 -28.390 1.00 54.00 457 ASP A CA 1
ATOM 3704 C C . ASP A 1 457 ? -31.791 5.149 -27.266 1.00 54.00 457 ASP A C 1
ATOM 3706 O O . ASP A 1 457 ? -32.807 5.072 -26.587 1.00 54.00 457 ASP A O 1
ATOM 3710 N N . THR A 1 458 ? -30.927 6.158 -27.087 1.00 51.72 458 THR A N 1
ATOM 3711 C CA . THR A 1 458 ? -31.131 7.241 -26.098 1.00 51.72 458 THR A CA 1
ATOM 3712 C C . THR A 1 458 ? -32.060 8.364 -26.583 1.00 51.72 458 THR A C 1
ATOM 3714 O O . THR A 1 458 ? -32.307 9.309 -25.839 1.00 51.72 458 THR A O 1
ATOM 3717 N N . THR A 1 459 ? -32.535 8.307 -27.833 1.00 43.25 459 THR A N 1
ATOM 3718 C CA . THR A 1 459 ? -33.354 9.370 -28.453 1.00 43.25 459 THR A CA 1
ATOM 3719 C C . THR A 1 459 ? -34.814 8.947 -28.691 1.00 43.25 459 THR A C 1
ATOM 3721 O O . THR A 1 459 ? -35.500 9.576 -29.499 1.00 43.25 459 THR A O 1
ATOM 3724 N N . GLN A 1 460 ? -35.291 7.890 -28.019 1.00 33.59 460 GLN A N 1
ATOM 3725 C CA . GLN A 1 460 ? -36.701 7.469 -28.007 1.00 33.59 460 GLN A CA 1
ATOM 3726 C C . GLN A 1 460 ? -37.355 7.674 -26.647 1.00 33.59 460 GLN A C 1
ATOM 3728 O O . GLN A 1 460 ? -36.710 7.347 -25.626 1.00 33.59 460 GLN A O 1
#

Sequence (460 aa):
MLNNEIQGPFLKLQREVDWDIRSFVKYKIAKLHTSDQDLLNRIESILVEKANGMFLWVRLVVDELKYYYSDAVLEETVTSLPKGLKAAYGCIIDRIMDSSNPKNAREIAVRILGWMACSFRILKSYEILDGIAFDASNTTLTPRTKIRKEVLDLCRPLIEEGPASTVDFVHFSAKEGRIITNFDRYILEGEYRVGSPFIQREKGYLDITFSCVAFLNSCISLLPINSTEAQRAAIIVVGCYGLQIYTDRFWYKHLLLYCGLLRQYQSQFSTELLSQLQLLLRFRKDDAQPPFLLPKSMTEKDMTEDTRIEALNYWPDLKKLVLDVVEFRAKISRDDASDKSPESLSLKSCEIDPTHFSAARHHYQQTSEALLDETALVEFPEINKKELQVFRDTYGVSAFICRYLHFAFSSDGFDSSSKRAKHESQHQRQFRCADSSCFSFASGFLTRNQLKNTMKDTTQ

Secondary structure (DSSP, 8-state):
--SSTTHHHHHHHHHHHHHHHHHHHHHHHTTSS---HHHHHHHHHHHHHHHTT-HHHHHHHHHHHTT---HHHHHHHHHH--SSHHHHHHHHHHHHT-TTS-HHHHHHHHHHHHHHHH-SSPEEHHHHHHHTT-BTTB-S--TTTPPPGGGGGGGTTTEEE-GGGEEEESS----TTS---HHHHHHHHS--STT--SS-HHHHHHHHHHHHHHHHHHGGGGSTTT--HHHHHHHHHTTTTTTHHHHHHHHHHHHHHHHHHHHHHTPPPPHHHHHHHHHHGGGB------SS-----S-S-S----GGGGGGTT-HHHHHHHHHHHHHHHHHHHS--TTS-HHHHHHHHHHH-SBSHHHHHHHHHHHHHHHHSTTHHHH-TTS-HHHHHHHHHHHGGG-B--S-TTSGGGGS-BSSHHHHHHHHHHHT--B--S-TTSHHHHH-BSSHHHHHHHHHHTT-